Protein AF-A0A8J2NEB8-F1 (afdb_monomer_lite)

Structure (mmCIF, N/CA/C/O backbone):
data_AF-A0A8J2NEB8-F1
#
_entry.id   AF-A0A8J2NEB8-F1
#
loop_
_atom_site.group_PDB
_atom_site.id
_atom_site.type_symbol
_atom_site.label_atom_id
_atom_site.label_alt_id
_atom_site.label_comp_id
_atom_site.label_asym_id
_atom_site.label_entity_id
_atom_site.label_seq_id
_atom_site.pdbx_PDB_ins_code
_atom_site.Cartn_x
_atom_site.Cartn_y
_atom_site.Cartn_z
_atom_site.occupancy
_atom_site.B_iso_or_equiv
_atom_site.auth_seq_id
_atom_site.auth_comp_id
_atom_site.auth_asym_id
_atom_site.auth_atom_id
_atom_site.pdbx_PDB_model_num
ATOM 1 N N . MET A 1 1 ? -31.854 -6.938 43.866 1.00 49.50 1 MET A N 1
ATOM 2 C CA . MET A 1 1 ? -31.768 -7.995 42.841 1.00 49.50 1 MET A CA 1
ATOM 3 C C . MET A 1 1 ? -30.933 -7.401 41.733 1.00 49.50 1 MET A C 1
ATOM 5 O O . MET A 1 1 ? -31.441 -6.526 41.045 1.00 49.50 1 MET A O 1
ATOM 9 N N . ASP A 1 2 ? -29.656 -7.766 41.655 1.00 62.03 2 ASP A N 1
ATOM 10 C CA . ASP A 1 2 ? -28.779 -7.264 40.597 1.00 62.03 2 ASP A CA 1
ATOM 11 C C . ASP A 1 2 ? -29.226 -7.890 39.278 1.00 62.03 2 ASP A C 1
ATOM 13 O O . ASP A 1 2 ? -29.187 -9.108 39.100 1.00 62.03 2 ASP A O 1
ATOM 17 N N . SER A 1 3 ? -29.759 -7.057 38.389 1.00 80.25 3 SER A N 1
ATOM 18 C CA . SER A 1 3 ? -30.122 -7.458 37.037 1.00 80.25 3 SER A CA 1
ATOM 19 C C . SER A 1 3 ? -28.847 -7.794 36.272 1.00 80.25 3 SER A C 1
ATOM 21 O O . SER A 1 3 ? -27.967 -6.946 36.144 1.00 80.25 3 SER A O 1
ATOM 23 N N . THR A 1 4 ? -28.750 -9.015 35.750 1.00 87.69 4 THR A N 1
ATOM 24 C CA . THR A 1 4 ? -27.671 -9.412 34.839 1.00 87.69 4 THR A CA 1
ATOM 25 C C . THR A 1 4 ? -27.634 -8.472 33.624 1.00 87.69 4 THR A C 1
ATOM 27 O O . THR A 1 4 ? -28.690 -8.273 33.015 1.00 87.69 4 THR A O 1
ATOM 30 N N . PRO A 1 5 ? -26.466 -7.912 33.256 1.00 89.25 5 PRO A N 1
ATOM 31 C CA . PRO A 1 5 ? -26.354 -6.936 32.172 1.00 89.25 5 PRO A CA 1
ATOM 32 C C . PRO A 1 5 ? -26.702 -7.547 30.807 1.00 89.25 5 PRO A C 1
ATOM 34 O O . PRO A 1 5 ? -26.356 -8.697 30.522 1.00 89.25 5 PRO A O 1
ATOM 37 N N . ASN A 1 6 ? -27.366 -6.784 29.933 1.00 90.50 6 ASN A N 1
ATOM 38 C CA . ASN A 1 6 ? -27.730 -7.234 28.589 1.00 90.50 6 ASN A CA 1
ATOM 39 C C . ASN A 1 6 ? -26.645 -6.865 27.561 1.00 90.50 6 ASN A C 1
ATOM 41 O O . ASN A 1 6 ? -26.688 -5.818 26.909 1.00 90.50 6 ASN A O 1
ATOM 45 N N . CYS A 1 7 ? -25.678 -7.766 27.375 1.00 89.75 7 CYS A N 1
ATOM 46 C CA . CYS A 1 7 ? -24.515 -7.526 26.517 1.00 89.75 7 CYS A CA 1
ATOM 47 C C . CYS A 1 7 ? -24.797 -7.642 25.002 1.00 89.75 7 CYS A C 1
ATOM 49 O O . CYS A 1 7 ? -23.998 -7.168 24.194 1.00 89.75 7 CYS A O 1
ATOM 51 N N . THR A 1 8 ? -25.914 -8.251 24.579 1.00 84.12 8 THR A N 1
ATOM 52 C CA . THR A 1 8 ? -26.154 -8.652 23.173 1.00 84.12 8 THR A CA 1
ATOM 53 C C . THR A 1 8 ? -26.203 -7.467 22.209 1.00 84.12 8 THR A C 1
ATOM 55 O O . THR A 1 8 ? -25.850 -7.574 21.039 1.00 84.12 8 THR A O 1
ATOM 58 N N . ASN A 1 9 ? -26.618 -6.307 22.711 1.00 82.31 9 ASN A N 1
ATOM 59 C CA . ASN A 1 9 ? -26.797 -5.105 21.907 1.00 82.31 9 ASN A CA 1
ATOM 60 C C . ASN A 1 9 ? -25.552 -4.206 21.832 1.00 82.31 9 ASN A C 1
ATOM 62 O O . ASN A 1 9 ? -25.615 -3.160 21.188 1.00 82.31 9 ASN A O 1
ATOM 66 N N . LEU A 1 10 ? -24.455 -4.552 22.514 1.00 83.75 10 LEU A N 1
ATOM 67 C CA . LEU A 1 10 ? -23.227 -3.747 22.486 1.00 83.75 10 LEU A CA 1
ATOM 68 C C . LEU A 1 10 ? -22.480 -3.884 21.147 1.00 83.75 10 LEU A C 1
ATOM 70 O O . LEU A 1 10 ? -21.747 -2.984 20.761 1.00 83.75 10 LEU A O 1
ATOM 74 N N . LEU A 1 11 ? -22.726 -4.955 20.387 1.00 75.62 11 LEU A N 1
ATOM 75 C CA . LEU A 1 11 ? -22.058 -5.204 19.105 1.00 75.62 11 LEU A CA 1
ATOM 76 C C . LEU A 1 11 ? -22.602 -4.367 17.931 1.00 75.62 11 LEU A C 1
ATOM 78 O O . LEU A 1 11 ? -21.898 -4.194 16.939 1.00 75.62 11 LEU A O 1
ATOM 82 N N . THR A 1 12 ? -23.833 -3.850 18.007 1.00 74.00 12 THR A N 1
ATOM 83 C CA . THR A 1 12 ? -24.603 -3.398 16.826 1.00 74.00 12 THR A CA 1
ATOM 84 C C . THR A 1 12 ? -24.938 -1.902 16.785 1.00 74.00 12 THR A C 1
ATOM 86 O O . THR A 1 12 ? -25.801 -1.488 16.009 1.00 74.00 12 THR A O 1
ATOM 89 N N . MET A 1 13 ? -24.305 -1.055 17.600 1.00 68.88 13 MET A N 1
ATOM 90 C CA . MET A 1 13 ? -24.651 0.373 17.635 1.00 68.88 13 MET A CA 1
ATOM 91 C C . MET A 1 13 ? -23.940 1.191 16.549 1.00 68.88 13 MET A C 1
ATOM 93 O O . MET A 1 13 ? -22.756 1.057 16.329 1.00 68.88 13 MET A O 1
ATOM 97 N N . GLY A 1 14 ? -24.638 2.087 15.852 1.00 68.69 14 GLY A N 1
ATOM 98 C CA . GLY A 1 14 ? -23.978 2.963 14.870 1.00 68.69 14 GLY A CA 1
ATOM 99 C C . GLY A 1 14 ? -23.103 4.043 15.514 1.00 68.69 14 GLY A C 1
ATOM 100 O O . GLY A 1 14 ? -22.018 4.330 15.037 1.00 68.69 14 GLY A O 1
ATOM 101 N N . ASP A 1 15 ? -23.567 4.612 16.628 1.00 79.56 15 ASP A N 1
ATOM 102 C CA . ASP A 1 15 ? -23.093 5.889 17.170 1.00 79.56 15 ASP A CA 1
ATOM 103 C C . ASP A 1 15 ? -22.285 5.712 18.466 1.00 79.56 15 ASP A C 1
ATOM 105 O O . ASP A 1 15 ? -22.723 5.013 19.384 1.00 79.56 15 ASP A O 1
ATOM 109 N N . PHE A 1 16 ? -21.128 6.380 18.557 1.00 77.81 16 PHE A N 1
ATOM 110 C CA . PHE A 1 16 ? -20.209 6.263 19.697 1.00 77.81 16 PHE A CA 1
ATOM 111 C C . PHE A 1 16 ? -20.817 6.754 21.014 1.00 77.81 16 PHE A C 1
ATOM 113 O O . PHE A 1 16 ? -20.659 6.107 22.047 1.00 77.81 16 PHE A O 1
ATOM 120 N N . ASN A 1 17 ? -21.539 7.875 20.993 1.00 81.50 17 ASN A N 1
ATOM 121 C CA . ASN A 1 17 ? -22.149 8.425 22.200 1.00 81.50 17 ASN A CA 1
ATOM 122 C C . ASN A 1 17 ? -23.254 7.490 22.700 1.00 81.50 17 ASN A C 1
ATOM 124 O O . ASN A 1 17 ? -23.284 7.151 23.880 1.00 81.50 17 ASN A O 1
ATOM 128 N N . LYS A 1 18 ? -24.094 6.982 21.789 1.00 86.00 18 LYS A N 1
ATOM 129 C CA . LYS A 1 18 ? -25.124 5.986 22.130 1.00 86.00 18 LYS A CA 1
ATOM 130 C C . LYS A 1 18 ? -24.517 4.686 22.651 1.00 86.00 18 LYS A C 1
ATOM 132 O O . LYS A 1 18 ? -25.069 4.092 23.577 1.00 86.00 18 LYS A O 1
ATOM 137 N N . TYR A 1 19 ? -23.397 4.254 22.070 1.00 86.94 19 TYR A N 1
ATOM 138 C CA . TYR A 1 19 ? -22.660 3.080 22.528 1.00 86.94 19 TYR A CA 1
ATOM 139 C C . TYR A 1 19 ? -22.170 3.261 23.967 1.00 86.94 19 TYR A C 1
ATOM 141 O O . TYR A 1 19 ? -22.424 2.399 24.806 1.00 86.94 19 TYR A O 1
ATOM 149 N N . ILE A 1 20 ? -21.544 4.397 24.282 1.00 88.12 20 ILE A N 1
ATOM 150 C CA . ILE A 1 20 ? -21.081 4.687 25.642 1.00 88.12 20 ILE A CA 1
ATOM 151 C C . ILE A 1 20 ? -22.238 4.833 26.628 1.00 88.12 20 ILE A C 1
ATOM 153 O O . ILE A 1 20 ? -22.155 4.291 27.727 1.00 88.12 20 ILE A O 1
ATOM 157 N N . ASP A 1 21 ? -23.314 5.528 26.262 1.00 90.19 21 ASP A N 1
ATOM 158 C CA . ASP A 1 21 ? -24.476 5.681 27.141 1.00 90.19 21 ASP A CA 1
ATOM 159 C C . ASP A 1 21 ? -25.086 4.321 27.482 1.00 90.19 21 ASP A C 1
ATOM 161 O O . ASP A 1 21 ? -25.426 4.060 28.637 1.00 90.19 21 ASP A O 1
ATOM 165 N N . LYS A 1 22 ? -25.156 3.414 26.502 1.00 91.25 22 LYS A N 1
ATOM 166 C CA . LYS A 1 22 ? -25.601 2.043 26.739 1.00 91.25 22 LYS A CA 1
ATOM 167 C C . LYS A 1 22 ? -24.609 1.239 27.567 1.00 91.25 22 LYS A C 1
ATOM 169 O O . LYS A 1 22 ? -25.026 0.529 28.475 1.00 91.25 22 LYS A O 1
ATOM 174 N N . LEU A 1 23 ? -23.313 1.361 27.293 1.00 92.31 23 LEU A N 1
ATOM 175 C CA . LEU A 1 23 ? -22.275 0.716 28.091 1.00 92.31 23 LEU A CA 1
ATOM 176 C C . LEU A 1 23 ? -22.371 1.155 29.558 1.00 92.31 23 LEU A C 1
ATOM 178 O O . LEU A 1 23 ? -22.316 0.314 30.455 1.00 92.31 23 LEU A O 1
ATOM 182 N N . ARG A 1 24 ? -22.590 2.452 29.802 1.00 93.44 24 ARG A N 1
ATOM 183 C CA . ARG A 1 24 ? -22.807 3.019 31.135 1.00 93.44 24 ARG A CA 1
ATOM 184 C C . ARG A 1 24 ? -24.091 2.488 31.767 1.00 93.44 24 ARG A C 1
ATOM 186 O O . ARG A 1 24 ? -24.054 2.094 32.925 1.00 93.44 24 ARG A O 1
ATOM 193 N N . LEU A 1 25 ? -25.195 2.450 31.019 1.00 93.62 25 LEU A N 1
ATOM 194 C CA . LEU A 1 25 ? -26.486 1.947 31.495 1.00 93.62 25 LEU A CA 1
ATOM 195 C C . LEU A 1 25 ? -26.409 0.476 31.932 1.00 93.62 25 LEU A C 1
ATOM 197 O O . LEU A 1 25 ? -26.921 0.128 32.988 1.00 93.62 25 LEU A O 1
ATOM 201 N N . GLU A 1 26 ? -25.776 -0.372 31.122 1.00 93.44 26 GLU A N 1
ATOM 202 C CA . GLU A 1 26 ? -25.742 -1.821 31.347 1.00 93.44 26 GLU A CA 1
ATOM 203 C C . GLU A 1 26 ? -24.681 -2.222 32.377 1.00 93.44 26 GLU A C 1
ATOM 205 O O . GLU A 1 26 ? -24.898 -3.134 33.167 1.00 93.44 26 GLU A O 1
ATOM 210 N N . THR A 1 27 ? -23.519 -1.559 32.384 1.00 94.19 27 THR A N 1
ATOM 211 C CA . THR A 1 27 ? -22.376 -2.005 33.200 1.00 94.19 27 THR A CA 1
ATOM 212 C C . THR A 1 27 ? -22.062 -1.103 34.381 1.00 94.19 27 THR A C 1
ATOM 214 O O . THR A 1 27 ? -21.377 -1.542 35.303 1.00 94.19 27 THR A O 1
ATOM 217 N N . ASN A 1 28 ? -22.517 0.154 34.358 1.00 93.50 28 ASN A N 1
ATOM 218 C CA . ASN A 1 28 ? -22.098 1.213 35.280 1.00 93.50 28 ASN A CA 1
ATOM 219 C C . ASN A 1 28 ? -20.562 1.369 35.391 1.00 93.50 28 ASN A C 1
ATOM 221 O O . ASN A 1 28 ? -20.053 1.848 36.402 1.00 93.50 28 ASN A O 1
ATOM 225 N N . PHE A 1 29 ? -19.808 0.909 34.378 1.00 93.62 29 PHE A N 1
ATOM 226 C CA . PHE A 1 29 ? -18.344 0.776 34.417 1.00 93.62 29 PHE A CA 1
ATOM 227 C C . PHE A 1 29 ? -17.813 0.022 35.656 1.00 93.62 29 PHE A C 1
ATOM 229 O O . PHE A 1 29 ? -16.694 0.275 36.125 1.00 93.62 29 PHE A O 1
ATOM 236 N N . ASP A 1 30 ? -18.616 -0.905 36.186 1.00 94.56 30 ASP A N 1
ATOM 237 C CA . ASP A 1 30 ? -18.215 -1.834 37.236 1.00 94.56 30 ASP A CA 1
ATOM 238 C C . ASP A 1 30 ? -17.383 -2.983 36.652 1.00 94.56 30 ASP A C 1
ATOM 240 O O . ASP A 1 30 ? -17.703 -3.531 35.595 1.00 94.56 30 ASP A O 1
ATOM 244 N N . GLY A 1 31 ? -16.311 -3.373 37.345 1.00 93.94 31 GLY A N 1
ATOM 245 C CA . GLY A 1 31 ? -15.374 -4.385 36.854 1.00 93.94 31 GLY A CA 1
ATOM 246 C C . GLY A 1 31 ? -16.013 -5.757 36.614 1.00 93.94 31 GLY A C 1
ATOM 247 O O . GLY A 1 31 ? -15.648 -6.434 35.650 1.00 93.94 31 GLY A O 1
ATOM 248 N N . ASN A 1 32 ? -16.991 -6.157 37.433 1.00 94.81 32 ASN A N 1
ATOM 249 C CA . ASN A 1 32 ? -17.660 -7.449 37.284 1.00 94.81 32 ASN A CA 1
ATOM 250 C C . ASN A 1 32 ? -18.610 -7.428 36.081 1.00 94.81 32 ASN A C 1
ATOM 252 O O . ASN A 1 32 ? -18.566 -8.333 35.248 1.00 94.81 32 ASN A O 1
ATOM 256 N N . ASN A 1 33 ? -19.399 -6.361 35.932 1.00 95.38 33 ASN A N 1
ATOM 257 C CA . ASN A 1 33 ? -20.316 -6.212 34.798 1.00 95.38 33 ASN A CA 1
ATOM 258 C C . ASN A 1 33 ? -19.577 -6.042 33.463 1.00 95.38 33 ASN A C 1
ATOM 260 O O . ASN A 1 33 ? -19.982 -6.619 32.454 1.00 95.38 33 ASN A O 1
ATOM 264 N N . LEU A 1 34 ? -18.463 -5.301 33.451 1.00 95.38 34 LEU A N 1
ATOM 265 C CA . LEU A 1 34 ? -17.589 -5.198 32.280 1.00 95.38 34 LEU A CA 1
ATOM 266 C C . LEU A 1 34 ? -17.010 -6.565 31.895 1.00 95.38 34 LEU A C 1
ATOM 268 O O . LEU A 1 34 ? -16.943 -6.882 30.712 1.00 95.38 34 LEU A O 1
ATOM 272 N N . THR A 1 35 ? -16.633 -7.388 32.879 1.00 94.88 35 THR A N 1
ATOM 273 C CA . THR A 1 35 ? -16.129 -8.748 32.632 1.00 94.88 35 THR A CA 1
ATOM 274 C C . THR A 1 35 ? -17.219 -9.655 32.051 1.00 94.88 35 THR A C 1
ATOM 276 O O . THR A 1 35 ? -16.936 -10.426 31.139 1.00 94.88 35 THR A O 1
ATOM 279 N N . LEU A 1 36 ? -18.473 -9.527 32.504 1.00 94.56 36 LEU A N 1
ATOM 280 C CA . LEU A 1 36 ? -19.609 -10.263 31.928 1.00 94.56 36 LEU A CA 1
ATOM 281 C C . LEU A 1 36 ? -19.858 -9.895 30.458 1.00 94.56 36 LEU A C 1
ATOM 283 O O . LEU A 1 36 ? -20.160 -10.768 29.650 1.00 94.56 36 LEU A O 1
ATOM 287 N N . CYS A 1 37 ? -19.684 -8.623 30.093 1.00 94.44 37 CYS A N 1
ATOM 288 C CA . CYS A 1 37 ? -19.835 -8.146 28.717 1.00 94.44 37 CYS A CA 1
ATOM 289 C C . CYS A 1 37 ? -18.515 -8.064 27.929 1.00 94.44 37 CYS A C 1
ATOM 291 O O . CYS A 1 37 ? -18.489 -7.437 26.865 1.00 94.44 37 CYS A O 1
ATOM 293 N N . ARG A 1 38 ? -17.432 -8.695 28.413 1.00 93.81 38 ARG A N 1
ATOM 294 C CA . ARG A 1 38 ? -16.066 -8.549 27.877 1.00 93.81 38 ARG A CA 1
ATOM 295 C C . ARG A 1 38 ? -16.025 -8.748 26.361 1.00 93.81 38 ARG A C 1
ATOM 297 O O . ARG A 1 38 ? -15.587 -7.855 25.650 1.00 93.81 38 ARG A O 1
ATOM 304 N N . GLN A 1 39 ? -16.559 -9.859 25.852 1.00 92.00 39 GLN A N 1
ATOM 305 C CA . GLN A 1 39 ? -16.521 -10.185 24.421 1.00 92.00 39 GLN A CA 1
ATOM 306 C C . GLN A 1 39 ? -17.164 -9.102 23.540 1.00 92.00 39 GLN A C 1
ATOM 308 O O . GLN A 1 39 ? -16.554 -8.647 22.576 1.00 92.00 39 GLN A O 1
ATOM 313 N N . GLY A 1 40 ? -18.372 -8.647 23.888 1.00 89.44 40 GLY A N 1
ATOM 314 C CA . GLY A 1 40 ? -19.085 -7.625 23.117 1.00 89.44 40 GLY A CA 1
ATOM 315 C C . GLY A 1 40 ? -18.381 -6.268 23.135 1.00 89.44 40 GLY A C 1
ATOM 316 O O . GLY A 1 40 ? -18.297 -5.605 22.105 1.00 89.44 40 GLY A O 1
ATOM 317 N N . ILE A 1 41 ? -17.837 -5.882 24.293 1.00 91.44 41 ILE A N 1
ATOM 318 C CA . ILE A 1 41 ? -17.126 -4.611 24.473 1.00 91.44 41 ILE A CA 1
ATOM 319 C C . ILE A 1 41 ? -15.807 -4.619 23.704 1.00 91.44 41 ILE A C 1
ATOM 321 O O . ILE A 1 41 ? -15.509 -3.674 22.972 1.00 91.44 41 ILE A O 1
ATOM 325 N N . CYS A 1 42 ? -15.018 -5.682 23.868 1.00 91.38 42 CYS A N 1
ATOM 326 C CA . CYS A 1 42 ? -13.685 -5.739 23.296 1.00 91.38 42 CYS A CA 1
ATOM 327 C C . CYS A 1 42 ? -13.738 -5.864 21.765 1.00 91.38 42 CYS A C 1
ATOM 329 O O . CYS A 1 42 ? -13.051 -5.123 21.065 1.00 91.38 42 CYS A O 1
ATOM 331 N N . ASN A 1 43 ? -14.631 -6.708 21.237 1.00 88.06 43 ASN A N 1
ATOM 332 C CA . ASN A 1 43 ? -14.807 -6.861 19.792 1.00 88.06 43 ASN A CA 1
ATOM 333 C C . ASN A 1 43 ? -15.311 -5.575 19.128 1.00 88.06 43 ASN A C 1
ATOM 335 O O . ASN A 1 43 ? -14.890 -5.264 18.018 1.00 88.06 43 ASN A O 1
ATOM 339 N N . ALA A 1 44 ? -16.180 -4.810 19.799 1.00 86.38 44 ALA A N 1
ATOM 340 C CA . ALA A 1 44 ? -16.629 -3.522 19.281 1.00 86.38 44 ALA A CA 1
ATOM 341 C C . ALA A 1 44 ? -15.477 -2.505 19.245 1.00 86.38 44 ALA A C 1
ATOM 343 O O . ALA A 1 44 ? -15.217 -1.918 18.204 1.00 86.38 44 ALA A O 1
ATOM 344 N N . ILE A 1 45 ? -14.758 -2.308 20.356 1.00 86.31 45 ILE A N 1
ATOM 345 C CA . ILE A 1 45 ? -13.767 -1.223 20.480 1.00 86.31 45 ILE A CA 1
ATOM 346 C C . ILE A 1 45 ? -12.460 -1.523 19.727 1.00 86.31 45 ILE A C 1
ATOM 348 O O . ILE A 1 45 ? -11.889 -0.619 19.121 1.00 86.31 45 ILE A O 1
ATOM 352 N N . TRP A 1 46 ? -11.966 -2.764 19.748 1.00 87.25 46 TRP A N 1
ATOM 353 C CA . TRP A 1 46 ? -10.666 -3.125 19.155 1.00 87.25 46 TRP A CA 1
ATOM 354 C C . TRP A 1 46 ? -10.772 -3.918 17.848 1.00 87.25 46 TRP A C 1
ATOM 356 O O . TRP A 1 46 ? -9.788 -4.011 17.112 1.00 87.25 46 TRP A O 1
ATOM 366 N N . GLY A 1 47 ? -11.976 -4.374 17.493 1.00 86.94 47 GLY A N 1
ATOM 367 C CA . GLY A 1 47 ? -12.248 -5.105 16.259 1.00 86.94 47 GLY A CA 1
ATOM 368 C C . GLY A 1 47 ? -11.873 -6.586 16.345 1.00 86.94 47 GLY A C 1
ATOM 369 O O . GLY A 1 47 ? -11.082 -7.002 17.185 1.00 86.94 47 GLY A O 1
ATOM 370 N N . THR A 1 48 ? -12.428 -7.384 15.435 1.00 87.19 48 THR A N 1
ATOM 371 C CA . THR A 1 48 ? -12.236 -8.849 15.359 1.00 87.19 48 THR A CA 1
ATOM 372 C C . THR A 1 48 ? -11.232 -9.283 14.283 1.00 87.19 48 THR A C 1
ATOM 374 O O . THR A 1 48 ? -11.120 -10.469 13.971 1.00 87.19 48 THR A O 1
ATOM 377 N N . GLY A 1 49 ? -10.523 -8.322 13.688 1.00 85.56 49 GLY A N 1
ATOM 378 C CA . GLY A 1 49 ? -9.722 -8.494 12.477 1.00 85.56 49 GLY A CA 1
ATOM 379 C C . GLY A 1 49 ? -10.536 -8.271 11.203 1.00 85.56 49 GLY A C 1
ATOM 380 O O . GLY A 1 49 ? -11.744 -8.520 11.169 1.00 85.56 49 GLY A O 1
ATOM 381 N N . ASN A 1 50 ? -9.857 -7.827 10.149 1.00 87.56 50 ASN A N 1
ATOM 382 C CA . ASN A 1 50 ? -10.386 -7.754 8.794 1.00 87.56 50 ASN A CA 1
ATOM 383 C C . ASN A 1 50 ? -9.467 -8.561 7.862 1.00 87.56 50 ASN A C 1
ATOM 385 O O . ASN A 1 50 ? -8.326 -8.156 7.640 1.00 87.56 50 ASN A O 1
ATOM 389 N N . PRO A 1 51 ? -9.929 -9.680 7.279 1.00 86.62 51 PRO A N 1
ATOM 390 C CA . PRO A 1 51 ? -9.089 -10.500 6.411 1.00 86.62 51 PRO A CA 1
ATOM 391 C C . PRO A 1 51 ? -8.569 -9.749 5.175 1.00 86.62 51 PRO A C 1
ATOM 393 O O . PRO A 1 51 ? -7.543 -10.149 4.628 1.00 86.62 51 PRO A O 1
ATOM 396 N N . ASP A 1 52 ? -9.220 -8.670 4.741 1.00 86.06 52 ASP A N 1
ATOM 397 C CA . ASP A 1 52 ? -8.795 -7.899 3.569 1.00 86.06 52 ASP A CA 1
ATOM 398 C C . ASP A 1 52 ? -7.731 -6.833 3.892 1.00 86.06 52 ASP A C 1
ATOM 400 O O . ASP A 1 52 ? -7.097 -6.321 2.973 1.00 86.06 52 ASP A O 1
ATOM 404 N N . ILE A 1 53 ? -7.508 -6.513 5.175 1.00 89.19 53 ILE A N 1
ATOM 405 C CA . ILE A 1 53 ? -6.516 -5.516 5.624 1.00 89.19 53 ILE A CA 1
ATOM 406 C C . ILE A 1 53 ? -5.482 -6.167 6.546 1.00 89.19 53 ILE A C 1
ATOM 408 O O . ILE A 1 53 ? -4.304 -6.206 6.228 1.00 89.19 53 ILE A O 1
ATOM 412 N N . SER A 1 54 ? -5.905 -6.756 7.662 1.00 90.88 54 SER A N 1
ATOM 413 C CA . SER A 1 54 ? -5.032 -7.409 8.650 1.00 90.88 54 SER A CA 1
ATOM 414 C C . SER A 1 54 ? -4.858 -8.922 8.429 1.00 90.88 54 SER A C 1
ATOM 416 O O . SER A 1 54 ? -4.254 -9.628 9.245 1.00 90.88 54 SER A O 1
ATOM 418 N N . GLY A 1 55 ? -5.366 -9.445 7.313 1.00 91.81 55 GLY A N 1
ATOM 419 C CA . GLY A 1 55 ? -5.314 -10.861 6.962 1.00 91.81 55 GLY A CA 1
ATOM 420 C C . GLY A 1 55 ? -3.913 -11.431 6.712 1.00 91.81 55 GLY A C 1
ATOM 421 O O . GLY A 1 55 ? -2.979 -10.719 6.347 1.00 91.81 55 GLY A O 1
ATOM 422 N N . ILE A 1 56 ? -3.754 -12.752 6.847 1.00 92.19 56 ILE A N 1
ATOM 423 C CA . ILE A 1 56 ? -2.451 -13.400 6.624 1.00 92.19 56 ILE A CA 1
ATOM 424 C C . ILE A 1 56 ? -1.965 -13.272 5.175 1.00 92.19 56 ILE A C 1
ATOM 426 O O . ILE A 1 56 ? -0.812 -12.909 4.956 1.00 92.19 56 ILE A O 1
ATOM 430 N N . GLY A 1 57 ? -2.809 -13.535 4.172 1.00 90.81 57 GLY A N 1
ATOM 431 C CA . GLY A 1 57 ? -2.345 -13.485 2.783 1.00 90.81 57 GLY A CA 1
ATOM 432 C C . GLY A 1 57 ? -2.158 -12.058 2.257 1.00 90.81 57 GLY A C 1
ATOM 433 O O . GLY A 1 57 ? -1.282 -11.825 1.425 1.00 90.81 57 GLY A O 1
ATOM 434 N N . ILE A 1 58 ? -2.877 -11.072 2.808 1.00 93.88 58 ILE A N 1
ATOM 435 C CA . ILE A 1 58 ? -2.596 -9.665 2.501 1.00 93.88 58 ILE A CA 1
ATOM 436 C C . ILE A 1 58 ? -1.287 -9.209 3.163 1.00 93.88 58 ILE A C 1
ATOM 438 O O . ILE A 1 58 ? -0.487 -8.540 2.514 1.00 93.88 58 ILE A O 1
ATOM 442 N N . ALA A 1 59 ? -0.978 -9.709 4.370 1.00 94.75 59 ALA A N 1
ATOM 443 C CA . ALA A 1 59 ? 0.321 -9.510 5.010 1.00 94.75 59 ALA A CA 1
ATOM 444 C C . ALA A 1 59 ? 1.494 -10.081 4.197 1.00 94.75 59 ALA A C 1
ATOM 446 O O . ALA A 1 59 ? 2.547 -9.451 4.100 1.00 94.75 59 ALA A O 1
ATOM 447 N N . VAL A 1 60 ? 1.304 -11.242 3.558 1.00 95.62 60 VAL A N 1
ATOM 448 C CA . VAL A 1 60 ? 2.270 -11.773 2.581 1.00 95.62 60 VAL A CA 1
ATOM 449 C C . VAL A 1 60 ? 2.413 -10.824 1.389 1.00 95.62 60 VAL A C 1
ATOM 451 O O . VAL A 1 60 ? 3.535 -10.590 0.948 1.00 95.62 60 VAL A O 1
ATOM 454 N N . GLY A 1 61 ? 1.313 -10.232 0.915 1.00 96.06 61 GLY A N 1
ATOM 455 C CA . GLY A 1 61 ? 1.321 -9.187 -0.114 1.00 96.06 61 GLY A CA 1
ATOM 456 C C . GLY A 1 61 ? 2.216 -7.997 0.248 1.00 96.06 61 GLY A C 1
ATOM 457 O O . GLY A 1 61 ? 3.079 -7.642 -0.549 1.00 96.06 61 GLY A O 1
ATOM 458 N N . TYR A 1 62 ? 2.099 -7.452 1.466 1.00 96.38 62 TYR A N 1
ATOM 459 C CA . TYR A 1 62 ? 2.963 -6.352 1.934 1.00 96.38 62 TYR A CA 1
ATOM 460 C C . TYR A 1 62 ? 4.439 -6.749 1.971 1.00 96.38 62 TYR A C 1
ATOM 462 O O . TYR A 1 62 ? 5.304 -6.008 1.506 1.00 96.38 62 TYR A O 1
ATOM 470 N N . ILE A 1 63 ? 4.743 -7.950 2.479 1.00 97.56 63 ILE A N 1
ATOM 471 C CA . ILE A 1 63 ? 6.117 -8.466 2.483 1.00 97.56 63 ILE A CA 1
ATOM 472 C C . ILE A 1 63 ? 6.639 -8.583 1.047 1.00 97.56 63 ILE A C 1
ATOM 474 O O . ILE A 1 63 ? 7.772 -8.186 0.779 1.00 97.56 63 ILE A O 1
ATOM 478 N N . MET A 1 64 ? 5.842 -9.118 0.119 1.00 97.19 64 MET A N 1
ATOM 479 C CA . MET A 1 64 ? 6.232 -9.247 -1.286 1.00 97.19 64 MET A CA 1
ATOM 480 C C . MET A 1 64 ? 6.476 -7.885 -1.932 1.00 97.19 64 MET A C 1
ATOM 482 O O . MET A 1 64 ? 7.504 -7.719 -2.579 1.00 97.19 64 MET A O 1
ATOM 486 N N . GLU A 1 65 ? 5.597 -6.908 -1.720 1.00 97.44 65 GLU A N 1
ATOM 487 C CA . GLU A 1 65 ? 5.753 -5.554 -2.255 1.00 97.44 65 GLU A CA 1
ATOM 488 C C . GLU A 1 65 ? 7.060 -4.904 -1.783 1.00 97.44 65 GLU A C 1
ATOM 490 O O . GLU A 1 65 ? 7.873 -4.470 -2.603 1.00 97.44 65 GLU A O 1
ATOM 495 N N . ILE A 1 66 ? 7.303 -4.913 -0.469 1.00 97.25 66 ILE A N 1
ATOM 496 C CA . ILE A 1 66 ? 8.485 -4.299 0.145 1.00 97.25 66 ILE A CA 1
ATOM 497 C C . ILE A 1 66 ? 9.758 -5.025 -0.299 1.00 97.25 66 ILE A C 1
ATOM 499 O O . ILE A 1 66 ? 10.727 -4.393 -0.725 1.00 97.25 66 ILE A O 1
ATOM 503 N N . THR A 1 67 ? 9.772 -6.361 -0.246 1.00 97.25 67 THR A N 1
ATOM 504 C CA . THR A 1 67 ? 10.966 -7.150 -0.595 1.00 97.25 67 THR A CA 1
ATOM 505 C C . THR A 1 67 ? 11.291 -7.103 -2.085 1.00 97.25 67 THR A C 1
ATOM 507 O O . THR A 1 67 ? 12.468 -6.984 -2.434 1.00 97.25 67 THR A O 1
ATOM 510 N N . LEU A 1 68 ? 10.288 -7.151 -2.970 1.00 97.38 68 LEU A N 1
ATOM 511 C CA . LEU A 1 68 ? 10.490 -7.020 -4.415 1.00 97.38 68 LEU A CA 1
ATOM 512 C C . LEU A 1 68 ? 10.917 -5.599 -4.781 1.00 97.38 68 LEU A C 1
ATOM 514 O O . LEU A 1 68 ? 11.909 -5.441 -5.493 1.00 97.38 68 LEU A O 1
ATOM 518 N N . GLY A 1 69 ? 10.233 -4.576 -4.260 1.00 97.00 69 GLY A N 1
ATOM 519 C CA . GLY A 1 69 ? 10.570 -3.174 -4.499 1.00 97.00 69 GLY A CA 1
ATOM 520 C C . GLY A 1 69 ? 12.003 -2.853 -4.075 1.00 97.00 69 GLY A C 1
ATOM 521 O O . GLY A 1 69 ? 12.811 -2.405 -4.894 1.00 97.00 69 GLY A O 1
ATOM 522 N N . PHE A 1 70 ? 12.359 -3.178 -2.828 1.00 97.38 70 PHE A N 1
ATOM 523 C CA . PHE A 1 70 ? 13.715 -2.995 -2.308 1.00 97.38 70 PHE A CA 1
ATOM 524 C C . PHE A 1 70 ? 14.745 -3.841 -3.065 1.00 97.38 70 PHE A C 1
ATOM 526 O O . PHE A 1 70 ? 15.801 -3.334 -3.439 1.00 97.38 70 PHE A O 1
ATOM 533 N N . GLY A 1 71 ? 14.458 -5.121 -3.323 1.00 97.25 71 GLY A N 1
ATOM 534 C CA . GLY A 1 71 ? 15.381 -6.036 -3.994 1.00 97.25 71 GLY A CA 1
ATOM 535 C C . GLY A 1 71 ? 15.726 -5.597 -5.419 1.00 97.25 71 GLY A C 1
ATOM 536 O O . GLY A 1 71 ? 16.900 -5.604 -5.807 1.00 97.25 71 GLY A O 1
ATOM 537 N N . LEU A 1 72 ? 14.726 -5.156 -6.187 1.00 96.81 72 LEU A N 1
ATOM 538 C CA . LEU A 1 72 ? 14.912 -4.614 -7.535 1.00 96.81 72 LEU A CA 1
ATOM 539 C C . LEU A 1 72 ? 15.671 -3.284 -7.497 1.00 96.81 72 LEU A C 1
ATOM 541 O O . LEU A 1 72 ? 16.640 -3.111 -8.237 1.00 96.81 72 LEU A O 1
ATOM 545 N N . ALA A 1 73 ? 15.300 -2.377 -6.593 1.00 95.25 73 ALA A N 1
ATOM 546 C CA . ALA A 1 73 ? 15.980 -1.097 -6.410 1.00 95.25 73 ALA A CA 1
ATOM 547 C C . ALA A 1 73 ? 17.460 -1.272 -6.028 1.00 95.25 73 ALA A C 1
ATOM 549 O O . ALA A 1 73 ? 18.347 -0.672 -6.642 1.00 95.25 73 ALA A O 1
ATOM 550 N N . ALA A 1 74 ? 17.741 -2.147 -5.061 1.00 95.31 74 ALA A N 1
ATOM 551 C CA . ALA A 1 74 ? 19.086 -2.463 -4.597 1.00 95.31 74 ALA A CA 1
ATOM 552 C C . ALA A 1 74 ? 19.924 -3.097 -5.709 1.00 95.31 74 ALA A C 1
ATOM 554 O O . ALA A 1 74 ? 21.076 -2.712 -5.912 1.00 95.31 74 ALA A O 1
ATOM 555 N N . THR A 1 75 ? 19.341 -4.026 -6.472 1.00 94.94 75 THR A N 1
ATOM 556 C CA . THR A 1 75 ? 20.018 -4.663 -7.608 1.00 94.94 75 THR A CA 1
ATOM 557 C C . THR A 1 75 ? 20.333 -3.640 -8.698 1.00 94.94 75 THR A C 1
ATOM 559 O O . THR A 1 75 ? 21.463 -3.590 -9.185 1.00 94.94 75 THR A O 1
ATOM 562 N N . LEU A 1 76 ? 19.391 -2.763 -9.054 1.00 92.69 76 LEU A N 1
ATOM 563 C CA . LEU A 1 76 ? 19.618 -1.722 -10.058 1.00 92.69 76 LEU A CA 1
ATOM 564 C C . LEU A 1 76 ? 20.743 -0.769 -9.624 1.00 92.69 76 LEU A C 1
ATOM 566 O O . LEU A 1 76 ? 21.650 -0.474 -10.398 1.00 92.69 76 LEU A O 1
ATOM 570 N N . MET A 1 77 ? 20.742 -0.357 -8.357 1.00 90.12 77 MET A N 1
ATOM 571 C CA . MET A 1 77 ? 21.770 0.513 -7.778 1.00 90.12 77 MET A CA 1
ATOM 572 C C . MET A 1 77 ? 23.148 -0.160 -7.731 1.00 90.12 77 MET A C 1
ATOM 574 O O . MET A 1 77 ? 24.131 0.408 -8.206 1.00 90.12 77 MET A O 1
ATOM 578 N N . ALA A 1 78 ? 23.229 -1.397 -7.230 1.00 91.88 78 ALA A N 1
ATOM 579 C CA . ALA A 1 78 ? 24.481 -2.147 -7.102 1.00 91.88 78 ALA A CA 1
ATOM 580 C C . ALA A 1 78 ? 25.109 -2.518 -8.454 1.00 91.88 78 ALA A C 1
ATOM 582 O O . ALA A 1 78 ? 26.311 -2.792 -8.540 1.00 91.88 78 ALA A O 1
ATOM 583 N N . THR A 1 79 ? 24.296 -2.570 -9.508 1.00 91.88 79 THR A N 1
ATOM 584 C CA . THR A 1 79 ? 24.760 -2.866 -10.862 1.00 91.88 79 THR A CA 1
ATOM 585 C C . THR A 1 79 ? 25.130 -1.612 -11.637 1.00 91.88 79 THR A C 1
ATOM 587 O O . THR A 1 79 ? 25.941 -1.718 -12.551 1.00 91.88 79 THR A O 1
ATOM 590 N N . ARG A 1 80 ? 24.617 -0.431 -11.269 1.00 87.06 80 ARG A N 1
ATOM 591 C CA . ARG A 1 80 ? 24.809 0.834 -11.997 1.00 87.06 80 ARG A CA 1
ATOM 592 C C . ARG A 1 80 ? 26.271 1.252 -12.168 1.00 87.06 80 ARG A C 1
ATOM 594 O O . ARG A 1 80 ? 26.617 1.806 -13.203 1.00 87.06 80 ARG A O 1
ATOM 601 N N . SER A 1 81 ? 27.122 0.984 -11.179 1.00 86.12 81 SER A N 1
ATOM 602 C CA . SER A 1 81 ? 28.553 1.326 -11.220 1.00 86.12 81 SER A CA 1
ATOM 603 C C . SER A 1 81 ? 29.422 0.279 -11.918 1.00 86.12 81 SER A C 1
ATOM 605 O O . SER A 1 81 ? 30.627 0.475 -12.058 1.00 86.12 81 SER A O 1
ATOM 607 N N . LYS A 1 82 ? 28.844 -0.857 -12.323 1.00 90.88 82 LYS A N 1
ATOM 608 C CA . LYS A 1 82 ? 29.603 -1.990 -12.847 1.00 90.88 82 LYS A CA 1
ATOM 609 C C . LYS A 1 82 ? 29.511 -2.050 -14.362 1.00 90.88 82 LYS A C 1
ATOM 611 O O . LYS A 1 82 ? 28.428 -2.154 -14.933 1.00 90.88 82 LYS A O 1
ATOM 616 N N . GLU A 1 83 ? 30.670 -2.076 -15.005 1.00 91.31 83 GLU A N 1
ATOM 617 C CA . GLU A 1 83 ? 30.783 -2.225 -16.452 1.00 91.31 83 GLU A CA 1
ATOM 618 C C . GLU A 1 83 ? 30.880 -3.700 -16.864 1.00 91.31 83 GLU A C 1
ATOM 620 O O . GLU A 1 83 ? 31.473 -4.535 -16.177 1.00 91.31 83 GLU A O 1
ATOM 625 N N . GLY A 1 84 ? 30.302 -4.035 -18.019 1.00 92.06 84 GLY A N 1
ATOM 626 C CA . GLY A 1 84 ? 30.448 -5.344 -18.656 1.00 92.06 84 GLY A CA 1
ATOM 627 C C . GLY A 1 84 ? 29.126 -6.009 -19.037 1.00 92.06 84 GLY A C 1
ATOM 628 O O . GLY A 1 84 ? 28.062 -5.727 -18.492 1.00 92.06 84 GLY A O 1
ATOM 629 N N . ARG A 1 85 ? 29.197 -6.965 -19.974 1.00 90.69 85 ARG A N 1
ATOM 630 C CA . ARG A 1 85 ? 28.018 -7.604 -20.595 1.00 90.69 85 ARG A CA 1
ATOM 631 C C . ARG A 1 85 ? 27.052 -8.249 -19.593 1.00 90.69 85 ARG A C 1
ATOM 633 O O . ARG A 1 85 ? 25.844 -8.212 -19.809 1.00 90.69 85 ARG A O 1
ATOM 640 N N . LYS A 1 86 ? 27.574 -8.864 -18.523 1.00 93.81 86 LYS A N 1
ATOM 641 C CA . LYS A 1 86 ? 26.757 -9.501 -17.471 1.00 93.81 86 LYS A CA 1
ATOM 642 C C . LYS A 1 86 ? 25.980 -8.469 -16.650 1.00 93.81 86 LYS A C 1
ATOM 644 O O . LYS A 1 86 ? 24.824 -8.710 -16.323 1.00 93.81 86 LYS A O 1
ATOM 649 N N . TRP A 1 87 ? 26.604 -7.334 -16.344 1.00 93.06 87 TRP A N 1
ATOM 650 C CA . TRP A 1 87 ? 25.978 -6.256 -15.581 1.00 93.06 87 TRP A CA 1
ATOM 651 C C . TRP A 1 87 ? 24.968 -5.492 -16.428 1.00 93.06 87 TRP A C 1
ATOM 653 O O . TRP A 1 87 ? 23.874 -5.247 -15.945 1.00 93.06 87 TRP A O 1
ATOM 663 N N . ALA A 1 88 ? 25.263 -5.258 -17.710 1.00 90.25 88 ALA A N 1
ATOM 664 C CA . ALA A 1 88 ? 24.302 -4.700 -18.662 1.00 90.25 88 ALA A CA 1
ATOM 665 C C . ALA A 1 88 ? 23.039 -5.573 -18.797 1.00 90.25 88 ALA A C 1
ATOM 667 O O . ALA A 1 88 ? 21.926 -5.056 -18.786 1.00 90.25 88 ALA A O 1
ATOM 668 N N . PHE A 1 89 ? 23.195 -6.903 -18.849 1.00 93.12 89 PHE A N 1
ATOM 669 C CA . PHE A 1 89 ? 22.059 -7.832 -18.810 1.00 93.12 89 PHE A CA 1
ATOM 670 C C . PHE A 1 89 ? 21.230 -7.662 -17.535 1.00 93.12 89 PHE A C 1
ATOM 672 O O . PHE A 1 89 ? 20.011 -7.547 -17.603 1.00 93.12 89 PHE A O 1
ATOM 679 N N . LEU A 1 90 ? 21.889 -7.650 -16.374 1.00 94.50 90 LEU A N 1
ATOM 680 C CA . LEU A 1 90 ? 21.198 -7.562 -15.093 1.00 94.50 90 LEU A CA 1
ATOM 681 C C . LEU A 1 90 ? 20.504 -6.206 -14.912 1.00 94.50 90 LEU A C 1
ATOM 683 O O . LEU A 1 90 ? 19.365 -6.185 -14.466 1.00 94.50 90 LEU A O 1
ATOM 687 N N . GLN A 1 91 ? 21.142 -5.103 -15.308 1.00 91.62 91 GLN A N 1
ATOM 688 C CA . GLN A 1 91 ? 20.537 -3.769 -15.338 1.00 91.62 91 GLN A CA 1
ATOM 689 C C . GLN A 1 91 ? 19.288 -3.750 -16.221 1.00 91.62 91 GLN A C 1
ATOM 691 O O . GLN A 1 91 ? 18.241 -3.283 -15.785 1.00 91.62 91 GLN A O 1
ATOM 696 N N . PHE A 1 92 ? 19.372 -4.319 -17.428 1.00 91.50 92 PHE A N 1
ATOM 697 C CA . PHE A 1 92 ? 18.250 -4.378 -18.363 1.00 91.50 92 PHE A CA 1
ATOM 698 C C . PHE A 1 92 ? 17.064 -5.168 -17.790 1.00 91.50 92 PHE A C 1
ATOM 700 O O . PHE A 1 92 ? 15.944 -4.665 -17.757 1.00 91.50 92 PHE A O 1
ATOM 707 N N . VAL A 1 93 ? 17.321 -6.368 -17.259 1.00 94.81 93 VAL A N 1
ATOM 708 C CA . VAL A 1 93 ? 16.291 -7.216 -16.634 1.00 94.81 93 VAL A CA 1
ATOM 709 C C . VAL A 1 93 ? 15.699 -6.566 -15.389 1.00 94.81 93 VAL A C 1
ATOM 711 O O . VAL A 1 93 ? 14.486 -6.577 -15.209 1.00 94.81 93 VAL A O 1
ATOM 714 N N . THR A 1 94 ? 16.539 -5.983 -14.534 1.00 95.19 94 THR A N 1
ATOM 715 C CA . THR A 1 94 ? 16.088 -5.347 -13.289 1.00 95.19 94 THR A CA 1
ATOM 716 C C . THR A 1 94 ? 15.291 -4.080 -13.575 1.00 95.19 94 THR A C 1
ATOM 718 O O . THR A 1 94 ? 14.298 -3.836 -12.904 1.00 95.19 94 THR A O 1
ATOM 721 N N . SER A 1 95 ? 15.674 -3.297 -14.588 1.00 93.44 95 SER A N 1
ATOM 722 C CA . SER A 1 95 ? 14.905 -2.131 -15.027 1.00 93.44 95 SER A CA 1
ATOM 723 C C . SER A 1 95 ? 13.526 -2.544 -15.537 1.00 93.44 95 SER A C 1
ATOM 725 O O . SER A 1 95 ? 12.542 -1.958 -15.105 1.00 93.44 95 SER A O 1
ATOM 727 N N . GLY A 1 96 ? 13.439 -3.575 -16.389 1.00 92.94 96 GLY A N 1
ATOM 728 C CA . GLY A 1 96 ? 12.149 -4.108 -16.846 1.00 92.94 96 GLY A CA 1
ATOM 729 C C . GLY A 1 96 ? 11.300 -4.659 -15.695 1.00 92.94 96 GLY A C 1
ATOM 730 O O . GLY A 1 96 ? 10.105 -4.394 -15.619 1.00 92.94 96 GLY A O 1
ATOM 731 N N . GLY A 1 97 ? 11.930 -5.344 -14.735 1.00 96.19 97 GLY A N 1
ATOM 732 C CA . GLY A 1 97 ? 11.265 -5.805 -13.515 1.00 96.19 97 GLY A CA 1
ATOM 733 C C . GLY A 1 97 ? 10.751 -4.669 -12.636 1.00 96.19 97 GLY A C 1
ATOM 734 O O . GLY A 1 97 ? 9.647 -4.758 -12.118 1.00 96.19 97 GLY A O 1
ATOM 735 N N . LEU A 1 98 ? 11.515 -3.586 -12.483 1.00 95.88 98 LEU A N 1
ATOM 736 C CA . LEU A 1 98 ? 11.117 -2.423 -11.688 1.00 95.88 98 LEU A CA 1
ATOM 737 C C . LEU A 1 98 ? 9.980 -1.630 -12.359 1.00 95.88 98 LEU A C 1
ATOM 739 O O . LEU A 1 98 ? 9.133 -1.073 -11.664 1.00 95.88 98 LEU A O 1
ATOM 743 N N . GLU A 1 99 ? 9.932 -1.613 -13.695 1.00 94.31 99 GLU A N 1
ATOM 744 C CA . GLU A 1 99 ? 8.799 -1.081 -14.464 1.00 94.31 99 GLU A CA 1
ATOM 745 C C . GLU A 1 99 ? 7.531 -1.903 -14.246 1.00 94.31 99 GLU A C 1
ATOM 747 O O . GLU A 1 99 ? 6.511 -1.345 -13.851 1.00 94.31 99 GLU A O 1
ATOM 752 N N . ALA A 1 100 ? 7.620 -3.225 -14.409 1.00 95.75 100 ALA A N 1
ATOM 753 C CA . ALA A 1 100 ? 6.507 -4.125 -14.134 1.00 95.75 100 ALA A CA 1
ATOM 754 C C . ALA A 1 100 ? 6.041 -4.011 -12.674 1.00 95.75 100 ALA A C 1
ATOM 756 O O . ALA A 1 100 ? 4.850 -3.879 -12.408 1.00 95.75 100 ALA A O 1
ATOM 757 N N . PHE A 1 101 ? 6.980 -4.003 -11.722 1.00 97.81 101 PHE A N 1
ATOM 758 C CA . PHE A 1 101 ? 6.693 -3.831 -10.299 1.00 97.81 101 PHE A CA 1
ATOM 759 C C . PHE A 1 101 ? 5.857 -2.582 -10.039 1.00 97.81 101 PHE A C 1
ATOM 761 O O . PHE A 1 101 ? 4.861 -2.679 -9.334 1.00 97.81 101 PHE A O 1
ATOM 768 N N . PHE A 1 102 ? 6.218 -1.439 -10.628 1.00 97.00 102 PHE A N 1
ATOM 769 C CA . PHE A 1 102 ? 5.455 -0.206 -10.456 1.00 97.00 102 PHE A CA 1
ATOM 770 C C . PHE A 1 102 ? 4.004 -0.352 -10.915 1.00 97.00 102 PHE A C 1
ATOM 772 O O . PHE A 1 102 ? 3.096 0.029 -10.179 1.00 97.00 102 PHE A O 1
ATOM 779 N N . ASP A 1 103 ? 3.787 -0.925 -12.101 1.00 94.62 103 ASP A N 1
ATOM 780 C CA . ASP A 1 103 ? 2.446 -1.085 -12.660 1.00 94.62 103 ASP A CA 1
ATOM 781 C C . ASP A 1 103 ? 1.556 -1.913 -11.720 1.00 94.62 103 ASP A C 1
ATOM 783 O O . ASP A 1 103 ? 0.437 -1.505 -11.416 1.00 94.62 103 ASP A O 1
ATOM 787 N N . PHE A 1 104 ? 2.064 -3.034 -11.197 1.00 96.88 104 PHE A N 1
ATOM 788 C CA . PHE A 1 104 ? 1.305 -3.912 -10.298 1.00 96.88 104 PHE A CA 1
ATOM 789 C C . PHE A 1 104 ? 1.185 -3.368 -8.868 1.00 96.88 104 PHE A C 1
ATOM 791 O O . PHE A 1 104 ? 0.101 -3.430 -8.285 1.00 96.88 104 PHE A O 1
ATOM 798 N N . ALA A 1 105 ? 2.249 -2.775 -8.322 1.00 97.38 105 ALA A N 1
ATOM 799 C CA . ALA A 1 105 ? 2.244 -2.169 -6.993 1.00 97.38 105 ALA A CA 1
ATOM 800 C C . ALA A 1 105 ? 1.258 -0.992 -6.910 1.00 97.38 105 ALA A C 1
ATOM 802 O O . ALA A 1 105 ? 0.589 -0.820 -5.898 1.00 97.38 105 ALA A O 1
ATOM 803 N N . ILE A 1 106 ? 1.058 -0.230 -7.992 1.00 97.38 106 ILE A N 1
ATOM 804 C CA . ILE A 1 106 ? 0.027 0.816 -8.023 1.00 97.38 106 ILE A CA 1
ATOM 805 C C . ILE A 1 106 ? -1.385 0.252 -7.862 1.00 97.38 106 ILE A C 1
ATOM 807 O O . ILE A 1 106 ? -2.179 0.826 -7.117 1.00 97.38 106 ILE A O 1
ATOM 811 N N . TYR A 1 107 ? -1.722 -0.853 -8.533 1.00 96.19 107 TYR A N 1
ATOM 812 C CA . TYR A 1 107 ? -3.040 -1.478 -8.368 1.00 96.19 107 TYR A CA 1
ATOM 813 C C . TYR A 1 107 ? -3.228 -2.031 -6.957 1.00 96.19 107 TYR A C 1
ATOM 815 O O . TYR A 1 107 ? -4.317 -1.910 -6.384 1.00 96.19 107 TYR A O 1
ATOM 823 N N . PHE A 1 108 ? -2.163 -2.601 -6.394 1.00 96.75 108 PHE A N 1
ATOM 824 C CA . PHE A 1 108 ? -2.148 -3.090 -5.026 1.00 96.75 108 PHE A CA 1
ATOM 825 C C . PHE A 1 108 ? -2.384 -1.946 -4.029 1.00 96.75 108 PHE A C 1
ATOM 827 O O . PHE A 1 108 ? -3.385 -1.953 -3.309 1.00 96.75 108 PHE A O 1
ATOM 834 N N . ALA A 1 109 ? -1.551 -0.905 -4.080 1.00 97.44 109 ALA A N 1
ATOM 835 C CA . ALA A 1 109 ? -1.651 0.275 -3.232 1.00 97.44 109 ALA A CA 1
ATOM 836 C C . ALA A 1 109 ? -3.000 0.989 -3.384 1.00 97.44 109 ALA A C 1
ATOM 838 O O . ALA A 1 109 ? -3.607 1.364 -2.385 1.00 97.44 109 ALA A O 1
ATOM 839 N N . LEU A 1 110 ? -3.528 1.134 -4.607 1.00 97.00 110 LEU A N 1
ATOM 840 C CA . LEU A 1 110 ? -4.846 1.735 -4.838 1.00 97.00 110 LEU A CA 1
ATOM 841 C C . LEU A 1 110 ? -5.955 0.972 -4.105 1.00 97.00 110 LEU A C 1
ATOM 843 O O . LEU A 1 110 ? -6.824 1.582 -3.483 1.00 97.00 110 LEU A O 1
ATOM 847 N N . SER A 1 111 ? -5.921 -0.359 -4.182 1.00 95.56 111 SER A N 1
ATOM 848 C CA . SER A 1 111 ? -6.923 -1.224 -3.555 1.00 95.56 111 SER A CA 1
ATOM 849 C C . SER A 1 111 ? -6.875 -1.105 -2.032 1.00 95.56 111 SER A C 1
ATOM 851 O O . SER A 1 111 ? -7.916 -0.923 -1.397 1.00 95.56 111 SER A O 1
ATOM 853 N N . ILE A 1 112 ? -5.667 -1.121 -1.459 1.00 95.38 112 ILE A N 1
ATOM 854 C CA . ILE A 1 112 ? -5.453 -0.941 -0.020 1.00 95.38 112 ILE A CA 1
ATOM 855 C C . ILE A 1 112 ? -5.869 0.455 0.432 1.00 95.38 112 ILE A C 1
ATOM 857 O O . ILE A 1 112 ? -6.588 0.576 1.415 1.00 95.38 112 ILE A O 1
ATOM 861 N N . LEU A 1 113 ? -5.507 1.511 -0.301 1.00 96.56 113 LEU A N 1
ATOM 862 C CA . LEU A 1 113 ? -5.896 2.879 0.044 1.00 96.56 113 LEU A CA 1
ATOM 863 C C . LEU A 1 113 ? -7.413 3.047 0.078 1.00 96.56 113 LEU A C 1
ATOM 865 O O . LEU A 1 113 ? -7.931 3.653 1.011 1.00 96.56 113 LEU A O 1
ATOM 869 N N . ILE A 1 114 ? -8.141 2.492 -0.895 1.00 95.25 114 ILE A N 1
ATOM 870 C CA . ILE A 1 114 ? -9.608 2.540 -0.895 1.00 95.25 114 ILE A CA 1
ATOM 871 C C . ILE A 1 114 ? -10.169 1.788 0.320 1.00 95.25 114 ILE A C 1
ATOM 873 O O . ILE A 1 114 ? -11.041 2.321 1.008 1.00 95.25 114 ILE A O 1
ATOM 877 N N . ALA A 1 115 ? -9.663 0.587 0.614 1.00 92.94 115 ALA A N 1
ATOM 878 C CA . ALA A 1 115 ? -10.090 -0.191 1.777 1.00 92.94 115 ALA A CA 1
ATOM 879 C C . ALA A 1 115 ? -9.810 0.551 3.097 1.00 92.94 115 ALA A C 1
ATOM 881 O O . ALA A 1 115 ? -10.706 0.681 3.935 1.00 92.94 115 ALA A O 1
ATOM 882 N N . THR A 1 116 ? -8.612 1.122 3.245 1.00 93.81 116 THR A N 1
ATOM 883 C CA . THR A 1 116 ? -8.225 1.949 4.391 1.00 93.81 116 THR A CA 1
ATOM 884 C C . THR A 1 116 ? -9.130 3.168 4.522 1.00 93.81 116 THR A C 1
ATOM 886 O O . THR A 1 116 ? -9.629 3.425 5.612 1.00 93.81 116 THR A O 1
ATOM 889 N N . ILE A 1 117 ? -9.408 3.901 3.437 1.00 93.88 117 ILE A N 1
ATOM 890 C CA . ILE A 1 117 ? -10.314 5.059 3.469 1.00 93.88 117 ILE A CA 1
ATOM 891 C C . ILE A 1 117 ? -11.699 4.642 3.962 1.00 93.88 117 ILE A C 1
ATOM 893 O O . ILE A 1 117 ? -12.273 5.340 4.789 1.00 93.88 117 ILE A O 1
ATOM 897 N N . VAL A 1 118 ? -12.234 3.507 3.503 1.00 90.69 118 VAL A N 1
ATOM 898 C CA . VAL A 1 118 ? -13.542 3.011 3.959 1.00 90.69 118 VAL A CA 1
ATOM 899 C C . VAL A 1 118 ? -13.520 2.675 5.453 1.00 90.69 118 VAL A C 1
ATOM 901 O O . VAL A 1 118 ? -14.433 3.072 6.178 1.00 90.69 118 VAL A O 1
ATOM 904 N N . VAL A 1 119 ? -12.484 1.984 5.935 1.00 88.12 119 VAL A N 1
ATOM 905 C CA . VAL A 1 119 ? -12.348 1.641 7.361 1.00 88.12 119 VAL A CA 1
ATOM 906 C C . VAL A 1 119 ? -12.208 2.890 8.225 1.00 88.12 119 VAL A C 1
ATOM 908 O O . VAL A 1 119 ? -12.928 3.040 9.214 1.00 88.12 119 VAL A O 1
ATOM 911 N N . LEU A 1 120 ? -11.346 3.819 7.824 1.00 88.50 120 LEU A N 1
ATOM 912 C CA . LEU A 1 120 ? -11.125 5.064 8.545 1.00 88.50 120 LEU A CA 1
ATOM 913 C C . LEU A 1 120 ? -12.345 5.980 8.492 1.00 88.50 120 LEU A C 1
ATOM 915 O O . LEU A 1 120 ? -12.718 6.525 9.518 1.00 88.50 120 LEU A O 1
ATOM 919 N N . ALA A 1 121 ? -13.043 6.088 7.362 1.00 87.00 121 ALA A N 1
ATOM 920 C CA . ALA A 1 121 ? -14.286 6.852 7.280 1.00 87.00 121 ALA A CA 1
ATOM 921 C C . ALA A 1 121 ? -15.372 6.267 8.195 1.00 87.00 121 ALA A C 1
ATOM 923 O O . ALA A 1 121 ? -16.058 7.010 8.898 1.00 87.00 121 ALA A O 1
ATOM 924 N N . ASN A 1 122 ? -15.507 4.939 8.248 1.00 82.12 122 ASN A N 1
ATOM 925 C CA . ASN A 1 122 ? -16.451 4.294 9.161 1.00 82.12 122 ASN A CA 1
ATOM 926 C C . ASN A 1 122 ? -16.135 4.602 10.631 1.00 82.12 122 ASN A C 1
ATOM 928 O O . ASN A 1 122 ? -17.068 4.827 11.409 1.00 82.12 122 ASN A O 1
ATOM 932 N N . LYS A 1 123 ? -14.845 4.650 10.989 1.00 80.94 123 LYS A N 1
ATOM 933 C CA . LYS A 1 123 ? -14.360 5.037 12.320 1.00 80.94 123 LYS A CA 1
ATOM 934 C C . LYS A 1 123 ? -14.588 6.524 12.606 1.00 80.94 123 LYS A C 1
ATOM 936 O O . LYS A 1 123 ? -15.202 6.866 13.615 1.00 80.94 123 LYS A O 1
ATOM 941 N N . ASP A 1 124 ? -14.117 7.398 11.723 1.00 77.75 124 ASP A N 1
ATOM 942 C CA . ASP A 1 124 ? -14.070 8.852 11.910 1.00 77.75 124 ASP A CA 1
ATOM 943 C C . ASP A 1 124 ? -15.475 9.463 11.969 1.00 77.75 124 ASP A C 1
ATOM 945 O O . ASP A 1 124 ? -15.742 10.346 12.790 1.00 77.75 124 ASP A O 1
ATOM 949 N N . PHE A 1 125 ? -16.398 8.952 11.148 1.00 76.94 125 PHE A N 1
ATOM 950 C CA . PHE A 1 125 ? -17.789 9.406 11.114 1.00 76.94 125 PHE A CA 1
ATOM 951 C C . PHE A 1 125 ? -18.727 8.598 12.018 1.00 76.94 125 PHE A C 1
ATOM 953 O O . PHE A 1 125 ? -19.900 8.953 12.121 1.00 76.94 125 PHE A O 1
ATOM 960 N N . GLY A 1 126 ? -18.237 7.546 12.688 1.00 65.06 126 GLY A N 1
ATOM 961 C CA . GLY A 1 126 ? -19.042 6.721 13.591 1.00 65.06 126 GLY A CA 1
ATOM 962 C C . GLY A 1 126 ? -20.275 6.153 12.892 1.00 65.06 126 GLY A C 1
ATOM 963 O O . GLY A 1 126 ? -21.397 6.362 13.342 1.00 65.06 126 GLY A O 1
ATOM 964 N N . VAL A 1 127 ? -20.075 5.510 11.738 1.00 59.41 127 VAL A N 1
ATOM 965 C CA . VAL A 1 127 ? -21.182 4.934 10.957 1.00 59.41 127 VAL A CA 1
ATOM 966 C C . VAL A 1 127 ? -21.612 3.585 11.551 1.00 59.41 127 VAL A C 1
ATOM 968 O O . VAL A 1 127 ? -22.795 3.246 11.516 1.00 59.41 127 VAL A O 1
ATOM 971 N N . THR A 1 128 ? -20.669 2.814 12.117 1.00 56.78 128 THR A N 1
ATOM 972 C CA . THR A 1 128 ? -20.916 1.485 12.714 1.00 56.78 128 THR A CA 1
ATOM 973 C C . THR A 1 128 ? -19.983 1.189 13.900 1.00 56.78 128 THR A C 1
ATOM 975 O O . THR A 1 128 ? -18.800 1.521 13.842 1.00 56.78 128 THR A O 1
ATOM 978 N N . THR A 1 129 ? -20.462 0.485 14.938 1.00 49.69 129 THR A N 1
ATOM 979 C CA . THR A 1 129 ? -19.632 -0.041 16.047 1.00 49.69 129 THR A CA 1
ATOM 980 C C . THR A 1 129 ? -18.622 -1.068 15.577 1.00 49.69 129 THR A C 1
ATOM 982 O O . THR A 1 129 ? -17.538 -1.143 16.140 1.00 49.69 129 THR A O 1
ATOM 985 N N . SER A 1 130 ? -18.946 -1.835 14.531 1.00 49.16 130 SER A N 1
ATOM 986 C CA . SER A 1 130 ? -18.007 -2.754 13.876 1.00 49.16 130 SER A CA 1
ATOM 987 C C . SER A 1 130 ? -16.786 -2.039 13.281 1.00 49.16 130 SER A C 1
ATOM 989 O O . SER A 1 130 ? -15.814 -2.698 12.933 1.00 49.16 130 SER A O 1
ATOM 991 N N . GLY A 1 131 ? -16.828 -0.705 13.168 1.00 48.56 131 GLY A N 1
ATOM 992 C CA . GLY A 1 131 ? -15.735 0.145 12.706 1.00 48.56 131 GLY A CA 1
ATOM 993 C C . GLY A 1 131 ? -14.974 0.883 13.811 1.00 48.56 131 GLY A C 1
ATOM 994 O O . GLY A 1 131 ? -14.055 1.627 13.481 1.00 48.56 131 GLY A O 1
ATOM 995 N N . PHE A 1 132 ? -15.296 0.709 15.104 1.00 58.25 132 PHE A N 1
ATOM 996 C CA . PHE A 1 132 ? -14.498 1.345 16.168 1.00 58.25 132 PHE A CA 1
ATOM 997 C C . PHE A 1 132 ? -13.094 0.759 16.298 1.00 58.25 132 PHE A C 1
ATOM 999 O O . PHE A 1 132 ? -12.246 1.438 16.876 1.00 58.25 132 PHE A O 1
ATOM 1006 N N . GLY A 1 133 ? -12.861 -0.432 15.728 1.00 70.75 133 GLY A N 1
ATOM 1007 C CA . GLY A 1 133 ? -11.642 -1.231 15.817 1.00 70.75 133 GLY A CA 1
ATOM 1008 C C . GLY A 1 133 ? -10.360 -0.412 15.833 1.00 70.75 133 GLY A C 1
ATOM 1009 O O . GLY A 1 133 ? -9.781 -0.125 14.788 1.00 70.75 133 GLY A O 1
ATOM 1010 N N . ALA A 1 134 ? -9.916 -0.041 17.035 1.00 82.25 134 ALA A N 1
ATOM 1011 C CA . ALA A 1 134 ? -8.789 0.861 17.217 1.00 82.25 134 ALA A CA 1
ATOM 1012 C C . ALA A 1 134 ? -7.517 0.263 16.608 1.00 82.25 134 ALA A C 1
ATOM 1014 O O . ALA A 1 134 ? -6.869 0.926 15.802 1.00 82.25 134 ALA A O 1
ATOM 1015 N N . CYS A 1 135 ? -7.256 -1.017 16.895 1.00 87.25 135 CYS A N 1
ATOM 1016 C CA . CYS A 1 135 ? -6.150 -1.764 16.304 1.00 87.25 135 CYS A CA 1
ATOM 1017 C C . CYS A 1 135 ? -6.305 -1.906 14.787 1.00 87.25 135 CYS A C 1
ATOM 1019 O O . CYS A 1 135 ? -5.336 -1.724 14.067 1.00 87.25 135 CYS A O 1
ATOM 1021 N N . GLU A 1 136 ? -7.512 -2.185 14.288 1.00 89.06 136 GLU A N 1
ATOM 1022 C CA . GLU A 1 136 ? -7.751 -2.321 12.845 1.00 89.06 136 GLU A CA 1
ATOM 1023 C C . GLU A 1 136 ? -7.482 -1.010 12.094 1.00 89.06 136 GLU A C 1
ATOM 1025 O O . GLU A 1 136 ? -6.878 -1.010 11.028 1.00 89.06 136 GLU A O 1
ATOM 1030 N N . ALA A 1 137 ? -7.883 0.123 12.667 1.00 89.88 137 ALA A N 1
ATOM 1031 C CA . ALA A 1 137 ? -7.617 1.434 12.095 1.00 89.88 137 ALA A CA 1
ATOM 1032 C C . ALA A 1 137 ? -6.130 1.811 12.152 1.00 89.88 137 ALA A C 1
ATOM 1034 O O . ALA A 1 137 ? -5.626 2.379 11.189 1.00 89.88 137 ALA A O 1
ATOM 1035 N N . GLU A 1 138 ? -5.427 1.488 13.243 1.00 92.44 138 GLU A N 1
ATOM 1036 C CA . GLU A 1 138 ? -3.968 1.657 13.330 1.00 92.44 138 GLU A CA 1
ATOM 1037 C C . GLU A 1 138 ? -3.248 0.793 12.287 1.00 92.44 138 GLU A C 1
ATOM 1039 O O . GLU A 1 138 ? -2.370 1.277 11.580 1.00 92.44 138 GLU A O 1
ATOM 1044 N N . ILE A 1 139 ? -3.679 -0.460 12.110 1.00 94.44 139 ILE A N 1
ATOM 1045 C CA . ILE A 1 139 ? -3.160 -1.339 11.060 1.00 94.44 139 ILE A CA 1
ATOM 1046 C C . ILE A 1 139 ? -3.425 -0.736 9.670 1.00 94.44 139 ILE A C 1
ATOM 1048 O O . ILE A 1 139 ? -2.510 -0.658 8.851 1.00 94.44 139 ILE A O 1
ATOM 1052 N N . ALA A 1 140 ? -4.649 -0.276 9.404 1.00 94.69 140 ALA A N 1
ATOM 1053 C CA . ALA A 1 140 ? -5.028 0.296 8.115 1.00 94.69 140 ALA A CA 1
ATOM 1054 C C . ALA A 1 140 ? -4.226 1.568 7.777 1.00 94.69 140 ALA A C 1
ATOM 1056 O O . ALA A 1 140 ? -3.861 1.772 6.614 1.00 94.69 140 ALA A O 1
ATOM 1057 N N . LEU A 1 141 ? -3.929 2.403 8.781 1.00 95.06 141 LEU A N 1
ATOM 1058 C CA . LEU A 1 141 ? -3.053 3.571 8.655 1.00 95.06 141 LEU A CA 1
ATOM 1059 C C . LEU A 1 141 ? -1.623 3.152 8.308 1.00 95.06 141 LEU A C 1
ATOM 1061 O O . LEU A 1 141 ? -1.115 3.563 7.262 1.00 95.06 141 LEU A O 1
ATOM 1065 N N . ALA A 1 142 ? -1.019 2.271 9.104 1.00 96.44 142 ALA A N 1
ATOM 1066 C CA . ALA A 1 142 ? 0.340 1.786 8.881 1.00 96.44 142 ALA A CA 1
ATOM 1067 C C . ALA A 1 142 ? 0.504 1.150 7.491 1.00 96.44 142 ALA A C 1
ATOM 1069 O O . ALA A 1 142 ? 1.473 1.416 6.780 1.00 96.44 142 ALA A O 1
ATOM 1070 N N . MET A 1 143 ? -0.479 0.355 7.061 1.00 95.25 143 MET A N 1
ATOM 1071 C CA . MET A 1 143 ? -0.472 -0.302 5.752 1.00 95.25 143 MET A CA 1
ATOM 1072 C C . MET A 1 143 ? -0.642 0.675 4.592 1.00 95.25 143 MET A C 1
ATOM 1074 O O . MET A 1 143 ? -0.017 0.487 3.551 1.00 95.25 143 MET A O 1
ATOM 1078 N N . SER A 1 144 ? -1.434 1.740 4.757 1.00 96.75 144 SER A N 1
ATOM 1079 C CA . SER A 1 144 ? -1.560 2.767 3.715 1.00 96.75 144 SER A CA 1
ATOM 1080 C C . SER A 1 144 ? -0.227 3.449 3.409 1.00 96.75 144 SER A C 1
ATOM 1082 O O . SER A 1 144 ? 0.062 3.738 2.250 1.00 96.75 144 SER A O 1
ATOM 1084 N N . VAL A 1 145 ? 0.611 3.635 4.432 1.00 97.31 145 VAL A N 1
ATOM 1085 C CA . VAL A 1 145 ? 1.978 4.139 4.284 1.00 97.31 145 VAL A CA 1
ATOM 1086 C C . VAL A 1 145 ? 2.866 3.077 3.632 1.00 97.31 145 VAL A C 1
ATOM 1088 O O . VAL A 1 145 ? 3.513 3.367 2.626 1.00 97.31 145 VAL A O 1
ATOM 1091 N N . ALA A 1 146 ? 2.850 1.850 4.162 1.00 96.88 146 ALA A N 1
ATOM 1092 C CA . ALA A 1 146 ? 3.706 0.749 3.715 1.00 96.88 146 ALA A CA 1
ATOM 1093 C C . ALA A 1 146 ? 3.465 0.318 2.254 1.00 96.88 146 ALA A C 1
ATOM 1095 O O . ALA A 1 146 ? 4.367 -0.225 1.630 1.00 96.88 146 ALA A O 1
ATOM 1096 N N . CYS A 1 147 ? 2.279 0.575 1.687 1.00 97.19 147 CYS A N 1
ATOM 1097 C CA . CYS A 1 147 ? 2.002 0.301 0.268 1.00 97.19 147 CYS A CA 1
ATOM 1098 C C . CYS A 1 147 ? 2.432 1.449 -0.661 1.00 97.19 147 CYS A C 1
ATOM 1100 O O . CYS A 1 147 ? 2.754 1.243 -1.827 1.00 97.19 147 CYS A O 1
ATOM 1102 N N . VAL A 1 148 ? 2.419 2.698 -0.184 1.00 98.06 148 VAL A N 1
ATOM 1103 C CA . VAL A 1 148 ? 2.803 3.854 -1.015 1.00 98.06 148 VAL A CA 1
ATOM 1104 C C . VAL A 1 148 ? 4.317 4.063 -1.001 1.00 98.06 148 VAL A C 1
ATOM 1106 O O . VAL A 1 148 ? 4.889 4.507 -1.999 1.00 98.06 148 VAL A O 1
ATOM 1109 N N . LEU A 1 149 ? 4.983 3.729 0.105 1.00 97.38 149 LEU A N 1
ATOM 1110 C CA . LEU A 1 149 ? 6.407 3.983 0.294 1.00 97.38 149 LEU A CA 1
ATOM 1111 C C . LEU A 1 149 ? 7.311 3.240 -0.722 1.00 97.38 149 LEU A C 1
ATOM 1113 O O . LEU A 1 149 ? 8.175 3.899 -1.313 1.00 97.38 149 LEU A O 1
ATOM 1117 N N . PRO A 1 150 ? 7.086 1.951 -1.058 1.00 97.31 150 PRO A N 1
ATOM 1118 C CA . PRO A 1 150 ? 7.867 1.238 -2.076 1.00 97.31 150 PRO A CA 1
ATOM 1119 C C . PRO A 1 150 ? 7.764 1.830 -3.490 1.00 97.31 150 PRO A C 1
ATOM 1121 O O . PRO A 1 150 ? 8.668 1.642 -4.307 1.00 97.31 150 PRO A O 1
ATOM 1124 N N . LEU A 1 151 ? 6.705 2.591 -3.800 1.00 97.12 151 LEU A N 1
ATOM 1125 C CA . LEU A 1 151 ? 6.540 3.246 -5.105 1.00 97.12 151 LEU A CA 1
ATOM 1126 C C . LEU A 1 151 ? 7.547 4.385 -5.336 1.00 97.12 151 LEU A C 1
ATOM 1128 O O . LEU A 1 151 ? 7.758 4.795 -6.481 1.00 97.12 151 LEU A O 1
ATOM 1132 N N . ILE A 1 152 ? 8.227 4.861 -4.285 1.00 95.75 152 ILE A N 1
ATOM 1133 C CA . ILE A 1 152 ? 9.326 5.827 -4.408 1.00 95.75 152 ILE A CA 1
ATOM 1134 C C . ILE A 1 152 ? 10.471 5.245 -5.250 1.00 95.75 152 ILE A C 1
ATOM 1136 O O . ILE A 1 152 ? 11.067 5.968 -6.053 1.00 95.75 152 ILE A O 1
ATOM 1140 N N . TYR A 1 153 ? 10.762 3.942 -5.133 1.00 95.06 153 TYR A N 1
ATOM 1141 C CA . TYR A 1 153 ? 11.874 3.311 -5.849 1.00 95.06 153 TYR A CA 1
ATOM 1142 C C . TYR A 1 153 ? 11.758 3.422 -7.380 1.00 95.06 153 TYR A C 1
ATOM 1144 O O . TYR A 1 153 ? 12.664 3.991 -7.999 1.00 95.06 153 TYR A O 1
ATOM 1152 N N . PRO A 1 154 ? 10.688 2.926 -8.035 1.00 94.25 154 PRO A N 1
ATOM 1153 C CA . PRO A 1 154 ? 10.543 3.042 -9.483 1.00 94.25 154 PRO A CA 1
ATOM 1154 C C . PRO A 1 154 ? 10.458 4.498 -9.959 1.00 94.25 154 PRO A C 1
ATOM 1156 O O . PRO A 1 154 ? 11.080 4.837 -10.966 1.00 94.25 154 PRO A O 1
ATOM 1159 N N . VAL A 1 155 ? 9.763 5.387 -9.238 1.00 93.19 155 VAL A N 1
ATOM 1160 C CA . VAL A 1 155 ? 9.651 6.805 -9.635 1.00 93.19 155 VAL A CA 1
ATOM 1161 C C . VAL A 1 155 ? 11.004 7.520 -9.548 1.00 93.19 155 VAL A C 1
ATOM 1163 O O . VAL A 1 155 ? 11.325 8.328 -10.420 1.00 93.19 155 VAL A O 1
ATOM 1166 N N . GLY A 1 156 ? 11.814 7.208 -8.533 1.00 90.25 156 GLY A N 1
ATOM 1167 C CA . GLY A 1 156 ? 13.112 7.840 -8.301 1.00 90.25 156 GLY A CA 1
ATOM 1168 C C . GLY A 1 156 ? 14.248 7.267 -9.154 1.00 90.25 156 GLY A C 1
ATOM 1169 O O . GLY A 1 156 ? 15.106 8.018 -9.621 1.00 90.25 156 GLY A O 1
ATOM 1170 N N . LEU A 1 157 ? 14.268 5.950 -9.391 1.00 89.25 157 LEU A N 1
ATOM 1171 C CA . LEU A 1 157 ? 15.412 5.264 -10.010 1.00 89.25 157 LEU A CA 1
ATOM 1172 C C . LEU A 1 157 ? 15.300 5.093 -11.533 1.00 89.25 157 LEU A C 1
ATOM 1174 O O . LEU A 1 157 ? 16.314 5.195 -12.228 1.00 89.25 157 LEU A O 1
ATOM 1178 N N . LEU A 1 158 ? 14.097 4.884 -12.078 1.00 84.94 158 LEU A N 1
ATOM 1179 C CA . LEU A 1 158 ? 13.891 4.677 -13.522 1.00 84.94 158 LEU A CA 1
ATOM 1180 C C . LEU A 1 158 ? 14.224 5.894 -14.414 1.00 84.94 158 LEU A C 1
ATOM 1182 O O . LEU A 1 158 ? 14.730 5.687 -15.521 1.00 84.94 158 LEU A O 1
ATOM 1186 N N . PRO A 1 159 ? 14.039 7.162 -13.986 1.00 71.56 159 PRO A N 1
ATOM 1187 C CA . PRO A 1 159 ? 14.395 8.325 -14.808 1.00 71.56 159 PRO A CA 1
ATOM 1188 C C . PRO A 1 159 ? 15.899 8.454 -15.072 1.00 71.56 159 PRO A C 1
ATOM 1190 O O . PRO A 1 159 ? 16.312 9.167 -15.984 1.00 71.56 159 PRO A O 1
ATOM 1193 N N . ALA A 1 160 ? 16.738 7.804 -14.263 1.00 57.84 160 ALA A N 1
ATOM 1194 C CA . ALA A 1 160 ? 18.170 8.065 -14.221 1.00 57.84 160 ALA A CA 1
ATOM 1195 C C . ALA A 1 160 ? 18.990 7.267 -15.257 1.00 57.84 160 ALA A C 1
ATOM 1197 O O . ALA A 1 160 ? 20.210 7.433 -15.315 1.00 57.84 160 ALA A O 1
ATOM 1198 N N . HIS A 1 161 ? 18.355 6.400 -16.058 1.00 52.12 161 HIS A N 1
ATOM 1199 C CA . HIS A 1 161 ? 19.059 5.370 -16.834 1.00 52.12 161 HIS A CA 1
ATOM 1200 C C . HIS A 1 161 ? 19.254 5.664 -18.337 1.00 52.12 161 HIS A C 1
ATOM 1202 O O . HIS A 1 161 ? 19.712 4.794 -19.073 1.00 52.12 161 HIS A O 1
ATOM 1208 N N . SER A 1 162 ? 18.937 6.862 -18.842 1.00 48.12 162 SER A N 1
ATOM 1209 C CA . SER A 1 162 ? 18.897 7.101 -20.300 1.00 48.12 162 SER A CA 1
ATOM 1210 C C . SER A 1 162 ? 20.140 7.732 -20.940 1.00 48.12 162 SER A C 1
ATOM 1212 O O . SER A 1 162 ? 20.100 8.038 -22.129 1.00 48.12 162 SER A O 1
ATOM 1214 N N . SER A 1 163 ? 21.242 7.924 -20.221 1.00 45.69 163 SER A N 1
ATOM 1215 C CA . SER A 1 163 ? 22.465 8.526 -20.772 1.00 45.69 163 SER A CA 1
ATOM 1216 C C . SER A 1 163 ? 23.555 7.480 -21.015 1.00 45.69 163 SER A C 1
ATOM 1218 O O . SER A 1 163 ? 24.605 7.517 -20.382 1.00 45.69 163 SER A O 1
ATOM 1220 N N . HIS A 1 164 ? 23.321 6.551 -21.948 1.00 48.84 164 HIS A N 1
ATOM 1221 C CA . HIS A 1 164 ? 24.435 5.850 -22.591 1.00 48.84 164 HIS A CA 1
ATOM 1222 C C . HIS A 1 164 ? 24.868 6.669 -23.822 1.00 48.84 164 HIS A C 1
ATOM 1224 O O . HIS A 1 164 ? 24.046 6.882 -24.719 1.00 48.84 164 HIS A O 1
ATOM 1230 N N . PRO A 1 165 ? 26.108 7.184 -23.858 1.00 46.91 165 PRO A N 1
ATOM 1231 C CA . PRO A 1 165 ? 26.584 8.072 -24.911 1.00 46.91 165 PRO A CA 1
ATOM 1232 C C . PRO A 1 165 ? 27.103 7.263 -26.107 1.00 46.91 165 PRO A C 1
ATOM 1234 O O . PRO A 1 165 ? 28.301 7.239 -26.352 1.00 46.91 165 PRO A O 1
ATOM 1237 N N . ASP A 1 166 ? 26.223 6.598 -26.858 1.00 49.72 166 ASP A N 1
ATOM 1238 C CA . ASP A 1 166 ? 26.585 6.104 -28.195 1.00 49.72 166 ASP A CA 1
ATOM 1239 C C . ASP A 1 166 ? 26.002 7.049 -29.252 1.00 49.72 166 ASP A C 1
ATOM 1241 O O . ASP A 1 166 ? 24.800 7.115 -29.503 1.00 49.72 166 ASP A O 1
ATOM 1245 N N . GLN A 1 167 ? 26.902 7.859 -29.807 1.00 48.75 167 GLN A N 1
ATOM 1246 C CA . GLN A 1 167 ? 26.653 9.175 -30.399 1.00 48.75 167 GLN A CA 1
ATOM 1247 C C . GLN A 1 167 ? 26.433 9.172 -31.924 1.00 48.75 167 GLN A C 1
ATOM 1249 O O . GLN A 1 167 ? 26.659 10.187 -32.568 1.00 48.75 167 GLN A O 1
ATOM 1254 N N . THR A 1 168 ? 26.031 8.061 -32.549 1.00 55.62 168 THR A N 1
ATOM 1255 C CA . THR A 1 168 ? 26.067 7.957 -34.030 1.00 55.62 168 THR A CA 1
ATOM 1256 C C . THR A 1 168 ? 24.732 7.671 -34.723 1.00 55.62 168 THR A C 1
ATOM 1258 O O . THR A 1 168 ? 24.716 7.394 -35.920 1.00 55.62 168 THR A O 1
ATOM 1261 N N . GLN A 1 169 ? 23.589 7.798 -34.036 1.00 59.09 169 GLN A N 1
ATOM 1262 C CA . GLN A 1 169 ? 22.277 7.591 -34.668 1.00 59.09 169 GLN A CA 1
ATOM 1263 C C . GLN A 1 169 ? 21.194 8.552 -34.133 1.00 59.09 169 GLN A C 1
ATOM 1265 O O . GLN A 1 169 ? 20.277 8.153 -33.417 1.00 59.09 169 GLN A O 1
ATOM 1270 N N . GLU A 1 170 ? 21.313 9.837 -34.485 1.00 68.94 170 GLU A N 1
ATOM 1271 C CA . GLU A 1 170 ? 20.480 10.945 -33.975 1.00 68.94 170 GLU A CA 1
ATOM 1272 C C . GLU A 1 170 ? 18.966 10.749 -34.182 1.00 68.94 170 GLU A C 1
ATOM 1274 O O . GLU A 1 170 ? 18.188 10.930 -33.250 1.00 68.94 170 GLU A O 1
ATOM 1279 N N . SER A 1 171 ? 18.516 10.276 -35.346 1.00 68.62 171 SER A N 1
ATOM 1280 C CA . SER A 1 171 ? 17.078 10.267 -35.670 1.00 68.62 171 SER A CA 1
ATOM 1281 C C . SER A 1 171 ? 16.256 9.156 -34.996 1.00 68.62 171 SER A C 1
ATOM 1283 O O . SER A 1 171 ? 15.058 9.323 -34.763 1.00 68.62 171 SER A O 1
ATOM 1285 N N . ALA A 1 172 ? 16.870 8.017 -34.658 1.00 67.88 172 ALA A N 1
ATOM 1286 C CA . ALA A 1 172 ? 16.203 6.946 -33.905 1.00 67.88 172 ALA A CA 1
ATOM 1287 C C . ALA A 1 172 ? 16.239 7.196 -32.385 1.00 67.88 172 ALA A C 1
ATOM 1289 O O . ALA A 1 172 ? 15.364 6.727 -31.653 1.00 67.88 172 ALA A O 1
ATOM 1290 N N . SER A 1 173 ? 17.234 7.960 -31.925 1.00 70.44 173 SER A N 1
ATOM 1291 C CA . SER A 1 173 ? 17.409 8.369 -30.530 1.00 70.44 173 SER A CA 1
ATOM 1292 C C . SER A 1 173 ? 16.242 9.229 -30.037 1.00 70.44 173 SER A C 1
ATOM 1294 O O . SER A 1 173 ? 15.724 8.991 -28.942 1.00 70.44 173 SER A O 1
ATOM 1296 N N . ASP A 1 174 ? 15.781 10.179 -30.851 1.00 76.25 174 ASP A N 1
ATOM 1297 C CA . ASP A 1 174 ? 14.814 11.182 -30.395 1.00 76.25 174 ASP A CA 1
ATOM 1298 C C . ASP A 1 174 ? 13.439 10.587 -30.077 1.00 76.25 174 ASP A C 1
ATOM 1300 O O . ASP A 1 174 ? 12.898 10.834 -28.998 1.00 76.25 174 ASP A O 1
ATOM 1304 N N . ARG A 1 175 ? 12.923 9.682 -30.923 1.00 75.75 175 ARG A N 1
ATOM 1305 C CA . ARG A 1 175 ? 11.643 8.996 -30.650 1.00 75.75 175 ARG A CA 1
ATOM 1306 C C . ARG A 1 175 ? 11.695 8.142 -29.380 1.00 75.75 175 ARG A C 1
ATOM 1308 O O . ARG A 1 175 ? 10.721 8.066 -28.635 1.00 75.75 175 ARG A O 1
ATOM 1315 N N . SER A 1 176 ? 12.831 7.490 -29.114 1.00 77.25 176 SER A N 1
ATOM 1316 C CA . SER A 1 176 ? 12.991 6.687 -27.895 1.00 77.25 176 SER A CA 1
ATOM 1317 C C . SER A 1 176 ? 13.041 7.559 -26.638 1.00 77.25 176 SER A C 1
ATOM 1319 O O . SER A 1 176 ? 12.539 7.142 -25.591 1.00 77.25 176 SER A O 1
ATOM 1321 N N . ARG A 1 177 ? 13.624 8.761 -26.726 1.00 77.56 177 ARG A N 1
ATOM 1322 C CA . ARG A 1 177 ? 13.658 9.722 -25.615 1.00 77.56 177 ARG A CA 1
ATOM 1323 C C . ARG A 1 177 ? 12.268 10.253 -25.282 1.00 77.56 177 ARG A C 1
ATOM 1325 O O . ARG A 1 177 ? 11.936 10.331 -24.101 1.00 77.56 177 ARG A O 1
ATOM 1332 N N . GLU A 1 178 ? 11.466 10.565 -26.294 1.00 82.88 178 GLU A N 1
ATOM 1333 C CA . GLU A 1 178 ? 10.093 11.050 -26.121 1.00 82.88 178 GLU A CA 1
ATOM 1334 C C . GLU A 1 178 ? 9.208 10.001 -25.430 1.00 82.88 178 GLU A C 1
ATOM 1336 O O . GLU A 1 178 ? 8.651 10.268 -24.369 1.00 82.88 178 GLU A O 1
ATOM 1341 N N . SER A 1 179 ? 9.214 8.754 -25.913 1.00 82.69 179 SER A N 1
ATOM 1342 C CA . SER A 1 179 ? 8.450 7.661 -25.289 1.00 82.69 179 SER A CA 1
ATOM 1343 C C . SER A 1 179 ? 8.834 7.409 -23.819 1.00 82.69 179 SER A C 1
ATOM 1345 O O . SER A 1 179 ? 7.966 7.199 -22.968 1.00 82.69 179 SER A O 1
ATOM 1347 N N . LYS A 1 180 ? 10.130 7.483 -23.476 1.00 83.19 180 LYS A N 1
ATOM 1348 C CA . LYS A 1 180 ? 10.593 7.348 -22.081 1.00 83.19 180 LYS A CA 1
ATOM 1349 C C . LYS A 1 180 ? 10.147 8.514 -21.201 1.00 83.19 180 LYS A C 1
ATOM 1351 O O . LYS A 1 180 ? 9.829 8.308 -20.027 1.00 83.19 180 LYS A O 1
ATOM 1356 N N . ARG A 1 181 ? 10.134 9.730 -21.752 1.00 85.19 181 ARG A N 1
ATOM 1357 C CA . ARG A 1 181 ? 9.644 10.929 -21.065 1.00 85.19 181 ARG A CA 1
ATOM 1358 C C . ARG A 1 181 ? 8.153 10.795 -20.756 1.00 85.19 181 ARG A C 1
ATOM 1360 O O . ARG A 1 181 ? 7.759 11.043 -19.617 1.00 85.19 181 ARG A O 1
ATOM 1367 N N . ASP A 1 182 ? 7.361 10.327 -21.715 1.00 87.25 182 ASP A N 1
ATOM 1368 C CA . ASP A 1 182 ? 5.924 10.105 -21.534 1.00 87.25 182 ASP A CA 1
ATOM 1369 C C . ASP A 1 182 ? 5.642 9.044 -20.471 1.00 87.25 182 ASP A C 1
ATOM 1371 O O . ASP A 1 182 ? 4.842 9.275 -19.564 1.00 87.25 182 ASP A O 1
ATOM 1375 N N . SER A 1 183 ? 6.367 7.920 -20.510 1.00 87.62 183 SER A N 1
ATOM 1376 C CA . SER A 1 183 ? 6.277 6.878 -19.480 1.00 87.62 183 SER A CA 1
ATOM 1377 C C . SER A 1 183 ? 6.597 7.431 -18.086 1.00 87.62 183 SER A C 1
ATOM 1379 O O . SER A 1 183 ? 5.849 7.204 -17.137 1.00 87.62 183 SER A O 1
ATOM 1381 N N . TYR A 1 184 ? 7.661 8.228 -17.939 1.00 90.00 184 TYR A N 1
ATOM 1382 C CA . TYR A 1 184 ? 7.969 8.880 -16.663 1.00 90.00 184 TYR A CA 1
ATOM 1383 C C . TYR A 1 184 ? 6.843 9.803 -16.178 1.00 90.00 184 TYR A C 1
ATOM 1385 O O . TYR A 1 184 ? 6.450 9.715 -15.015 1.00 90.00 184 TYR A O 1
ATOM 1393 N N . HIS A 1 185 ? 6.310 10.666 -17.044 1.00 90.69 185 HIS A N 1
ATOM 1394 C CA . HIS A 1 185 ? 5.219 11.566 -16.669 1.00 90.69 185 HIS A CA 1
ATOM 1395 C C . HIS A 1 185 ? 3.949 10.811 -16.289 1.00 90.69 185 HIS A C 1
ATOM 1397 O O . HIS A 1 185 ? 3.277 11.206 -15.339 1.00 90.69 185 HIS A O 1
ATOM 1403 N N . PHE A 1 186 ? 3.647 9.717 -16.985 1.00 91.69 186 PHE A N 1
ATOM 1404 C CA . PHE A 1 186 ? 2.528 8.847 -16.654 1.00 91.69 186 PHE A CA 1
ATOM 1405 C C . PHE A 1 186 ? 2.700 8.202 -15.273 1.00 91.69 186 PHE A C 1
ATOM 1407 O O . PHE A 1 186 ? 1.794 8.279 -14.445 1.00 91.69 186 PHE A O 1
ATOM 1414 N N . ARG A 1 187 ? 3.885 7.657 -14.969 1.00 94.19 187 ARG A N 1
ATOM 1415 C CA . ARG A 1 187 ? 4.191 7.105 -13.638 1.00 94.19 187 ARG A CA 1
ATOM 1416 C C . ARG A 1 187 ? 4.079 8.165 -12.544 1.00 94.19 187 ARG A C 1
ATOM 1418 O O . ARG A 1 187 ? 3.426 7.939 -11.530 1.00 94.19 187 ARG A O 1
ATOM 1425 N N . LEU A 1 188 ? 4.650 9.348 -12.769 1.00 94.56 188 LEU A N 1
ATOM 1426 C CA . LEU A 1 188 ? 4.542 10.460 -11.826 1.00 94.56 188 LEU A CA 1
ATOM 1427 C C . LEU A 1 188 ? 3.082 10.888 -11.617 1.00 94.56 188 LEU A C 1
ATOM 1429 O O . LEU A 1 188 ? 2.697 11.174 -10.488 1.00 94.56 188 LEU A O 1
ATOM 1433 N N . LEU A 1 189 ? 2.259 10.897 -12.670 1.00 95.62 189 LEU A N 1
ATOM 1434 C CA . LEU A 1 189 ? 0.828 11.196 -12.580 1.00 95.62 189 LEU A CA 1
ATOM 1435 C C . LEU A 1 189 ? 0.083 10.163 -11.723 1.00 95.62 189 LEU A C 1
ATOM 1437 O O . LEU A 1 189 ? -0.681 10.552 -10.842 1.00 95.62 189 LEU A O 1
ATOM 1441 N N . LEU A 1 190 ? 0.315 8.866 -11.945 1.00 96.25 190 LEU A N 1
ATOM 1442 C CA . LEU A 1 190 ? -0.322 7.807 -11.158 1.00 96.25 190 LEU A CA 1
ATOM 1443 C C . LEU A 1 190 ? 0.129 7.836 -9.691 1.00 96.25 190 LEU A C 1
ATOM 1445 O O . LEU A 1 190 ? -0.704 7.746 -8.791 1.00 96.25 190 LEU A O 1
ATOM 1449 N N . PHE A 1 191 ? 1.423 8.045 -9.440 1.00 97.38 191 PHE A N 1
ATOM 1450 C CA . PHE A 1 191 ? 1.946 8.240 -8.088 1.00 97.38 191 PHE A CA 1
ATOM 1451 C C . PHE A 1 191 ? 1.347 9.487 -7.415 1.00 97.38 191 PHE A C 1
ATOM 1453 O O . PHE A 1 191 ? 0.974 9.442 -6.242 1.00 97.38 191 PHE A O 1
ATOM 1460 N N . SER A 1 192 ? 1.167 10.583 -8.164 1.00 97.56 192 SER A N 1
ATOM 1461 C CA . SER A 1 192 ? 0.486 11.788 -7.667 1.00 97.56 192 SER A CA 1
ATOM 1462 C C . SER A 1 192 ? -0.959 11.488 -7.274 1.00 97.56 192 SER A C 1
ATOM 1464 O O . SER A 1 192 ? -1.402 11.904 -6.208 1.00 97.56 192 SER A O 1
ATOM 1466 N N . LEU A 1 193 ? -1.691 10.739 -8.107 1.00 97.06 193 LEU A N 1
ATOM 1467 C CA . LEU A 1 193 ? -3.073 10.347 -7.832 1.00 97.06 193 LEU A CA 1
ATOM 1468 C C . LEU A 1 193 ? -3.173 9.493 -6.560 1.00 97.06 193 LEU A C 1
ATOM 1470 O O . LEU A 1 193 ? -4.028 9.758 -5.717 1.00 97.06 193 LEU A O 1
ATOM 1474 N N . LEU A 1 194 ? -2.283 8.510 -6.396 1.00 97.56 194 LEU A N 1
ATOM 1475 C CA . LEU A 1 194 ? -2.216 7.701 -5.177 1.00 97.56 194 LEU A CA 1
ATOM 1476 C C . LEU A 1 194 ? -1.892 8.547 -3.950 1.00 97.56 194 LEU A C 1
ATOM 1478 O O . LEU A 1 194 ? -2.541 8.393 -2.922 1.00 97.56 194 LEU A O 1
ATOM 1482 N N . THR A 1 195 ? -0.951 9.483 -4.065 1.00 97.38 195 THR A N 1
ATOM 1483 C CA . THR A 1 195 ? -0.600 10.387 -2.961 1.00 97.38 195 THR A CA 1
ATOM 1484 C C . THR A 1 195 ? -1.777 11.291 -2.576 1.00 97.38 195 THR A C 1
ATOM 1486 O O . THR A 1 195 ? -2.000 11.547 -1.397 1.00 97.38 195 THR A O 1
ATOM 1489 N N . VAL A 1 196 ? -2.584 11.734 -3.549 1.00 97.06 196 VAL A N 1
ATOM 1490 C CA . VAL A 1 196 ? -3.826 12.481 -3.280 1.00 97.06 196 VAL A CA 1
ATOM 1491 C C . VAL A 1 196 ? -4.848 11.616 -2.539 1.00 97.06 196 VAL A C 1
ATOM 1493 O O . VAL A 1 196 ? -5.484 12.102 -1.610 1.00 97.06 196 VAL A O 1
ATOM 1496 N N . LEU A 1 197 ? -5.004 10.339 -2.898 1.00 96.62 197 LEU A N 1
ATOM 1497 C CA . LEU A 1 197 ? -5.879 9.417 -2.159 1.00 96.62 197 LEU A CA 1
ATOM 1498 C C . LEU A 1 197 ? -5.353 9.146 -0.742 1.00 96.62 197 LEU A C 1
ATOM 1500 O O . LEU A 1 197 ? -6.120 9.150 0.219 1.00 96.62 197 LEU A O 1
ATOM 1504 N N . PHE A 1 198 ? -4.037 8.992 -0.608 1.00 97.62 198 PHE A N 1
ATOM 1505 C CA . PHE A 1 198 ? -3.331 8.834 0.661 1.00 97.62 198 PHE A CA 1
ATOM 1506 C C . PHE A 1 198 ? -3.461 10.054 1.595 1.00 97.62 198 PHE A C 1
ATOM 1508 O O . PHE A 1 198 ? -3.283 9.930 2.808 1.00 97.62 198 PHE A O 1
ATOM 1515 N N . PHE A 1 199 ? -3.873 11.216 1.079 1.00 96.81 199 PHE A N 1
ATOM 1516 C CA . PHE A 1 199 ? -4.160 12.392 1.899 1.00 96.81 199 PHE A CA 1
ATOM 1517 C C . PHE A 1 199 ? -5.211 12.135 2.979 1.00 96.81 199 PHE A C 1
ATOM 1519 O O . PHE A 1 199 ? -5.056 12.630 4.093 1.00 96.81 199 PHE A O 1
ATOM 1526 N N . TYR A 1 200 ? -6.244 11.333 2.701 1.00 95.69 200 TYR A N 1
ATOM 1527 C CA . TYR A 1 200 ? -7.255 11.028 3.713 1.00 95.69 200 TYR A CA 1
ATOM 1528 C C . TYR A 1 200 ? -6.681 10.211 4.890 1.00 95.69 200 TYR A C 1
ATOM 1530 O O . TYR A 1 200 ? -6.787 10.694 6.021 1.00 95.69 200 TYR A O 1
ATOM 1538 N N . PRO A 1 201 ? -6.022 9.048 4.676 1.00 95.56 201 PRO A N 1
ATOM 1539 C CA . PRO A 1 201 ? -5.310 8.340 5.741 1.00 95.56 201 PRO A CA 1
ATOM 1540 C C . PRO A 1 201 ? -4.334 9.236 6.506 1.00 95.56 201 PRO A C 1
ATOM 1542 O O . PRO A 1 201 ? -4.377 9.261 7.729 1.00 95.56 201 PRO A O 1
ATOM 1545 N N . PHE A 1 202 ? -3.533 10.047 5.810 1.00 95.31 202 PHE A N 1
ATOM 1546 C CA . PHE A 1 202 ? -2.581 10.967 6.439 1.00 95.31 202 PHE A CA 1
ATOM 1547 C C . PHE A 1 202 ? -3.249 12.002 7.363 1.00 95.31 202 PHE A C 1
ATOM 1549 O O . PHE A 1 202 ? -2.782 12.253 8.478 1.00 95.31 202 PHE A O 1
ATOM 1556 N N . VAL A 1 203 ? -4.357 12.610 6.927 1.00 93.06 203 VAL A N 1
ATOM 1557 C CA . VAL A 1 203 ? -5.115 13.563 7.752 1.00 93.06 203 VAL A CA 1
ATOM 1558 C C . VAL A 1 203 ? -5.758 12.854 8.942 1.00 93.06 203 VAL A C 1
ATOM 1560 O O . VAL A 1 203 ? -5.654 13.356 10.060 1.00 93.06 203 VAL A O 1
ATOM 1563 N N . SER A 1 204 ? -6.369 11.684 8.730 1.00 89.75 204 SER A N 1
ATOM 1564 C CA . SER A 1 204 ? -6.946 10.866 9.808 1.00 89.75 204 SER A CA 1
ATOM 1565 C C . SER A 1 204 ? -5.877 10.498 10.847 1.00 89.75 204 SER A C 1
ATOM 1567 O O . SER A 1 204 ? -6.079 10.687 12.047 1.00 89.75 204 SER A O 1
ATOM 1569 N N . GLN A 1 205 ? -4.678 10.122 10.395 1.00 89.62 205 GLN A N 1
ATOM 1570 C CA . GLN A 1 205 ? -3.519 9.856 11.243 1.00 89.62 205 GLN A CA 1
ATOM 1571 C C . GLN A 1 205 ? -3.074 11.088 12.040 1.00 89.62 205 GLN A C 1
ATOM 1573 O O . GLN A 1 205 ? -2.805 11.007 13.236 1.00 89.62 205 GLN A O 1
ATOM 1578 N N . SER A 1 206 ? -3.004 12.248 11.384 1.00 88.75 206 SER A N 1
ATOM 1579 C CA . SER A 1 206 ? -2.601 13.506 12.018 1.00 88.75 206 SER A CA 1
ATOM 1580 C C . SER A 1 206 ? -3.593 13.929 13.093 1.00 88.75 206 SER A C 1
ATOM 1582 O O . SER A 1 206 ? -3.194 14.337 14.182 1.00 88.75 206 SER A O 1
ATOM 1584 N N . ILE A 1 207 ? -4.889 13.766 12.821 1.00 84.62 207 ILE A N 1
ATOM 1585 C CA . ILE A 1 207 ? -5.942 13.963 13.815 1.00 84.62 207 ILE A CA 1
ATOM 1586 C C . ILE A 1 207 ? -5.764 12.955 14.952 1.00 84.62 207 ILE A C 1
ATOM 1588 O O . ILE A 1 207 ? -5.819 13.344 16.108 1.00 84.62 207 ILE A O 1
ATOM 1592 N N . HIS A 1 208 ? -5.492 11.685 14.668 1.00 79.31 208 HIS A N 1
ATOM 1593 C CA . HIS A 1 208 ? -5.329 10.681 15.715 1.00 79.31 208 HIS A CA 1
ATOM 1594 C C . HIS A 1 208 ? -4.127 10.957 16.635 1.00 79.31 208 HIS A C 1
ATOM 1596 O O . HIS A 1 208 ? -4.257 10.877 17.855 1.00 79.31 208 HIS A O 1
ATOM 1602 N N . ASN A 1 209 ? -2.986 11.336 16.058 1.00 81.06 209 ASN A N 1
ATOM 1603 C CA . ASN A 1 209 ? -1.738 11.558 16.786 1.00 81.06 209 ASN A CA 1
ATOM 1604 C C . ASN A 1 209 ? -1.705 12.896 17.537 1.00 81.06 209 ASN A C 1
ATOM 1606 O O . ASN A 1 209 ? -1.043 12.997 18.571 1.00 81.06 209 ASN A O 1
ATOM 1610 N N . TRP A 1 210 ? -2.360 13.938 17.013 1.00 77.00 210 TRP A N 1
ATOM 1611 C CA . TRP A 1 210 ? -2.257 15.301 17.554 1.00 77.00 210 TRP A CA 1
ATOM 1612 C C . TRP A 1 210 ? -3.546 15.840 18.168 1.00 77.00 210 TRP A C 1
ATOM 1614 O O . TRP A 1 210 ? -3.483 16.815 18.921 1.00 77.00 210 TRP A O 1
ATOM 1624 N N . ALA A 1 211 ? -4.712 15.254 17.884 1.00 66.69 211 ALA A N 1
ATOM 1625 C CA . ALA A 1 211 ? -5.923 15.652 18.589 1.00 66.69 211 ALA A CA 1
ATOM 1626 C C . ALA A 1 211 ? -5.800 15.252 20.068 1.00 66.69 211 ALA A C 1
ATOM 1628 O O . ALA A 1 211 ? -5.249 14.191 20.376 1.00 66.69 211 ALA A O 1
ATOM 1629 N N . PRO A 1 212 ? -6.307 16.077 21.005 1.00 53.41 212 PRO A N 1
ATOM 1630 C CA . PRO A 1 212 ? -6.316 15.727 22.418 1.00 53.41 212 PRO A CA 1
ATOM 1631 C C . PRO A 1 212 ? -6.970 14.351 22.597 1.00 53.41 212 PRO A C 1
ATOM 1633 O O . PRO A 1 212 ? -8.128 14.133 22.244 1.00 53.41 212 PRO A O 1
ATOM 1636 N N . SER A 1 213 ? -6.175 13.412 23.103 1.00 50.56 213 SER A N 1
ATOM 1637 C CA . SER A 1 213 ? -6.352 11.956 23.052 1.00 50.56 213 SER A CA 1
ATOM 1638 C C . SER A 1 213 ? -7.479 11.395 23.924 1.00 50.56 213 SER A C 1
ATOM 1640 O O . SER A 1 213 ? -7.439 10.241 24.351 1.00 50.56 213 SER A O 1
ATOM 1642 N N . ARG A 1 214 ? -8.510 12.178 24.230 1.00 54.69 214 ARG A N 1
ATOM 1643 C CA . ARG A 1 214 ? -9.560 11.755 25.152 1.00 54.69 214 ARG A CA 1
ATOM 1644 C C . ARG A 1 214 ? -10.804 11.415 24.364 1.00 54.69 214 ARG A C 1
ATOM 1646 O O . ARG A 1 214 ? -11.573 12.282 23.958 1.00 54.69 214 ARG A O 1
ATOM 1653 N N . ILE A 1 215 ? -10.979 10.121 24.127 1.00 56.81 215 ILE A N 1
ATOM 1654 C CA . ILE A 1 215 ? -12.183 9.552 23.530 1.00 56.81 215 ILE A CA 1
ATOM 1655 C C . ILE A 1 215 ? -13.422 10.171 24.208 1.00 56.81 215 ILE A C 1
ATOM 1657 O O . ILE A 1 215 ? -13.680 9.955 25.389 1.00 56.81 215 ILE A O 1
ATOM 1661 N N . GLY A 1 216 ? -14.178 10.975 23.457 1.00 57.38 216 GLY A N 1
ATOM 1662 C CA . GLY A 1 216 ? -15.402 11.619 23.937 1.00 57.38 216 GLY A CA 1
ATOM 1663 C C . GLY A 1 216 ? -15.229 12.924 24.731 1.00 57.38 216 GLY A C 1
ATOM 1664 O O . GLY A 1 216 ? -16.228 13.452 25.213 1.00 57.38 216 GLY A O 1
ATOM 1665 N N . GLU A 1 217 ? -14.029 13.490 24.874 1.00 64.12 217 GLU A N 1
ATOM 1666 C CA . GLU A 1 217 ? -13.855 14.823 25.475 1.00 64.12 217 GLU A CA 1
ATOM 1667 C C . GLU A 1 217 ? -14.492 15.906 24.596 1.00 64.12 217 GLU A C 1
ATOM 1669 O O . GLU A 1 217 ? -14.333 15.917 23.377 1.00 64.12 217 GLU A O 1
ATOM 1674 N N . GLY A 1 218 ? -15.302 16.779 25.200 1.00 61.34 218 GLY A N 1
ATOM 1675 C CA . GLY A 1 218 ? -16.008 17.842 24.478 1.00 61.34 218 GLY A CA 1
ATOM 1676 C C . GLY A 1 218 ? -17.169 17.390 23.580 1.00 61.34 218 GLY A C 1
ATOM 1677 O O . GLY A 1 218 ? -17.904 18.245 23.091 1.00 61.34 218 GLY A O 1
ATOM 1678 N N . LYS A 1 219 ? -17.372 16.080 23.366 1.00 66.00 219 LYS A N 1
ATOM 1679 C CA . LYS A 1 219 ? -18.414 15.551 22.461 1.00 66.00 219 LYS A CA 1
ATOM 1680 C C . LYS A 1 219 ? -19.796 15.395 23.106 1.00 66.00 219 LYS A C 1
ATOM 1682 O O . LYS A 1 219 ? -20.769 15.158 22.392 1.00 66.00 219 LYS A O 1
ATOM 1687 N N . GLY A 1 220 ? -19.903 15.522 24.427 1.00 66.25 220 GLY A N 1
ATOM 1688 C CA . GLY A 1 220 ? -21.176 15.448 25.141 1.00 66.25 220 GLY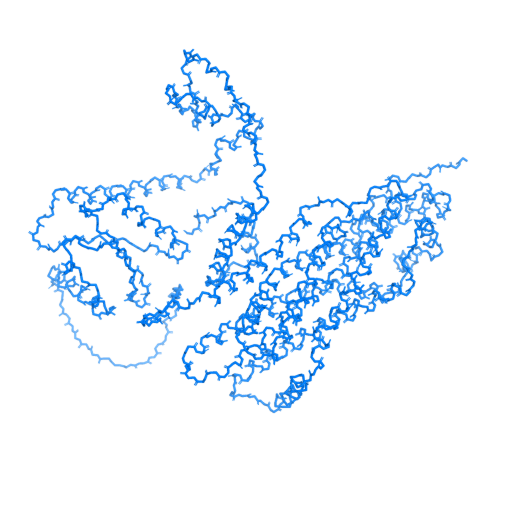 A CA 1
ATOM 1689 C C . GLY A 1 220 ? -21.987 16.750 25.064 1.00 66.25 220 GLY A C 1
ATOM 1690 O O . GLY A 1 220 ? -21.437 17.813 24.757 1.00 66.25 220 GLY A O 1
ATOM 1691 N N . PRO A 1 221 ? -23.292 16.712 25.396 1.00 70.62 221 PRO A N 1
ATOM 1692 C CA . PRO A 1 221 ? -24.130 17.907 25.463 1.00 70.62 221 PRO A CA 1
ATOM 1693 C C . PRO A 1 221 ? -23.501 18.978 26.368 1.00 70.62 221 PRO A C 1
ATOM 1695 O O . PRO A 1 221 ? -23.246 18.737 27.551 1.00 70.62 221 PRO A O 1
ATOM 1698 N N . GLY A 1 222 ? -23.231 20.159 25.805 1.00 78.94 222 GLY A N 1
ATOM 1699 C CA . GLY A 1 222 ? -22.585 21.265 26.520 1.00 78.94 222 GLY A CA 1
ATOM 1700 C C . GLY A 1 222 ? -21.067 21.126 26.699 1.00 78.94 222 GLY A C 1
ATOM 1701 O O . GLY A 1 222 ? -20.528 21.696 27.642 1.00 78.94 222 GLY A O 1
ATOM 1702 N N . GLY A 1 223 ? -20.379 20.357 25.846 1.00 75.25 223 GLY A N 1
ATOM 1703 C CA . GLY A 1 223 ? -18.918 20.211 25.892 1.00 75.25 223 GLY A CA 1
ATOM 1704 C C . GLY A 1 223 ? -18.419 19.284 27.003 1.00 75.25 223 GLY A C 1
ATOM 1705 O O . GLY A 1 223 ? -17.235 19.289 27.332 1.00 75.25 223 GLY A O 1
ATOM 1706 N N . LYS A 1 224 ? -19.309 18.491 27.608 1.00 77.88 224 LYS A N 1
ATOM 1707 C CA . LYS A 1 224 ? -18.933 17.527 28.647 1.00 77.88 224 LYS A CA 1
ATOM 1708 C C . LYS A 1 224 ? -18.206 16.328 28.046 1.00 77.88 224 LYS A C 1
ATOM 1710 O O . LYS A 1 224 ? -18.520 15.878 26.945 1.00 77.88 224 LYS A O 1
ATOM 1715 N N . THR A 1 225 ? -17.264 15.788 28.805 1.00 77.75 225 THR A N 1
ATOM 1716 C CA . THR A 1 225 ? -16.564 14.549 28.471 1.00 77.75 225 THR A CA 1
ATOM 1717 C C . THR A 1 225 ? -17.512 13.357 28.595 1.00 77.75 225 THR A C 1
ATOM 1719 O O . THR A 1 225 ? -18.108 13.150 29.651 1.00 77.75 225 THR A O 1
ATOM 1722 N N . VAL A 1 226 ? -17.667 12.589 27.513 1.00 80.00 226 VAL A N 1
ATOM 1723 C CA . VAL A 1 226 ? -18.591 11.443 27.440 1.00 80.00 226 VAL A CA 1
ATOM 1724 C C . VAL A 1 226 ? -18.055 10.240 28.229 1.00 80.00 226 VAL A C 1
ATOM 1726 O O . VAL A 1 226 ? -18.838 9.576 28.908 1.00 80.00 226 VAL A O 1
ATOM 1729 N N . VAL A 1 227 ? -16.736 10.001 28.204 1.00 82.94 227 VAL A N 1
ATOM 1730 C CA . VAL A 1 227 ? -16.036 8.942 28.960 1.00 82.94 227 VAL A CA 1
ATOM 1731 C C . VAL A 1 227 ? -14.828 9.532 29.682 1.00 82.94 227 VAL A C 1
ATOM 1733 O O . VAL A 1 227 ? -13.951 10.127 29.059 1.00 82.94 227 VAL A O 1
ATOM 1736 N N . THR A 1 228 ? -14.762 9.366 30.998 1.00 85.56 228 THR A N 1
ATOM 1737 C CA . THR A 1 228 ? -13.594 9.756 31.796 1.00 85.56 228 THR A CA 1
ATOM 1738 C C . THR A 1 228 ? -12.409 8.818 31.545 1.00 85.56 228 THR A C 1
ATOM 1740 O O . THR A 1 228 ? -12.576 7.651 31.192 1.00 85.56 228 THR A O 1
ATOM 1743 N N . ASN A 1 229 ? -11.184 9.305 31.767 1.00 83.31 229 ASN A N 1
ATOM 1744 C CA . ASN A 1 229 ? -9.980 8.487 31.581 1.00 83.31 229 ASN A CA 1
ATOM 1745 C C . ASN A 1 229 ? -9.985 7.239 32.485 1.00 83.31 229 ASN A C 1
ATOM 1747 O O . ASN A 1 229 ? -9.584 6.159 32.066 1.00 83.31 229 ASN A O 1
ATOM 1751 N N . GLU A 1 230 ? -10.504 7.367 33.707 1.00 88.38 230 GLU A N 1
ATOM 1752 C CA . GLU A 1 230 ? -10.632 6.250 34.648 1.00 88.38 230 GLU A CA 1
ATOM 1753 C C . GLU A 1 230 ? -11.635 5.191 34.167 1.00 88.38 230 GLU A C 1
ATOM 1755 O O . GLU A 1 230 ? -11.341 3.997 34.242 1.00 88.38 230 GLU A O 1
ATOM 1760 N N . GLU A 1 231 ? -12.800 5.602 33.645 1.00 90.50 231 GLU A N 1
ATOM 1761 C CA . GLU A 1 231 ? -13.776 4.681 33.041 1.00 90.50 231 GLU A CA 1
ATOM 1762 C C . GLU A 1 231 ? -13.142 3.923 31.864 1.00 90.50 231 GLU A C 1
ATOM 1764 O O . GLU A 1 231 ? -13.240 2.696 31.794 1.00 90.50 231 GLU A O 1
ATOM 1769 N N . PHE A 1 232 ? -12.431 4.624 30.974 1.00 87.38 232 PHE A N 1
ATOM 1770 C CA . PHE A 1 232 ? -11.798 3.996 29.814 1.00 87.38 232 PHE A CA 1
ATOM 1771 C C . PHE A 1 232 ? -10.656 3.045 30.200 1.00 87.38 232 PHE A C 1
ATOM 1773 O O . PHE A 1 232 ? -10.556 1.950 29.647 1.00 87.38 232 PHE A O 1
ATOM 1780 N N . GLN A 1 233 ? -9.844 3.397 31.201 1.00 88.50 233 GLN A N 1
ATOM 1781 C CA . GLN A 1 233 ? -8.798 2.516 31.730 1.00 88.50 233 GLN A CA 1
ATOM 1782 C C . GLN A 1 233 ? -9.364 1.219 32.320 1.00 88.50 233 GLN A C 1
ATOM 1784 O O . GLN A 1 233 ? -8.739 0.165 32.193 1.00 88.50 233 GLN A O 1
ATOM 1789 N N . ARG A 1 234 ? -10.556 1.251 32.933 1.00 93.62 234 ARG A N 1
ATOM 1790 C CA . ARG A 1 234 ? -11.232 0.025 33.394 1.00 93.62 234 ARG A CA 1
ATOM 1791 C C . ARG A 1 234 ? -11.635 -0.863 32.222 1.00 93.62 234 ARG A C 1
ATOM 1793 O O . ARG A 1 234 ? -11.417 -2.070 32.286 1.00 93.62 234 ARG A O 1
ATOM 1800 N N . VAL A 1 235 ? -12.165 -0.272 31.150 1.00 91.94 235 VAL A N 1
ATOM 1801 C CA . VAL A 1 235 ? -12.525 -0.999 29.922 1.00 91.94 235 VAL A CA 1
ATOM 1802 C C . VAL A 1 235 ? -11.280 -1.617 29.272 1.00 91.94 235 VAL A C 1
ATOM 1804 O O . VAL A 1 235 ? -11.275 -2.812 28.982 1.00 91.94 235 VAL A O 1
ATOM 1807 N N . GLN A 1 236 ? -10.187 -0.855 29.149 1.00 90.62 236 GLN A N 1
ATOM 1808 C CA . GLN A 1 236 ? -8.888 -1.362 28.689 1.00 90.62 236 GLN A CA 1
ATOM 1809 C C . GLN A 1 236 ? -8.386 -2.525 29.550 1.00 90.62 236 GLN A C 1
ATOM 1811 O O . GLN A 1 236 ? -8.034 -3.574 29.018 1.00 90.62 236 GLN A O 1
ATOM 1816 N N . LYS A 1 237 ? -8.392 -2.379 30.879 1.00 93.50 237 LYS A N 1
ATOM 1817 C CA . LYS A 1 237 ? -7.918 -3.417 31.804 1.00 93.50 237 LYS A CA 1
ATOM 1818 C C . LYS A 1 237 ? -8.709 -4.721 31.682 1.00 93.50 237 LYS A C 1
ATOM 1820 O O . LYS A 1 237 ? -8.137 -5.793 31.845 1.00 93.50 237 LYS A O 1
ATOM 1825 N N . VAL A 1 238 ? -10.011 -4.639 31.407 1.00 94.44 238 VAL A N 1
ATOM 1826 C CA . VAL A 1 238 ? -10.864 -5.816 31.195 1.00 94.44 238 VAL A CA 1
ATOM 1827 C C . VAL A 1 238 ? -10.543 -6.497 29.864 1.00 94.44 238 VAL A C 1
ATOM 1829 O O . VAL A 1 238 ? -10.447 -7.722 29.817 1.00 94.44 238 VAL A O 1
ATOM 1832 N N . CYS A 1 239 ? -10.312 -5.734 28.795 1.00 92.31 239 CYS A N 1
ATOM 1833 C CA . CYS A 1 239 ? -9.999 -6.311 27.489 1.00 92.31 239 CYS A CA 1
ATOM 1834 C C . CYS A 1 239 ? -8.582 -6.887 27.406 1.00 92.31 239 CYS A C 1
ATOM 1836 O O . CYS A 1 239 ? -8.412 -8.009 26.930 1.00 92.31 239 CYS A O 1
ATOM 1838 N N . PHE A 1 240 ? -7.596 -6.197 27.979 1.00 92.38 240 PHE A N 1
ATOM 1839 C CA . PHE A 1 240 ? -6.179 -6.574 27.960 1.00 92.38 240 PHE A CA 1
ATOM 1840 C C . PHE A 1 240 ? -5.705 -7.320 29.212 1.00 92.38 240 PHE A C 1
ATOM 1842 O O . PHE A 1 240 ? -4.511 -7.363 29.484 1.00 92.38 240 PHE A O 1
ATOM 1849 N N . LYS A 1 241 ? -6.614 -7.916 29.997 1.00 90.81 241 LYS A N 1
ATOM 1850 C CA . LYS A 1 241 ? -6.255 -8.620 31.242 1.00 90.81 241 LYS A CA 1
ATOM 1851 C C . LYS A 1 241 ? -5.142 -9.664 31.046 1.00 90.81 241 LYS A C 1
ATOM 1853 O O . LYS A 1 241 ? -4.303 -9.822 31.927 1.00 90.81 241 LYS A O 1
ATOM 1858 N N . ASP A 1 242 ? -5.147 -10.322 29.890 1.00 90.31 242 ASP A N 1
ATOM 1859 C CA . ASP A 1 242 ? -4.275 -11.453 29.553 1.00 90.31 242 ASP A CA 1
ATOM 1860 C C . ASP A 1 242 ? -3.446 -11.186 28.280 1.00 90.31 242 ASP A C 1
ATOM 1862 O O . ASP A 1 242 ? -2.876 -12.106 27.701 1.00 90.31 242 ASP A O 1
ATOM 1866 N N . VAL A 1 243 ? -3.416 -9.933 27.810 1.00 91.75 243 VAL A N 1
ATOM 1867 C CA . VAL A 1 243 ? -2.800 -9.550 26.534 1.00 91.75 243 VAL A CA 1
ATOM 1868 C C . VAL A 1 243 ? -1.859 -8.381 26.769 1.00 91.75 243 VAL A C 1
ATOM 1870 O O . VAL A 1 243 ? -2.266 -7.325 27.254 1.00 91.75 243 VAL A O 1
ATOM 1873 N N . GLU A 1 244 ? -0.596 -8.553 26.396 1.00 90.38 244 GLU A N 1
ATOM 1874 C CA . GLU A 1 244 ? 0.375 -7.466 26.429 1.00 90.38 244 GLU A CA 1
ATOM 1875 C C . GLU A 1 244 ? 0.054 -6.464 25.319 1.00 90.38 244 GLU A C 1
ATOM 1877 O O . GLU A 1 244 ? 0.269 -6.738 24.138 1.00 90.38 244 GLU A O 1
ATOM 1882 N N . TYR A 1 245 ? -0.469 -5.299 25.700 1.00 86.12 245 TYR A N 1
ATOM 1883 C CA . TYR A 1 245 ? -0.664 -4.194 24.765 1.00 86.12 245 TYR A CA 1
ATOM 1884 C C . TYR A 1 245 ? 0.678 -3.671 24.227 1.00 86.12 245 TYR A C 1
ATOM 1886 O O . TYR A 1 245 ? 1.740 -3.980 24.776 1.00 86.12 245 TYR A O 1
ATOM 1894 N N . LEU A 1 246 ? 0.629 -2.849 23.171 1.00 88.12 246 LEU A N 1
ATOM 1895 C CA . LEU A 1 246 ? 1.810 -2.144 22.675 1.00 88.12 246 LEU A CA 1
ATOM 1896 C C . LEU A 1 246 ? 2.484 -1.400 23.826 1.00 88.12 246 LEU A C 1
ATOM 1898 O O . LEU A 1 246 ? 1.845 -0.635 24.559 1.00 88.12 246 LEU A O 1
ATOM 1902 N N . ALA A 1 247 ? 3.792 -1.599 23.965 1.00 92.69 247 ALA A N 1
ATOM 1903 C CA . ALA A 1 247 ? 4.559 -0.796 24.894 1.00 92.69 247 ALA A CA 1
ATOM 1904 C C . ALA A 1 247 ? 4.506 0.675 24.455 1.00 92.69 247 ALA A C 1
ATOM 1906 O O . ALA A 1 247 ? 4.401 0.991 23.269 1.00 92.69 247 ALA A O 1
ATOM 1907 N N . PHE A 1 248 ? 4.629 1.597 25.412 1.00 90.06 248 PHE A N 1
ATOM 1908 C CA . PHE A 1 248 ? 4.605 3.035 25.123 1.00 90.06 248 PHE A CA 1
ATOM 1909 C C . PHE A 1 248 ? 5.594 3.427 24.010 1.00 90.06 248 PHE A C 1
ATOM 1911 O O . PHE A 1 248 ? 5.263 4.222 23.134 1.00 90.06 248 PHE A O 1
ATOM 1918 N N . TRP A 1 249 ? 6.787 2.824 24.008 1.00 93.12 249 TRP A N 1
ATOM 1919 C CA . TRP A 1 249 ? 7.797 3.074 22.983 1.00 93.12 249 TRP A CA 1
ATOM 1920 C C . TRP A 1 249 ? 7.419 2.498 21.611 1.00 93.12 249 TRP A C 1
ATOM 1922 O O . TRP A 1 249 ? 7.764 3.114 20.612 1.00 93.12 249 TRP A O 1
ATOM 1932 N N . GLU A 1 250 ? 6.693 1.375 21.539 1.00 94.00 250 GLU A N 1
ATOM 1933 C CA . GLU A 1 250 ? 6.232 0.796 20.267 1.00 94.00 250 GLU A CA 1
ATOM 1934 C C . GLU A 1 250 ? 5.158 1.678 19.626 1.00 94.00 250 GLU A C 1
ATOM 1936 O O . GLU A 1 250 ? 5.201 1.928 18.426 1.00 94.00 250 GLU A O 1
ATOM 1941 N N . SER A 1 251 ? 4.234 2.208 20.4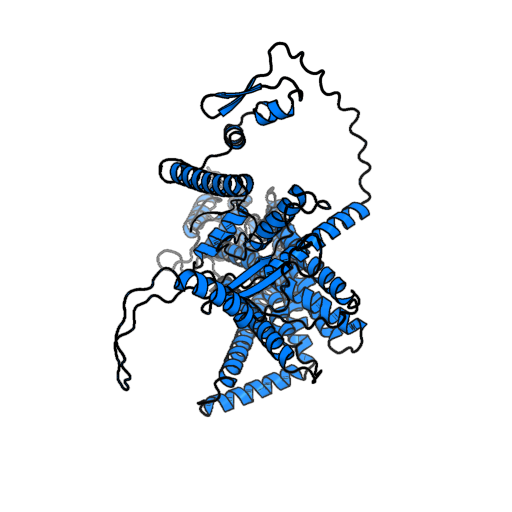35 1.00 90.81 251 SER A N 1
ATOM 1942 C CA . SER A 1 251 ? 3.218 3.161 19.973 1.00 90.81 251 SER A CA 1
ATOM 1943 C C . SER A 1 251 ? 3.849 4.466 19.471 1.00 90.81 251 SER A C 1
ATOM 1945 O O . SER A 1 251 ? 3.499 4.948 18.395 1.00 90.81 251 SER A O 1
ATOM 1947 N N . GLN A 1 252 ? 4.833 5.009 20.199 1.00 92.81 252 GLN A N 1
ATOM 1948 C CA . GLN A 1 252 ? 5.587 6.183 19.746 1.00 92.81 252 GLN A CA 1
ATOM 1949 C C . GLN A 1 252 ? 6.388 5.889 18.474 1.00 92.81 252 GLN A C 1
ATOM 1951 O O . GLN A 1 252 ? 6.414 6.712 17.561 1.00 92.81 252 GLN A O 1
ATOM 1956 N N . LEU A 1 253 ? 7.015 4.713 18.392 1.00 95.06 253 LEU A N 1
ATOM 1957 C CA . LEU A 1 253 ? 7.768 4.291 17.216 1.00 95.06 253 LEU A CA 1
ATOM 1958 C C . LEU A 1 253 ? 6.862 4.198 15.988 1.00 95.06 253 LEU A C 1
ATOM 1960 O O . LEU A 1 253 ? 7.239 4.718 14.940 1.00 95.06 253 LEU A O 1
ATOM 1964 N N . LEU A 1 254 ? 5.672 3.606 16.121 1.00 94.62 254 LEU A N 1
ATOM 1965 C CA . LEU A 1 254 ? 4.686 3.531 15.045 1.00 94.62 254 LEU A CA 1
ATOM 1966 C C . LEU A 1 254 ? 4.296 4.935 14.565 1.00 94.62 254 LEU A C 1
ATOM 1968 O O . LEU A 1 254 ? 4.507 5.258 13.398 1.00 94.62 254 LEU A O 1
ATOM 1972 N N . ALA A 1 255 ? 3.844 5.801 15.476 1.00 93.44 255 ALA A N 1
ATOM 1973 C CA . ALA A 1 255 ? 3.395 7.151 15.135 1.00 93.44 255 ALA A CA 1
ATOM 1974 C C . ALA A 1 255 ? 4.497 7.995 14.464 1.00 93.44 255 ALA A C 1
ATOM 1976 O O . ALA A 1 255 ? 4.257 8.656 13.451 1.00 93.44 255 ALA A O 1
ATOM 1977 N N . VAL A 1 256 ? 5.726 7.957 14.995 1.00 95.56 256 VAL A N 1
ATOM 1978 C CA . VAL A 1 256 ? 6.877 8.679 14.425 1.00 95.56 256 VAL A CA 1
ATOM 1979 C C . VAL A 1 256 ? 7.249 8.124 13.051 1.00 95.56 256 VAL A C 1
ATOM 1981 O O . VAL A 1 256 ? 7.521 8.902 12.134 1.00 95.56 256 VAL A O 1
ATOM 1984 N N . THR A 1 257 ? 7.255 6.800 12.889 1.00 96.75 257 THR A N 1
ATOM 1985 C CA . THR A 1 257 ? 7.616 6.141 11.625 1.00 96.75 257 THR A CA 1
ATOM 1986 C C . THR A 1 257 ? 6.599 6.454 10.537 1.00 96.75 257 THR A C 1
ATOM 1988 O O . THR A 1 257 ? 6.985 6.869 9.445 1.00 96.75 257 THR A O 1
ATOM 1991 N N . GLU A 1 258 ? 5.306 6.333 10.828 1.00 95.62 258 GLU A N 1
ATOM 1992 C CA . GLU A 1 258 ? 4.240 6.665 9.883 1.00 95.62 258 GLU A CA 1
ATOM 1993 C C . GLU A 1 258 ? 4.281 8.150 9.476 1.00 95.62 258 GLU A C 1
ATOM 1995 O O . GLU A 1 258 ? 4.199 8.468 8.290 1.00 95.62 258 GLU A O 1
ATOM 2000 N N . MET A 1 259 ? 4.468 9.070 10.434 1.00 95.44 259 MET A N 1
ATOM 2001 C CA . MET A 1 259 ? 4.574 10.510 10.151 1.00 95.44 259 MET A CA 1
ATOM 2002 C C . MET A 1 259 ? 5.801 10.844 9.300 1.00 95.44 259 MET A C 1
ATOM 2004 O O . MET A 1 259 ? 5.711 11.608 8.338 1.00 95.44 259 MET A O 1
ATOM 2008 N N . THR A 1 260 ? 6.949 10.247 9.628 1.00 95.81 260 THR A N 1
ATOM 2009 C CA . THR A 1 260 ? 8.201 10.450 8.888 1.00 95.81 260 THR A CA 1
ATOM 2010 C C . THR A 1 260 ? 8.084 9.915 7.462 1.00 95.81 260 THR A C 1
ATOM 2012 O O . THR A 1 260 ? 8.484 10.591 6.516 1.00 95.81 260 THR A O 1
ATOM 2015 N N . SER A 1 261 ? 7.489 8.734 7.292 1.00 96.94 261 SER A N 1
ATOM 2016 C CA . SER A 1 261 ? 7.265 8.111 5.983 1.00 96.94 261 SER A CA 1
ATOM 2017 C C . SER A 1 261 ? 6.275 8.911 5.138 1.00 96.94 261 SER A C 1
ATOM 2019 O O . SER A 1 261 ? 6.536 9.174 3.967 1.00 96.94 261 SER A O 1
ATOM 2021 N N . SER A 1 262 ? 5.179 9.379 5.740 1.00 96.81 262 SER A N 1
ATOM 2022 C CA . SER A 1 262 ? 4.197 10.238 5.071 1.00 96.81 262 SER A CA 1
ATOM 2023 C C . SER A 1 262 ? 4.836 11.536 4.584 1.00 96.81 262 SER A C 1
ATOM 2025 O O . SER A 1 262 ? 4.677 11.917 3.424 1.00 96.81 262 SER A O 1
ATOM 2027 N N . LEU A 1 263 ? 5.614 12.198 5.446 1.00 95.75 263 LEU A N 1
ATOM 2028 C CA . LEU A 1 263 ? 6.346 13.407 5.082 1.00 95.75 263 LEU A CA 1
ATOM 2029 C C . LEU A 1 263 ? 7.337 13.135 3.943 1.00 95.75 263 LEU A C 1
ATOM 2031 O O . LEU A 1 263 ? 7.413 13.928 3.007 1.00 95.75 263 LEU A O 1
ATOM 2035 N N . LEU A 1 264 ? 8.055 12.009 3.990 1.00 95.38 264 LEU A N 1
ATOM 2036 C CA . LEU A 1 264 ? 8.970 11.596 2.928 1.00 95.38 264 LEU A CA 1
ATOM 2037 C C . LEU A 1 264 ? 8.240 11.423 1.587 1.00 95.38 264 LEU A C 1
ATOM 2039 O O . LEU A 1 264 ? 8.719 11.944 0.582 1.00 95.38 264 LEU A O 1
ATOM 2043 N N . ILE A 1 265 ? 7.072 10.769 1.570 1.00 96.44 265 ILE A N 1
ATOM 2044 C CA . ILE A 1 265 ? 6.235 10.598 0.370 1.00 96.44 265 ILE A CA 1
ATOM 2045 C C . ILE A 1 265 ? 5.843 11.963 -0.223 1.00 96.44 265 ILE A C 1
ATOM 2047 O O . ILE A 1 265 ? 6.040 12.191 -1.420 1.00 96.44 265 ILE A O 1
ATOM 2051 N N . TYR A 1 266 ? 5.351 12.902 0.594 1.00 97.00 266 TYR A N 1
ATOM 2052 C CA . TYR A 1 266 ? 4.960 14.236 0.113 1.00 97.00 266 TYR A CA 1
ATOM 2053 C C . TYR A 1 266 ? 6.145 15.072 -0.369 1.00 97.00 266 TYR A C 1
ATOM 2055 O O . TYR A 1 266 ? 6.045 15.724 -1.410 1.00 97.00 266 TYR A O 1
ATOM 2063 N N . LEU A 1 267 ? 7.266 15.061 0.358 1.00 94.19 267 LEU A N 1
ATOM 2064 C CA . LEU A 1 267 ? 8.475 15.780 -0.045 1.00 94.19 267 LEU A CA 1
ATOM 2065 C C . LEU A 1 267 ? 9.037 15.216 -1.352 1.00 94.19 267 LEU A C 1
ATOM 2067 O O . LEU A 1 267 ? 9.426 15.984 -2.231 1.00 94.19 267 LEU A O 1
ATOM 2071 N N . PHE A 1 268 ? 9.025 13.891 -1.506 1.00 93.94 268 PHE A N 1
ATOM 2072 C CA . PHE A 1 268 ? 9.429 13.217 -2.733 1.00 93.94 268 PHE A CA 1
ATOM 2073 C C . PHE A 1 268 ? 8.517 13.585 -3.912 1.00 93.94 268 PHE A C 1
ATOM 2075 O O . PHE A 1 268 ? 9.014 13.961 -4.977 1.00 93.94 268 PHE A O 1
ATOM 2082 N N . LEU A 1 269 ? 7.193 13.563 -3.726 1.00 95.44 269 LEU A N 1
ATOM 2083 C CA . LEU A 1 269 ? 6.250 13.997 -4.758 1.00 95.44 269 LEU A CA 1
ATOM 2084 C C . LEU A 1 269 ? 6.483 15.462 -5.150 1.00 95.44 269 LEU A C 1
ATOM 2086 O O . LEU A 1 269 ? 6.607 15.771 -6.336 1.00 95.44 269 LEU A O 1
ATOM 2090 N N . LEU A 1 270 ? 6.559 16.360 -4.165 1.00 94.44 270 LEU A N 1
ATOM 2091 C CA . LEU A 1 270 ? 6.759 17.791 -4.389 1.00 94.44 270 LEU A CA 1
ATOM 2092 C C . LEU A 1 270 ? 8.054 18.049 -5.162 1.00 94.44 270 LEU A C 1
ATOM 2094 O O . LEU A 1 270 ? 8.050 18.808 -6.131 1.00 94.44 270 LEU A O 1
ATOM 2098 N N . TRP A 1 271 ? 9.138 17.375 -4.775 1.00 91.31 271 TRP A N 1
ATOM 2099 C CA . TRP A 1 271 ? 10.414 17.423 -5.479 1.00 91.31 271 TRP A CA 1
ATOM 2100 C C . TRP A 1 271 ? 10.255 17.046 -6.958 1.00 91.31 271 TRP A C 1
ATOM 2102 O O . TRP A 1 271 ? 10.598 17.840 -7.835 1.00 91.31 271 TRP A O 1
ATOM 2112 N N . HIS A 1 272 ? 9.658 15.887 -7.254 1.00 90.69 272 HIS A N 1
ATOM 2113 C CA . HIS A 1 272 ? 9.485 15.421 -8.632 1.00 90.69 272 HIS A CA 1
ATOM 2114 C C . HIS A 1 272 ? 8.540 16.302 -9.462 1.00 90.69 272 HIS A C 1
ATOM 2116 O O . HIS A 1 272 ? 8.783 16.483 -10.660 1.00 90.69 272 HIS A O 1
ATOM 2122 N N . LEU A 1 273 ? 7.499 16.881 -8.854 1.00 92.69 273 LEU A N 1
ATOM 2123 C CA . LEU A 1 273 ? 6.609 17.837 -9.517 1.00 92.69 273 LEU A CA 1
ATOM 2124 C C . LEU A 1 273 ? 7.334 19.143 -9.859 1.00 92.69 273 LEU A C 1
ATOM 2126 O O . LEU A 1 273 ? 7.208 19.619 -10.987 1.00 92.69 273 LEU A O 1
ATOM 2130 N N . ILE A 1 274 ? 8.138 19.686 -8.937 1.00 89.38 274 ILE A N 1
ATOM 2131 C CA . ILE A 1 274 ? 8.959 20.879 -9.187 1.00 89.38 274 ILE A CA 1
ATOM 2132 C C . ILE A 1 274 ? 9.961 20.597 -10.311 1.00 89.38 274 ILE A C 1
ATOM 2134 O O . ILE A 1 274 ? 10.038 21.371 -11.263 1.00 89.38 274 ILE A O 1
ATOM 2138 N N . THR A 1 275 ? 10.678 19.468 -10.266 1.00 85.69 275 THR A N 1
ATOM 2139 C CA . THR A 1 275 ? 11.622 19.087 -11.330 1.00 85.69 275 THR A CA 1
ATOM 2140 C C . THR A 1 275 ? 10.923 18.919 -12.680 1.00 85.69 275 THR A C 1
ATOM 2142 O O . THR A 1 275 ? 11.438 19.371 -13.702 1.00 85.69 275 THR A O 1
ATOM 2145 N N . ALA A 1 276 ? 9.748 18.285 -12.714 1.00 87.62 276 ALA A N 1
ATOM 2146 C CA . ALA A 1 276 ? 8.982 18.118 -13.945 1.00 87.62 276 ALA A CA 1
ATOM 2147 C C . ALA A 1 276 ? 8.488 19.461 -14.504 1.00 87.62 276 ALA A C 1
ATOM 2149 O O . ALA A 1 276 ? 8.522 19.659 -15.716 1.00 87.62 276 ALA A O 1
ATOM 2150 N N . HIS A 1 277 ? 8.057 20.381 -13.638 1.00 87.94 277 HIS A N 1
ATOM 2151 C CA . HIS A 1 277 ? 7.605 21.711 -14.036 1.00 87.94 277 HIS A CA 1
ATOM 2152 C C . HIS A 1 277 ? 8.753 22.565 -14.582 1.00 87.94 277 HIS A C 1
ATOM 2154 O O . HIS A 1 277 ? 8.635 23.132 -15.663 1.00 87.94 277 HIS A O 1
ATOM 2160 N N . VAL A 1 278 ? 9.894 22.581 -13.892 1.00 84.19 278 VAL A N 1
ATOM 2161 C CA . VAL A 1 278 ? 11.090 23.332 -14.302 1.00 84.19 278 VAL A CA 1
ATOM 2162 C C . VAL A 1 278 ? 11.604 22.856 -15.661 1.00 84.19 278 VAL A C 1
ATOM 2164 O O . VAL A 1 278 ? 11.889 23.678 -16.524 1.00 84.19 278 VAL A O 1
ATOM 2167 N N . ARG A 1 279 ? 11.623 21.538 -15.904 1.00 83.31 279 ARG A N 1
ATOM 2168 C CA . ARG A 1 279 ? 11.992 20.975 -17.216 1.00 83.31 279 ARG A CA 1
ATOM 2169 C C . ARG A 1 279 ? 11.012 21.321 -18.335 1.00 83.31 279 ARG A C 1
ATOM 2171 O O . ARG A 1 279 ? 11.411 21.330 -19.491 1.00 83.31 279 ARG A O 1
ATOM 2178 N N . ARG A 1 280 ? 9.731 21.545 -18.020 1.00 85.50 280 ARG A N 1
ATOM 2179 C CA . ARG A 1 280 ? 8.765 22.039 -19.014 1.00 85.50 280 ARG A CA 1
ATOM 2180 C C . ARG A 1 280 ? 9.049 23.496 -19.354 1.00 85.50 280 ARG A C 1
ATOM 2182 O O . ARG A 1 280 ? 9.086 23.820 -20.527 1.00 85.50 280 ARG A O 1
ATOM 2189 N N . MET A 1 281 ? 9.325 24.327 -18.348 1.00 81.44 281 MET A N 1
ATOM 2190 C CA . MET A 1 281 ? 9.665 25.735 -18.563 1.00 81.44 281 MET A CA 1
ATOM 2191 C C . MET A 1 281 ? 10.939 25.912 -19.399 1.00 81.44 281 MET A C 1
ATOM 2193 O O . MET A 1 281 ? 10.980 26.787 -20.247 1.00 81.44 281 MET A O 1
ATOM 2197 N N . GLU A 1 282 ? 11.954 25.066 -19.211 1.00 81.25 282 GLU A N 1
ATOM 2198 C CA . GLU A 1 282 ? 13.191 25.107 -20.010 1.00 81.25 282 GLU A CA 1
ATOM 2199 C C . GLU A 1 282 ? 12.949 24.897 -21.519 1.00 81.25 282 GLU A C 1
ATOM 2201 O O . GLU A 1 282 ? 13.729 25.374 -22.333 1.00 81.25 282 GLU A O 1
ATOM 2206 N N . LEU A 1 283 ? 11.863 24.219 -21.908 1.00 79.06 283 LEU A N 1
ATOM 2207 C CA . LEU A 1 283 ? 11.517 24.002 -23.319 1.00 79.06 283 LEU A CA 1
ATOM 2208 C C . LEU A 1 283 ? 10.766 25.186 -23.951 1.00 79.06 283 LEU A C 1
ATOM 2210 O O . LEU A 1 283 ? 10.768 25.304 -25.173 1.00 79.06 283 LEU A O 1
ATOM 2214 N N . ASP A 1 284 ? 10.162 26.059 -23.143 1.00 80.50 284 ASP A N 1
ATOM 2215 C CA . ASP A 1 284 ? 9.352 27.203 -23.588 1.00 80.50 284 ASP A CA 1
ATOM 2216 C C . ASP A 1 284 ? 10.181 28.513 -23.604 1.00 80.50 284 ASP A C 1
ATOM 2218 O O . ASP A 1 284 ? 9.679 29.581 -23.261 1.00 80.50 284 ASP A O 1
ATOM 2222 N N . GLU A 1 285 ? 11.467 28.422 -23.969 1.00 67.69 285 GLU A N 1
ATOM 2223 C CA . GLU A 1 285 ? 12.588 29.366 -23.743 1.00 67.69 285 GLU A CA 1
ATOM 2224 C C . GLU A 1 285 ? 12.435 30.825 -24.259 1.00 67.69 285 GLU A C 1
ATOM 2226 O O . GLU A 1 285 ? 13.396 31.589 -24.225 1.00 67.69 285 GLU A O 1
ATOM 2231 N N . GLU A 1 286 ? 11.258 31.274 -24.701 1.00 71.06 286 GLU A N 1
ATOM 2232 C CA . GLU A 1 286 ? 11.094 32.614 -25.285 1.00 71.06 286 GLU A CA 1
ATOM 2233 C C . GLU A 1 286 ? 10.819 33.756 -24.290 1.00 71.06 286 GLU A C 1
ATOM 2235 O O . GLU A 1 286 ? 11.044 34.903 -24.667 1.00 71.06 286 GLU A O 1
ATOM 2240 N N . ASP A 1 287 ? 10.390 33.525 -23.037 1.00 61.78 287 ASP A N 1
ATOM 2241 C CA . ASP A 1 287 ? 9.953 34.673 -22.205 1.00 61.78 287 ASP A CA 1
ATOM 2242 C C . ASP A 1 287 ? 10.090 34.520 -20.679 1.00 61.78 287 ASP A C 1
ATOM 2244 O O . ASP A 1 287 ? 9.215 34.907 -19.895 1.00 61.78 287 ASP A O 1
ATOM 2248 N N . ILE A 1 288 ? 11.188 33.926 -20.203 1.00 62.19 288 ILE A N 1
ATOM 2249 C CA . ILE A 1 288 ? 11.305 33.613 -18.774 1.00 62.19 288 ILE A CA 1
ATOM 2250 C C . ILE A 1 288 ? 12.148 34.646 -18.008 1.00 62.19 288 ILE A C 1
ATOM 2252 O O . ILE A 1 288 ? 13.376 34.634 -18.003 1.00 62.19 288 ILE A O 1
ATOM 2256 N N . SER A 1 289 ? 11.428 35.527 -17.304 1.00 69.00 289 SER A N 1
ATOM 2257 C CA . SER A 1 289 ? 11.925 36.536 -16.353 1.00 69.00 289 SER A CA 1
ATOM 2258 C C . SER A 1 289 ? 12.910 36.000 -15.290 1.00 69.00 289 SER A C 1
ATOM 2260 O O . SER A 1 289 ? 12.849 34.846 -14.872 1.00 69.00 289 SER A O 1
ATOM 2262 N N . GLY A 1 290 ? 13.782 36.875 -14.769 1.00 71.38 290 GLY A N 1
ATOM 2263 C CA . GLY A 1 290 ? 14.913 36.528 -13.887 1.00 71.38 290 GLY A CA 1
ATOM 2264 C C . GLY A 1 290 ? 14.612 35.785 -12.570 1.00 71.38 290 GLY A C 1
ATOM 2265 O O . GLY A 1 290 ? 15.551 35.322 -11.924 1.00 71.38 290 GLY A O 1
ATOM 2266 N N . PHE A 1 291 ? 13.346 35.614 -12.166 1.00 72.19 291 PHE A N 1
ATOM 2267 C CA . PHE A 1 291 ? 12.980 34.821 -10.982 1.00 72.19 291 PHE A CA 1
ATOM 2268 C C . PHE A 1 291 ? 13.258 33.317 -11.167 1.00 72.19 291 PHE A C 1
ATOM 2270 O O . PHE A 1 291 ? 13.720 32.645 -10.244 1.00 72.19 291 PHE A O 1
ATOM 2277 N N . THR A 1 292 ? 13.044 32.779 -12.368 1.00 71.62 292 THR A N 1
ATOM 2278 C CA . THR A 1 292 ? 13.260 31.349 -12.658 1.00 71.62 292 THR A CA 1
ATOM 2279 C C . THR A 1 292 ? 14.736 30.982 -12.740 1.00 71.62 292 THR A C 1
ATOM 2281 O O . THR A 1 292 ? 15.103 29.886 -12.330 1.00 71.62 292 THR A O 1
ATOM 2284 N N . SER A 1 293 ? 15.593 31.908 -13.184 1.00 77.00 293 SER A N 1
ATOM 2285 C CA . SER A 1 293 ? 17.047 31.719 -13.251 1.00 77.00 293 SER A CA 1
ATOM 2286 C C . SER A 1 293 ? 17.640 31.443 -11.862 1.00 77.00 293 SER A C 1
ATOM 2288 O O . SER A 1 293 ? 18.453 30.532 -11.692 1.00 77.00 293 SER A O 1
ATOM 2290 N N . GLY A 1 294 ? 17.157 32.151 -10.832 1.00 82.38 294 GLY A N 1
ATOM 2291 C CA . GLY A 1 294 ? 17.541 31.898 -9.441 1.00 82.38 294 GLY A CA 1
ATOM 2292 C C . GLY A 1 294 ? 17.089 30.524 -8.934 1.00 82.38 294 GLY A C 1
ATOM 2293 O O . GLY A 1 294 ? 17.882 29.798 -8.331 1.00 82.38 294 GLY A O 1
ATOM 2294 N N . LEU A 1 295 ? 15.841 30.134 -9.217 1.00 79.94 295 LEU A N 1
ATOM 2295 C CA . LEU A 1 295 ? 15.300 28.828 -8.824 1.00 79.94 295 LEU A CA 1
ATOM 2296 C C . LEU A 1 295 ? 16.036 27.670 -9.523 1.00 79.94 295 LEU A C 1
ATOM 2298 O O . LEU A 1 295 ? 16.392 26.692 -8.869 1.00 79.94 295 LEU A O 1
ATOM 2302 N N . LEU A 1 296 ? 16.312 27.797 -10.823 1.00 79.06 296 LEU A N 1
ATOM 2303 C CA . LEU A 1 296 ? 17.074 26.829 -11.618 1.00 79.06 296 LEU A CA 1
ATOM 2304 C C . LEU A 1 296 ? 18.494 26.643 -11.083 1.00 79.06 296 LEU A C 1
ATOM 2306 O O . LEU A 1 296 ? 18.958 25.511 -10.979 1.00 79.06 296 LEU A O 1
ATOM 2310 N N . LEU A 1 297 ? 19.171 27.722 -10.677 1.00 82.38 297 LEU A N 1
ATOM 2311 C CA . LEU A 1 297 ? 20.495 27.629 -10.056 1.00 82.38 297 LEU A CA 1
ATOM 2312 C C . LEU A 1 297 ? 20.458 26.879 -8.719 1.00 82.38 297 LEU A C 1
ATOM 2314 O O . LEU A 1 297 ? 21.355 26.080 -8.438 1.00 82.38 297 LEU A O 1
ATOM 2318 N N . ILE A 1 298 ? 19.428 27.109 -7.898 1.00 82.81 298 ILE A N 1
ATOM 2319 C CA . ILE A 1 298 ? 19.250 26.396 -6.626 1.00 82.81 298 ILE A CA 1
ATOM 2320 C C . ILE A 1 298 ? 18.952 24.917 -6.889 1.00 82.81 298 ILE A C 1
ATOM 2322 O O . ILE A 1 298 ? 19.621 24.054 -6.324 1.00 82.81 298 ILE A O 1
ATOM 2326 N N . LEU A 1 299 ? 18.008 24.611 -7.781 1.00 80.38 299 LEU A N 1
ATOM 2327 C CA . LEU A 1 299 ? 17.644 23.237 -8.128 1.00 80.38 299 LEU A CA 1
ATOM 2328 C C . LEU A 1 299 ? 18.794 22.487 -8.792 1.00 80.38 299 LEU A C 1
ATOM 2330 O O . LEU A 1 299 ? 19.035 21.344 -8.431 1.00 80.38 299 LEU A O 1
ATOM 2334 N N . GLY A 1 300 ? 19.551 23.128 -9.681 1.00 80.25 300 GLY A N 1
ATOM 2335 C CA . GLY A 1 300 ? 20.734 22.544 -10.308 1.00 80.25 300 GLY A CA 1
ATOM 2336 C C . GLY A 1 300 ? 21.849 22.252 -9.302 1.00 80.25 300 GLY A C 1
ATOM 2337 O O . GLY A 1 300 ? 22.520 21.226 -9.411 1.00 80.25 300 GLY A O 1
ATOM 2338 N N . ARG A 1 301 ? 22.021 23.096 -8.271 1.00 81.75 301 ARG A N 1
ATOM 2339 C CA . ARG A 1 301 ? 22.928 22.806 -7.145 1.00 81.75 301 ARG A CA 1
ATOM 2340 C C . ARG A 1 301 ? 22.432 21.647 -6.288 1.00 81.75 301 ARG A C 1
ATOM 2342 O O . ARG A 1 301 ? 23.237 20.814 -5.890 1.00 81.75 301 ARG A O 1
ATOM 2349 N N . ILE A 1 302 ? 21.134 21.575 -6.004 1.00 75.94 302 ILE A N 1
ATOM 2350 C CA . ILE A 1 302 ? 20.574 20.447 -5.253 1.00 75.94 302 ILE A CA 1
ATOM 2351 C C . ILE A 1 302 ? 20.709 19.167 -6.082 1.00 75.94 302 ILE A C 1
ATOM 2353 O O . ILE A 1 302 ? 21.179 18.163 -5.566 1.00 75.94 302 ILE A O 1
ATOM 2357 N N . GLU A 1 303 ? 20.393 19.208 -7.375 1.00 75.75 303 GLU A N 1
ATOM 2358 C CA . GLU A 1 303 ? 20.509 18.069 -8.282 1.00 75.75 303 GLU A CA 1
ATOM 2359 C C . GLU A 1 303 ? 21.964 17.612 -8.442 1.00 75.75 303 GLU A C 1
ATOM 2361 O O . GLU A 1 303 ? 22.202 16.411 -8.521 1.00 75.75 303 GLU A O 1
ATOM 2366 N N . SER A 1 304 ? 22.948 18.519 -8.446 1.00 75.69 304 SER A N 1
ATOM 2367 C CA . SER A 1 304 ? 24.367 18.143 -8.507 1.00 75.69 304 SER A CA 1
ATOM 2368 C C . SER A 1 304 ? 24.870 17.527 -7.198 1.00 75.69 304 SER A C 1
ATOM 2370 O O . SER A 1 304 ? 25.581 16.522 -7.237 1.00 75.69 304 SER A O 1
ATOM 2372 N N . VAL A 1 305 ? 24.444 18.057 -6.045 1.00 73.88 305 VAL A N 1
ATOM 2373 C CA . VAL A 1 305 ? 24.715 17.472 -4.717 1.00 73.88 305 VAL A CA 1
ATOM 2374 C C . VAL A 1 305 ? 24.063 16.094 -4.586 1.00 73.88 305 VAL A C 1
ATOM 2376 O O . VAL A 1 305 ? 24.674 15.159 -4.063 1.00 73.88 305 VAL A O 1
ATOM 2379 N N . TRP A 1 306 ? 22.847 15.950 -5.115 1.00 69.00 306 TRP A N 1
ATOM 2380 C CA . TRP A 1 306 ? 22.144 14.677 -5.191 1.00 69.00 306 TRP A CA 1
ATOM 2381 C C . TRP A 1 306 ? 22.908 13.722 -6.111 1.00 69.00 306 TRP A C 1
ATOM 2383 O O . TRP A 1 306 ? 23.429 12.724 -5.635 1.00 69.00 306 TRP A O 1
ATOM 2393 N N . LYS A 1 307 ? 23.110 14.043 -7.392 1.00 67.19 307 LYS A N 1
ATOM 2394 C CA . LYS A 1 307 ? 23.785 13.163 -8.370 1.00 67.19 307 LYS A CA 1
ATOM 2395 C C . LYS A 1 307 ? 25.192 12.708 -7.964 1.00 67.19 307 LYS A C 1
ATOM 2397 O O . LYS A 1 307 ? 25.606 11.635 -8.396 1.00 67.19 307 LYS A O 1
ATOM 2402 N N . GLY A 1 308 ? 25.928 13.508 -7.192 1.00 62.97 308 GLY A N 1
ATOM 2403 C CA . GLY A 1 308 ? 27.328 13.247 -6.855 1.00 62.97 308 GLY A CA 1
ATOM 2404 C C . GLY A 1 308 ? 27.585 12.425 -5.590 1.00 62.97 308 GLY A C 1
ATOM 2405 O O . GLY A 1 308 ? 28.743 12.107 -5.337 1.00 62.97 308 GLY A O 1
ATOM 2406 N N . SER A 1 309 ? 26.575 12.095 -4.777 1.00 61.69 309 SER A N 1
ATOM 2407 C CA . SER A 1 309 ? 26.826 11.539 -3.438 1.00 61.69 309 SER A CA 1
ATOM 2408 C C . SER A 1 309 ? 26.258 10.134 -3.223 1.00 61.69 309 SER A C 1
ATOM 2410 O O . SER A 1 309 ? 25.122 9.830 -3.584 1.00 61.69 309 SER A O 1
ATOM 2412 N N . GLU A 1 310 ? 27.028 9.295 -2.518 1.00 70.88 310 GLU A N 1
ATOM 2413 C CA . GLU A 1 310 ? 26.556 8.028 -1.930 1.00 70.88 310 GLU A CA 1
ATOM 2414 C C . GLU A 1 310 ? 25.313 8.222 -1.040 1.00 70.88 310 GLU A C 1
ATOM 2416 O O . GLU A 1 310 ? 24.565 7.277 -0.796 1.00 70.88 310 GLU A O 1
ATOM 2421 N N . SER A 1 311 ? 25.036 9.464 -0.618 1.00 69.88 311 SER A N 1
ATOM 2422 C CA . SER A 1 311 ? 23.845 9.824 0.150 1.00 69.88 311 SER A CA 1
ATOM 2423 C C . SER A 1 311 ? 22.532 9.519 -0.581 1.00 69.88 311 SER A C 1
ATOM 2425 O O . SER A 1 311 ? 21.544 9.215 0.083 1.00 69.88 311 SER A O 1
ATOM 2427 N N . LEU A 1 312 ? 22.520 9.474 -1.922 1.00 69.06 312 LEU A N 1
ATOM 2428 C CA . LEU A 1 312 ? 21.354 9.006 -2.679 1.00 69.06 312 LEU A CA 1
ATOM 2429 C C . LEU A 1 312 ? 21.002 7.558 -2.382 1.00 69.06 312 LEU A C 1
ATOM 2431 O O . LEU A 1 312 ? 19.824 7.221 -2.338 1.00 69.06 312 LEU A O 1
ATOM 2435 N N . ILE A 1 313 ? 22.003 6.699 -2.183 1.00 74.19 313 ILE A N 1
ATOM 2436 C CA . ILE A 1 313 ? 21.768 5.296 -1.843 1.00 74.19 313 ILE A CA 1
ATOM 2437 C C . ILE A 1 313 ? 21.094 5.231 -0.478 1.00 74.19 313 ILE A C 1
ATOM 2439 O O . ILE A 1 313 ? 20.068 4.577 -0.322 1.00 74.19 313 ILE A O 1
ATOM 2443 N N . THR A 1 314 ? 21.606 5.972 0.498 1.00 75.44 314 THR A N 1
ATOM 2444 C CA . THR A 1 314 ? 21.028 5.987 1.841 1.00 75.44 314 THR A CA 1
ATOM 2445 C C . THR A 1 314 ? 19.601 6.542 1.850 1.00 75.44 314 THR A C 1
ATOM 2447 O O . THR A 1 314 ? 18.713 5.924 2.433 1.00 75.44 314 THR A O 1
ATOM 2450 N N . VAL A 1 315 ? 19.354 7.669 1.174 1.00 81.19 315 VAL A N 1
ATOM 2451 C CA . VAL A 1 315 ? 18.047 8.347 1.186 1.00 81.19 315 VAL A CA 1
ATOM 2452 C C . VAL A 1 315 ? 17.004 7.607 0.351 1.00 81.19 315 VAL A C 1
ATOM 2454 O O . VAL A 1 315 ? 15.872 7.474 0.799 1.00 81.19 315 VAL A O 1
ATOM 2457 N N . TYR A 1 316 ? 17.356 7.103 -0.836 1.00 80.44 316 TYR A N 1
ATOM 2458 C CA . TYR A 1 316 ? 16.378 6.438 -1.701 1.00 80.44 316 TYR A CA 1
ATOM 2459 C C . TYR A 1 316 ? 16.195 4.962 -1.425 1.00 80.44 316 TYR A C 1
ATOM 2461 O O . TYR A 1 316 ? 15.122 4.457 -1.716 1.00 80.44 316 TYR A O 1
ATOM 2469 N N . LEU A 1 317 ? 17.219 4.262 -0.936 1.00 88.75 317 LEU A N 1
ATOM 2470 C CA . LEU A 1 317 ? 17.165 2.811 -0.782 1.00 88.75 317 LEU A CA 1
ATOM 2471 C C . LEU A 1 317 ? 16.977 2.412 0.681 1.00 88.75 317 LEU A C 1
ATOM 2473 O O . LEU A 1 317 ? 16.035 1.694 1.010 1.00 88.75 317 LEU A O 1
ATOM 2477 N N . VAL A 1 318 ? 17.873 2.887 1.551 1.00 91.75 318 VAL A N 1
ATOM 2478 C CA . VAL A 1 318 ? 17.962 2.421 2.943 1.00 91.75 318 VAL A CA 1
ATOM 2479 C C . VAL A 1 318 ? 16.856 3.017 3.806 1.00 91.75 318 VAL A C 1
ATOM 2481 O O . VAL A 1 318 ? 16.235 2.285 4.570 1.00 91.75 318 VAL A O 1
ATOM 2484 N N . MET A 1 319 ? 16.586 4.320 3.682 1.00 94.25 319 MET A N 1
ATOM 2485 C CA . MET A 1 319 ? 15.580 4.987 4.512 1.00 94.25 319 MET A CA 1
ATOM 2486 C C . MET A 1 319 ? 14.161 4.426 4.289 1.00 94.25 319 MET A C 1
ATOM 2488 O O . MET A 1 319 ? 13.568 4.016 5.285 1.00 94.25 319 MET A O 1
ATOM 2492 N N . PRO A 1 320 ? 13.624 4.312 3.054 1.00 95.62 320 PRO A N 1
ATOM 2493 C CA . PRO A 1 320 ? 12.306 3.713 2.840 1.00 95.62 320 PRO A CA 1
ATOM 2494 C C . PRO A 1 320 ? 12.230 2.270 3.351 1.00 95.62 320 PRO A C 1
ATOM 2496 O O . PRO A 1 320 ? 11.306 1.934 4.078 1.00 95.62 320 PRO A O 1
ATOM 2499 N N . ALA A 1 321 ? 13.261 1.454 3.097 1.00 95.94 321 ALA A N 1
ATOM 2500 C CA . ALA A 1 321 ? 13.281 0.057 3.533 1.00 95.94 321 ALA A CA 1
ATOM 2501 C C . ALA A 1 321 ? 13.308 -0.094 5.062 1.00 95.94 321 ALA A C 1
ATOM 2503 O O . ALA A 1 321 ? 12.679 -0.995 5.613 1.00 95.94 321 ALA A O 1
ATOM 2504 N N . ALA A 1 322 ? 14.048 0.776 5.757 1.00 96.81 322 ALA A N 1
ATOM 2505 C CA . ALA A 1 322 ? 14.093 0.782 7.214 1.00 96.81 322 ALA A CA 1
ATOM 2506 C C . ALA A 1 322 ? 12.741 1.194 7.813 1.00 96.81 322 ALA A C 1
ATOM 2508 O O . ALA A 1 322 ? 12.280 0.563 8.763 1.00 96.81 322 ALA A O 1
ATOM 2509 N N . LEU A 1 323 ? 12.102 2.220 7.241 1.00 97.56 323 LEU A N 1
ATOM 2510 C CA . LEU A 1 323 ? 10.773 2.668 7.652 1.00 97.56 323 LEU A CA 1
ATOM 2511 C C . LEU A 1 323 ? 9.722 1.573 7.411 1.00 97.56 323 LEU A C 1
ATOM 2513 O O . LEU A 1 323 ? 9.004 1.225 8.345 1.00 97.56 323 LEU A O 1
ATOM 2517 N N . ASP A 1 324 ? 9.702 0.953 6.229 1.00 97.12 324 ASP A N 1
ATOM 2518 C CA . ASP A 1 324 ? 8.820 -0.178 5.907 1.00 97.12 324 ASP A CA 1
ATOM 2519 C C . ASP A 1 324 ? 9.045 -1.378 6.835 1.00 97.12 324 ASP A C 1
ATOM 2521 O O . ASP A 1 324 ? 8.091 -2.001 7.298 1.00 97.12 324 ASP A O 1
ATOM 2525 N N . GLY A 1 325 ? 10.301 -1.692 7.168 1.00 97.50 325 GLY A N 1
ATOM 2526 C CA . GLY A 1 325 ? 10.628 -2.762 8.111 1.00 97.50 325 GLY A CA 1
ATOM 2527 C C . GLY A 1 325 ? 10.073 -2.509 9.517 1.00 97.50 325 GLY A C 1
ATOM 2528 O O . GLY A 1 325 ? 9.538 -3.427 10.144 1.00 97.50 325 GLY A O 1
ATOM 2529 N N . ILE A 1 326 ? 10.154 -1.264 10.000 1.00 97.94 326 ILE A N 1
ATOM 2530 C CA . ILE A 1 326 ? 9.567 -0.860 11.286 1.00 97.94 326 ILE A CA 1
ATOM 2531 C C . ILE A 1 326 ? 8.035 -0.910 11.217 1.00 97.94 326 ILE A C 1
ATOM 2533 O O . ILE A 1 326 ? 7.409 -1.454 12.128 1.00 97.94 326 ILE A O 1
ATOM 2537 N N . LEU A 1 327 ? 7.428 -0.411 10.134 1.00 97.19 327 LEU A N 1
ATOM 2538 C CA . LEU A 1 327 ? 5.976 -0.468 9.932 1.00 97.19 327 LEU A CA 1
ATOM 2539 C C . LEU A 1 327 ? 5.474 -1.914 9.921 1.00 97.19 327 LEU A C 1
ATOM 2541 O O . LEU A 1 327 ? 4.526 -2.226 10.637 1.00 97.19 327 LEU A O 1
ATOM 2545 N N . LEU A 1 328 ? 6.139 -2.816 9.192 1.00 96.75 328 LEU A N 1
ATOM 2546 C CA . LEU A 1 328 ? 5.804 -4.241 9.181 1.00 96.75 328 LEU A CA 1
ATOM 2547 C C . LEU A 1 328 ? 5.896 -4.859 10.577 1.00 96.75 328 LEU A C 1
ATOM 2549 O O . LEU A 1 328 ? 4.987 -5.587 10.974 1.00 96.75 328 LEU A O 1
ATOM 2553 N N . TYR A 1 329 ? 6.956 -4.565 11.337 1.00 97.50 329 TYR A N 1
ATOM 2554 C CA . TYR A 1 329 ? 7.074 -5.031 12.721 1.00 97.50 329 TYR A CA 1
ATOM 2555 C C . TYR A 1 329 ? 5.870 -4.586 13.564 1.00 97.50 329 TYR A C 1
ATOM 2557 O O . TYR A 1 329 ? 5.225 -5.419 14.205 1.00 97.50 329 TYR A O 1
ATOM 2565 N N . CYS A 1 330 ? 5.522 -3.297 13.521 1.00 95.94 330 CYS A N 1
ATOM 2566 C CA . CYS A 1 330 ? 4.390 -2.750 14.267 1.00 95.94 330 CYS A CA 1
ATOM 2567 C C . CYS A 1 330 ? 3.048 -3.348 13.813 1.00 95.94 330 CYS A C 1
ATOM 2569 O O . CYS A 1 330 ? 2.223 -3.700 14.654 1.00 95.94 330 CYS A O 1
ATOM 2571 N N . ILE A 1 331 ? 2.852 -3.540 12.506 1.00 94.88 331 ILE A N 1
ATOM 2572 C CA . ILE A 1 331 ? 1.675 -4.200 11.928 1.00 94.88 331 ILE A CA 1
ATOM 2573 C C . ILE A 1 331 ? 1.538 -5.630 12.458 1.00 94.88 331 ILE A C 1
ATOM 2575 O O . ILE A 1 331 ? 0.470 -6.013 12.939 1.00 94.88 331 ILE A O 1
ATOM 2579 N N . PHE A 1 332 ? 2.607 -6.431 12.411 1.00 96.06 332 PHE A N 1
ATOM 2580 C CA . PHE A 1 332 ? 2.571 -7.805 12.916 1.00 96.06 332 PHE A CA 1
ATOM 2581 C C . PHE A 1 332 ? 2.347 -7.852 14.426 1.00 96.06 332 PHE A C 1
ATOM 2583 O O . PHE A 1 332 ? 1.629 -8.732 14.906 1.00 96.06 332 PHE A O 1
ATOM 2590 N N . ARG A 1 333 ? 2.904 -6.892 15.172 1.00 96.00 333 ARG A N 1
ATOM 2591 C CA . ARG A 1 333 ? 2.667 -6.759 16.611 1.00 96.00 333 ARG A CA 1
ATOM 2592 C C . ARG A 1 333 ? 1.199 -6.449 16.910 1.00 96.00 333 ARG A C 1
ATOM 2594 O O . ARG A 1 333 ? 0.604 -7.140 17.732 1.00 96.00 333 ARG A O 1
ATOM 2601 N N . LEU A 1 334 ? 0.598 -5.487 16.209 1.00 94.00 334 LEU A N 1
ATOM 2602 C CA . LEU A 1 334 ? -0.825 -5.149 16.328 1.00 94.00 334 LEU A CA 1
ATOM 2603 C C . LEU A 1 334 ? -1.730 -6.327 15.956 1.00 94.00 334 LEU A C 1
ATOM 2605 O O . LEU A 1 334 ? -2.658 -6.649 16.697 1.00 94.00 334 LEU A O 1
ATOM 2609 N N . ARG A 1 335 ? -1.417 -7.024 14.859 1.00 94.06 335 ARG A N 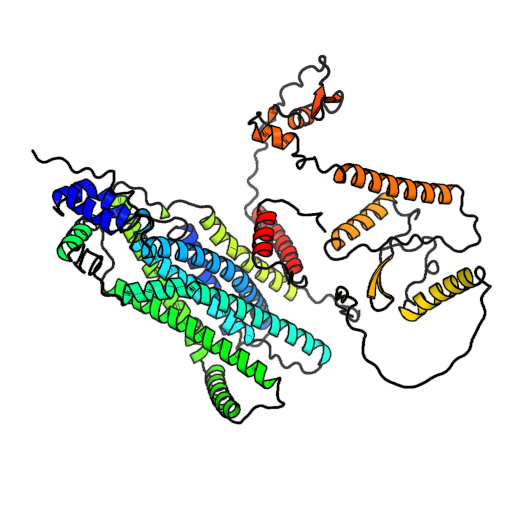1
ATOM 2610 C CA . ARG A 1 335 ? -2.126 -8.235 14.425 1.00 94.06 335 ARG A CA 1
ATOM 2611 C C . ARG A 1 335 ? -2.080 -9.325 15.496 1.00 94.06 335 ARG A C 1
ATOM 2613 O O . ARG A 1 335 ? -3.092 -9.955 15.788 1.00 94.06 335 ARG A O 1
ATOM 2620 N N . HIS A 1 336 ? -0.915 -9.531 16.108 1.00 95.00 336 HIS A N 1
ATOM 2621 C CA . HIS A 1 336 ? -0.748 -10.500 17.187 1.00 95.00 336 HIS A CA 1
ATOM 2622 C C . HIS A 1 336 ? -1.567 -10.129 18.431 1.00 95.00 336 HIS A C 1
ATOM 2624 O O . HIS A 1 336 ? -2.242 -10.993 18.983 1.00 95.00 336 HIS A O 1
ATOM 2630 N N . ILE A 1 337 ? -1.573 -8.852 18.830 1.00 93.06 337 ILE A N 1
ATOM 2631 C CA . ILE A 1 337 ? -2.395 -8.351 19.945 1.00 93.06 337 ILE A CA 1
ATOM 2632 C C . ILE A 1 337 ? -3.887 -8.578 19.664 1.00 93.06 337 ILE A C 1
ATOM 2634 O O . ILE A 1 337 ? -4.619 -9.044 20.537 1.00 93.06 337 ILE A O 1
ATOM 2638 N N . GLN A 1 338 ? -4.340 -8.289 18.443 1.00 92.25 338 GLN A N 1
ATOM 2639 C CA . GLN A 1 338 ? -5.733 -8.477 18.030 1.00 92.25 338 GLN A CA 1
ATOM 2640 C C . GLN A 1 338 ? -6.134 -9.964 18.027 1.00 92.25 338 GLN A C 1
ATOM 2642 O O . GLN A 1 338 ? -7.230 -10.312 18.474 1.00 92.25 338 GLN A O 1
ATOM 2647 N N . ALA A 1 339 ? -5.231 -10.848 17.590 1.00 92.62 339 ALA A N 1
ATOM 2648 C CA . ALA A 1 339 ? -5.429 -12.294 17.636 1.00 92.62 339 ALA A CA 1
ATOM 2649 C C . ALA A 1 339 ? -5.519 -12.812 19.081 1.00 92.62 339 ALA A C 1
ATOM 2651 O O . ALA A 1 339 ? -6.515 -13.442 19.428 1.00 92.62 339 ALA A O 1
ATOM 2652 N N . GLN A 1 340 ? -4.554 -12.468 19.944 1.00 94.06 340 GLN A N 1
ATOM 2653 C CA . GLN A 1 340 ? -4.558 -12.860 21.362 1.00 94.06 340 GLN A CA 1
ATOM 2654 C C . GLN A 1 340 ? -5.803 -12.359 22.098 1.00 94.06 340 GLN A C 1
ATOM 2656 O O . GLN A 1 340 ? -6.380 -13.078 22.913 1.00 94.06 340 GLN A O 1
ATOM 2661 N N . MET A 1 341 ? -6.245 -11.134 21.797 1.00 91.75 341 MET A N 1
ATOM 2662 C CA . MET A 1 341 ? -7.482 -10.597 22.353 1.00 91.75 341 MET A CA 1
ATOM 2663 C C . MET A 1 341 ? -8.687 -11.420 21.912 1.00 91.75 341 MET A C 1
ATOM 2665 O O . MET A 1 341 ? -9.498 -11.784 22.752 1.00 91.75 341 MET A O 1
ATOM 2669 N N . THR A 1 342 ? -8.807 -11.728 20.622 1.00 90.44 342 THR A N 1
ATOM 2670 C CA . THR A 1 342 ? -9.966 -12.464 20.099 1.00 90.44 342 THR A CA 1
ATOM 2671 C C . THR A 1 342 ? -10.006 -13.898 20.638 1.00 90.44 342 THR A C 1
ATOM 2673 O O . THR A 1 342 ? -11.064 -14.364 21.060 1.00 90.44 342 THR A O 1
ATOM 2676 N N . GLU A 1 343 ? -8.852 -14.565 20.707 1.00 91.06 343 GLU A N 1
ATOM 2677 C CA . GLU A 1 343 ? -8.704 -15.911 21.276 1.00 91.06 343 GLU A CA 1
ATOM 2678 C C . GLU A 1 343 ? -9.036 -15.941 22.774 1.00 91.06 343 GLU A C 1
ATOM 2680 O O . GLU A 1 343 ? -9.751 -16.830 23.231 1.00 91.06 343 GLU A O 1
ATOM 2685 N N . GLY A 1 344 ? -8.606 -14.929 23.537 1.00 91.31 344 GLY A N 1
ATOM 2686 C CA . GLY A 1 344 ? -8.941 -14.785 24.959 1.00 91.31 344 GLY A CA 1
ATOM 2687 C C . GLY A 1 344 ? -10.424 -14.503 25.246 1.00 91.31 344 GLY A C 1
ATOM 2688 O O . GLY A 1 344 ? -10.826 -14.461 26.410 1.00 91.31 344 GLY A O 1
ATOM 2689 N N . LEU A 1 345 ? -11.235 -14.289 24.205 1.00 91.00 345 LEU A N 1
ATOM 2690 C CA . LEU A 1 345 ? -12.680 -14.047 24.270 1.00 91.00 345 LEU A CA 1
ATOM 2691 C C . LEU A 1 345 ? -13.497 -15.204 23.681 1.00 91.00 345 LEU A C 1
ATOM 2693 O O . LEU A 1 345 ? -14.653 -14.993 23.303 1.00 91.00 345 LEU A O 1
ATOM 2697 N N . ASP A 1 346 ? -12.888 -16.387 23.544 1.00 89.00 346 ASP A N 1
ATOM 2698 C CA . ASP A 1 346 ? -13.463 -17.566 22.882 1.00 89.00 346 ASP A CA 1
ATOM 2699 C C . ASP A 1 346 ? -13.931 -17.280 21.436 1.00 89.00 346 ASP A C 1
ATOM 2701 O O . ASP A 1 346 ? -14.814 -17.950 20.894 1.00 89.00 346 ASP A O 1
ATOM 2705 N N . GLY A 1 347 ? -13.368 -16.246 20.802 1.00 86.38 347 GLY A N 1
ATOM 2706 C CA . GLY A 1 347 ? -13.657 -15.847 19.430 1.00 86.38 347 GLY A CA 1
ATOM 2707 C C . GLY A 1 347 ? -12.653 -16.427 18.436 1.00 86.38 347 GLY A C 1
ATOM 2708 O O . GLY A 1 347 ? -11.511 -16.732 18.775 1.00 86.38 347 GLY A O 1
ATOM 2709 N N . GLN A 1 348 ? -13.062 -16.532 17.172 1.00 88.94 348 GLN A N 1
ATOM 2710 C CA . GLN A 1 348 ? -12.138 -16.810 16.072 1.00 88.94 348 GLN A CA 1
ATOM 2711 C C . GLN A 1 348 ? -11.614 -15.495 15.496 1.00 88.94 348 GLN A C 1
ATOM 2713 O O . GLN A 1 348 ? -12.394 -14.605 15.158 1.00 88.94 348 GLN A O 1
ATOM 2718 N N . TYR A 1 349 ? -10.290 -15.369 15.387 1.00 89.62 349 TYR A N 1
ATOM 2719 C CA . TYR A 1 349 ? -9.663 -14.214 14.753 1.00 89.62 349 TYR A CA 1
ATOM 2720 C C . TYR A 1 349 ? -9.874 -14.260 13.234 1.00 89.62 349 TYR A C 1
ATOM 2722 O O . TYR A 1 349 ? -9.257 -15.074 12.541 1.00 89.62 349 TYR A O 1
ATOM 2730 N N . ALA A 1 350 ? -10.713 -13.361 12.710 1.00 88.44 350 ALA A N 1
ATOM 2731 C CA . ALA A 1 350 ? -11.090 -13.338 11.293 1.00 88.44 350 ALA A CA 1
ATOM 2732 C C . ALA A 1 350 ? -9.891 -13.068 10.364 1.00 88.44 350 ALA A C 1
ATOM 2734 O O . ALA A 1 350 ? -9.876 -13.500 9.214 1.00 88.44 350 ALA A O 1
ATOM 2735 N N . GLY A 1 351 ? -8.833 -12.419 10.865 1.00 86.12 351 GLY A N 1
ATOM 2736 C CA . GLY A 1 351 ? -7.603 -12.174 10.103 1.00 86.12 351 GLY A CA 1
ATOM 2737 C C . GLY A 1 351 ? -6.776 -13.433 9.787 1.00 86.12 351 GLY A C 1
ATOM 2738 O O . GLY A 1 351 ? -5.758 -13.338 9.096 1.00 86.12 351 GLY A O 1
ATOM 2739 N N . ASN A 1 352 ? -7.165 -14.612 10.281 1.00 90.56 352 ASN A N 1
ATOM 2740 C CA . ASN A 1 352 ? -6.566 -15.893 9.885 1.00 90.56 352 ASN A CA 1
ATOM 2741 C C . ASN A 1 352 ? -7.321 -16.589 8.740 1.00 90.56 352 ASN A C 1
ATOM 2743 O O . ASN A 1 352 ? -6.838 -17.597 8.223 1.00 90.56 352 ASN A O 1
ATOM 2747 N N . GLU A 1 353 ? -8.480 -16.075 8.330 1.00 90.19 353 GLU A N 1
ATOM 2748 C CA . GLU A 1 353 ? -9.245 -16.636 7.220 1.00 90.19 353 GLU A CA 1
ATOM 2749 C C . GLU A 1 353 ? -8.643 -16.230 5.870 1.00 90.19 353 GLU A C 1
ATOM 2751 O O . GLU A 1 353 ? -8.172 -15.104 5.700 1.00 90.19 353 GLU A O 1
ATOM 2756 N N . TRP A 1 354 ? -8.680 -17.149 4.900 1.00 87.75 354 TRP A N 1
ATOM 2757 C CA . TRP A 1 354 ? -8.240 -16.889 3.529 1.00 87.75 354 TRP A CA 1
ATOM 2758 C C . TRP A 1 354 ? -9.382 -16.316 2.692 1.00 87.75 354 TRP A C 1
ATOM 2760 O O . TRP A 1 354 ? -10.334 -17.016 2.348 1.00 87.75 354 TRP A O 1
ATOM 2770 N N . GLY A 1 355 ? -9.261 -15.036 2.344 1.00 87.50 355 GLY A N 1
ATOM 2771 C CA . GLY A 1 355 ? -10.169 -14.345 1.430 1.00 87.50 355 GLY A CA 1
ATOM 2772 C C . GLY A 1 355 ? -9.682 -14.359 -0.021 1.00 87.50 355 GLY A C 1
ATOM 2773 O O . GLY A 1 355 ? -8.507 -14.586 -0.308 1.00 87.50 355 GLY A O 1
ATOM 2774 N N . PHE A 1 356 ? -10.576 -14.041 -0.960 1.00 86.56 356 PHE A N 1
ATOM 2775 C CA . PHE A 1 356 ? -10.203 -13.851 -2.368 1.00 86.56 356 PHE A CA 1
ATOM 2776 C C . PHE A 1 356 ? -9.149 -12.742 -2.536 1.00 86.56 356 PHE A C 1
ATOM 2778 O O . PHE A 1 356 ? -8.171 -12.938 -3.256 1.00 86.56 356 PHE A O 1
ATOM 2785 N N . GLY A 1 357 ? -9.299 -11.617 -1.823 1.00 85.94 357 GLY A N 1
ATOM 2786 C CA . GLY A 1 357 ? -8.352 -10.496 -1.873 1.00 85.94 357 GLY A CA 1
ATOM 2787 C C . GLY A 1 357 ? -6.926 -10.890 -1.478 1.00 85.94 357 GLY A C 1
ATOM 2788 O O . GLY A 1 357 ? -5.969 -10.453 -2.110 1.00 85.94 357 GLY A O 1
ATOM 2789 N N . GLN A 1 358 ? -6.787 -11.802 -0.515 1.00 89.38 358 GLN A N 1
ATOM 2790 C CA . GLN A 1 358 ? -5.501 -12.326 -0.050 1.00 89.38 358 GLN A CA 1
ATOM 2791 C C . GLN A 1 358 ? -4.789 -13.231 -1.064 1.00 89.38 358 GLN A C 1
ATOM 2793 O O . GLN A 1 358 ? -3.565 -13.307 -1.090 1.00 89.38 358 GLN A O 1
ATOM 2798 N N . ILE A 1 359 ? -5.540 -13.965 -1.886 1.00 91.75 359 ILE A N 1
ATOM 2799 C CA . ILE A 1 359 ? -4.948 -14.765 -2.966 1.00 91.75 359 ILE A CA 1
ATOM 2800 C C . ILE A 1 359 ? -4.510 -13.826 -4.090 1.00 91.75 359 ILE A C 1
ATOM 2802 O O . ILE A 1 359 ? -3.407 -13.951 -4.623 1.00 91.75 359 ILE A O 1
ATOM 2806 N N . VAL A 1 360 ? -5.365 -12.856 -4.425 1.00 91.62 360 VAL A N 1
ATOM 2807 C CA . VAL A 1 360 ? -5.091 -11.870 -5.473 1.00 91.62 360 VAL A CA 1
ATOM 2808 C C . VAL A 1 360 ? -3.863 -11.025 -5.139 1.00 91.62 360 VAL A C 1
ATOM 2810 O O . VAL A 1 360 ? -3.064 -10.790 -6.039 1.00 91.62 360 VAL A O 1
ATOM 2813 N N . SER A 1 361 ? -3.654 -10.627 -3.880 1.00 92.62 361 SER A N 1
ATOM 2814 C CA . SER A 1 361 ? -2.475 -9.845 -3.477 1.00 92.62 361 SER A CA 1
ATOM 2815 C C . SER A 1 361 ? -1.153 -10.553 -3.768 1.00 92.62 361 SER A C 1
ATOM 2817 O O . SER A 1 361 ? -0.211 -9.925 -4.237 1.00 92.62 361 SER A O 1
ATOM 2819 N N . ILE A 1 362 ? -1.088 -11.868 -3.550 1.00 93.69 362 ILE A N 1
ATOM 2820 C CA . ILE A 1 362 ? 0.102 -12.679 -3.836 1.00 93.69 362 ILE A CA 1
ATOM 2821 C C . ILE A 1 362 ? 0.281 -12.835 -5.352 1.00 93.69 362 ILE A C 1
ATOM 2823 O O . ILE A 1 362 ? 1.373 -12.641 -5.890 1.00 93.69 362 ILE A O 1
ATOM 2827 N N . VAL A 1 363 ? -0.804 -13.169 -6.058 1.00 95.31 363 VAL A N 1
ATOM 2828 C CA . VAL A 1 363 ? -0.782 -13.405 -7.511 1.00 95.31 363 VAL A CA 1
ATOM 2829 C C . VAL A 1 363 ? -0.453 -12.128 -8.292 1.00 95.31 363 VAL A C 1
ATOM 2831 O O . VAL A 1 363 ? 0.171 -12.212 -9.348 1.00 95.31 363 VAL A O 1
ATOM 2834 N N . MET A 1 364 ? -0.798 -10.949 -7.767 1.00 95.38 364 MET A N 1
ATOM 2835 C CA . MET A 1 364 ? -0.568 -9.653 -8.416 1.00 95.38 364 MET A CA 1
ATOM 2836 C C . MET A 1 364 ? 0.914 -9.369 -8.705 1.00 95.38 364 MET A C 1
ATOM 2838 O O . MET A 1 364 ? 1.214 -8.656 -9.657 1.00 95.38 364 MET A O 1
ATOM 2842 N N . PHE A 1 365 ? 1.841 -9.971 -7.955 1.00 96.00 365 PHE A N 1
ATOM 2843 C CA . PHE A 1 365 ? 3.281 -9.801 -8.172 1.00 96.00 365 PHE A CA 1
ATOM 2844 C C . PHE A 1 365 ? 3.916 -10.879 -9.063 1.00 96.00 365 PHE A C 1
ATOM 2846 O O . PHE A 1 365 ? 5.069 -10.732 -9.469 1.00 96.00 365 PHE A O 1
ATOM 2853 N N . VAL A 1 366 ? 3.188 -11.943 -9.427 1.00 96.06 366 VAL A N 1
ATOM 2854 C CA . VAL A 1 366 ? 3.693 -12.975 -10.352 1.00 96.06 366 VAL A CA 1
ATOM 2855 C C . VAL A 1 366 ? 4.119 -12.376 -11.700 1.00 96.06 366 VAL A C 1
ATOM 2857 O O . VAL A 1 366 ? 5.233 -12.680 -12.132 1.00 96.06 366 VAL A O 1
ATOM 2860 N N . PRO A 1 367 ? 3.333 -11.488 -12.347 1.00 96.06 367 PRO A N 1
ATOM 2861 C CA . PRO A 1 367 ? 3.724 -10.873 -13.614 1.00 96.06 367 PRO A CA 1
ATOM 2862 C C . PRO A 1 367 ? 5.065 -10.130 -13.583 1.00 96.06 367 PRO A C 1
ATOM 2864 O O . PRO A 1 367 ? 5.736 -10.081 -14.606 1.00 96.06 367 PRO A O 1
ATOM 2867 N N . VAL A 1 368 ? 5.512 -9.624 -12.427 1.00 96.50 368 VAL A N 1
ATOM 2868 C CA . VAL A 1 368 ? 6.835 -8.987 -12.288 1.00 96.50 368 VAL A CA 1
ATOM 2869 C C . VAL A 1 368 ? 7.948 -9.979 -12.628 1.00 96.50 368 VAL A C 1
ATOM 2871 O O . VAL A 1 368 ? 8.852 -9.673 -13.404 1.00 96.50 368 VAL A O 1
ATOM 2874 N N . LEU A 1 369 ? 7.863 -11.202 -12.096 1.00 96.00 369 LEU A N 1
ATOM 2875 C CA . LEU A 1 369 ? 8.838 -12.260 -12.372 1.00 96.00 369 LEU A CA 1
ATOM 2876 C C . LEU A 1 369 ? 8.781 -12.711 -13.834 1.00 96.00 369 LEU A C 1
ATOM 2878 O O . LEU A 1 369 ? 9.818 -13.007 -14.432 1.00 96.00 369 LEU A O 1
ATOM 2882 N N . VAL A 1 370 ? 7.579 -12.746 -14.410 1.00 95.44 370 VAL A N 1
ATOM 2883 C CA . VAL A 1 370 ? 7.372 -13.125 -15.811 1.00 95.44 370 VAL A CA 1
ATOM 2884 C C . VAL A 1 370 ? 7.949 -12.070 -16.756 1.00 95.44 370 VAL A C 1
ATOM 2886 O O . VAL A 1 370 ? 8.686 -12.421 -17.674 1.00 95.44 370 VAL A O 1
ATOM 2889 N N . ASP A 1 371 ? 7.714 -10.785 -16.499 1.00 93.00 371 ASP A N 1
ATOM 2890 C CA . ASP A 1 371 ? 8.281 -9.687 -17.285 1.00 93.00 371 ASP A CA 1
ATOM 2891 C C . ASP A 1 371 ? 9.808 -9.661 -17.188 1.00 93.00 371 ASP A C 1
ATOM 2893 O O . ASP A 1 371 ? 10.492 -9.471 -18.195 1.00 93.00 371 ASP A O 1
ATOM 2897 N N . MET A 1 372 ? 10.375 -9.922 -16.006 1.00 95.69 372 MET A N 1
ATOM 2898 C CA . MET A 1 372 ? 11.825 -10.071 -15.845 1.00 95.69 372 MET A CA 1
ATOM 2899 C C . MET A 1 372 ? 12.370 -11.240 -16.666 1.00 95.69 372 MET A C 1
ATOM 2901 O O . MET A 1 372 ? 13.392 -11.110 -17.345 1.00 95.69 372 MET A O 1
ATOM 2905 N N . ALA A 1 373 ? 11.695 -12.388 -16.619 1.00 95.38 373 ALA A N 1
ATOM 2906 C CA . ALA A 1 373 ? 12.062 -13.564 -17.391 1.00 95.38 373 ALA A CA 1
ATOM 2907 C C . ALA A 1 373 ? 12.016 -13.299 -18.897 1.00 95.38 373 ALA A C 1
ATOM 2909 O O . ALA A 1 373 ? 12.969 -13.620 -19.613 1.00 95.38 373 ALA A O 1
ATOM 2910 N N . PHE A 1 374 ? 10.938 -12.674 -19.362 1.00 93.19 374 PHE A N 1
ATOM 2911 C CA . PHE A 1 374 ? 10.736 -12.309 -20.754 1.00 93.19 374 PHE A CA 1
ATOM 2912 C C . PHE A 1 374 ? 11.778 -11.283 -21.223 1.00 93.19 374 PHE A C 1
ATOM 2914 O O . PHE A 1 374 ? 12.450 -11.489 -22.235 1.00 93.19 374 PHE A O 1
ATOM 2921 N N . THR A 1 375 ? 12.021 -10.235 -20.434 1.00 90.25 375 THR A N 1
ATOM 2922 C CA . THR A 1 375 ? 13.079 -9.236 -20.667 1.00 90.25 375 THR A CA 1
ATOM 2923 C C . THR A 1 375 ? 14.462 -9.898 -20.726 1.00 90.25 375 THR A C 1
ATOM 2925 O O . THR A 1 375 ? 15.303 -9.580 -21.570 1.00 90.25 375 THR A O 1
ATOM 2928 N N . GLY A 1 376 ? 14.708 -10.887 -19.866 1.00 93.69 376 GLY A N 1
ATOM 2929 C CA . GLY A 1 376 ? 15.950 -11.653 -19.878 1.00 93.69 376 GLY A CA 1
ATOM 2930 C C . GLY A 1 376 ? 16.092 -12.545 -21.112 1.00 93.69 376 GLY A C 1
ATOM 2931 O O . GLY A 1 376 ? 17.181 -12.665 -21.686 1.00 93.69 376 GLY A O 1
ATOM 2932 N N . TRP A 1 377 ? 14.997 -13.161 -21.547 1.00 93.75 377 TRP A N 1
ATOM 2933 C CA . TRP A 1 377 ? 14.957 -13.994 -22.742 1.00 93.75 377 TRP A CA 1
ATOM 2934 C C . TRP A 1 377 ? 15.186 -13.177 -24.017 1.00 93.75 377 TRP A C 1
ATOM 2936 O O . TRP A 1 377 ? 16.037 -13.547 -24.833 1.00 93.75 377 TRP A O 1
ATOM 2946 N N . THR A 1 378 ? 14.509 -12.035 -24.156 1.00 89.31 378 THR A N 1
ATOM 2947 C CA . THR A 1 378 ? 14.659 -11.130 -25.305 1.00 89.31 378 THR A CA 1
ATOM 2948 C C . THR A 1 378 ? 16.073 -10.563 -25.406 1.00 89.31 378 THR A C 1
ATOM 2950 O O . THR A 1 378 ? 16.624 -10.516 -26.505 1.00 89.31 378 THR A O 1
ATOM 2953 N N . TYR A 1 379 ? 16.720 -10.238 -24.280 1.00 89.19 379 TYR A N 1
ATOM 2954 C CA . TYR A 1 379 ? 18.124 -9.813 -24.277 1.00 89.19 379 TYR A CA 1
ATOM 2955 C C . TYR A 1 379 ? 19.084 -10.923 -24.731 1.00 89.19 379 TYR A C 1
ATOM 2957 O O . TYR A 1 379 ? 20.075 -10.661 -25.414 1.00 89.19 379 TYR A O 1
ATOM 2965 N N . ARG A 1 380 ? 18.835 -12.176 -24.319 1.00 89.81 380 ARG A N 1
ATOM 2966 C CA . ARG A 1 380 ? 19.720 -13.311 -24.631 1.00 89.81 380 ARG A CA 1
ATOM 2967 C C . ARG A 1 380 ? 19.575 -13.827 -26.047 1.00 89.81 380 ARG A C 1
ATOM 2969 O O . ARG A 1 380 ? 20.525 -14.451 -26.526 1.00 89.81 380 ARG A O 1
ATOM 2976 N N . ARG A 1 381 ? 18.427 -13.624 -26.703 1.00 85.81 381 ARG A N 1
ATOM 2977 C CA . ARG A 1 381 ? 18.273 -14.025 -28.101 1.00 85.81 381 ARG A CA 1
ATOM 2978 C C . ARG A 1 381 ? 19.381 -13.330 -28.899 1.00 85.81 381 ARG A C 1
ATOM 2980 O O . ARG A 1 381 ? 19.387 -12.100 -28.965 1.00 85.81 381 ARG A O 1
ATOM 2987 N N . PRO A 1 382 ? 20.342 -14.080 -29.485 1.00 71.06 382 PRO A N 1
ATOM 2988 C CA . PRO A 1 382 ? 21.293 -13.468 -30.395 1.00 71.06 382 PRO A CA 1
ATOM 2989 C C . PRO A 1 382 ? 20.444 -12.767 -31.441 1.00 71.06 382 PRO A C 1
ATOM 2991 O O . PRO A 1 382 ? 19.505 -13.388 -31.945 1.00 71.06 382 PRO A O 1
ATOM 2994 N N . LYS A 1 383 ? 20.715 -11.481 -31.705 1.00 57.38 383 LYS A N 1
ATOM 2995 C CA . LYS A 1 383 ? 20.110 -10.777 -32.835 1.00 57.38 383 LYS A CA 1
ATOM 2996 C C . LYS A 1 383 ? 20.367 -11.668 -34.042 1.00 57.38 383 LYS A C 1
ATOM 2998 O O . LYS A 1 383 ? 21.485 -11.692 -34.557 1.00 57.38 383 LYS A O 1
ATOM 3003 N N . PHE A 1 384 ? 19.379 -12.486 -34.405 1.00 42.56 384 PHE A N 1
ATOM 3004 C CA . PHE A 1 384 ? 19.394 -13.285 -35.614 1.00 42.56 384 PHE A CA 1
ATOM 3005 C C . PHE A 1 384 ? 19.733 -12.259 -36.667 1.00 42.56 384 PHE A C 1
ATOM 3007 O O . PHE A 1 384 ? 18.998 -11.275 -36.732 1.00 42.56 384 PHE A O 1
ATOM 3014 N N . LYS A 1 385 ? 20.901 -12.397 -37.318 1.00 40.81 385 LYS A N 1
ATOM 3015 C CA . LYS A 1 385 ? 21.447 -11.404 -38.248 1.00 40.81 385 LYS A CA 1
ATOM 3016 C C . LYS A 1 385 ? 20.284 -10.897 -39.087 1.00 40.81 385 LYS A C 1
ATOM 3018 O O . LYS A 1 385 ? 19.832 -11.587 -39.996 1.00 40.81 385 LYS A O 1
ATOM 3023 N N . GLN A 1 386 ? 19.768 -9.730 -38.713 1.00 38.66 386 GLN A N 1
ATOM 3024 C CA . GLN A 1 386 ? 18.770 -9.018 -39.475 1.00 38.66 386 GLN A CA 1
ATOM 3025 C C . GLN A 1 386 ? 19.588 -8.569 -40.671 1.00 38.66 386 GLN A C 1
ATOM 3027 O O . GLN A 1 386 ? 20.288 -7.561 -40.616 1.00 38.66 386 GLN A O 1
ATOM 3032 N N . HIS A 1 387 ? 19.623 -9.405 -41.712 1.00 32.19 387 HIS A N 1
ATOM 3033 C CA . HIS A 1 387 ? 19.976 -8.938 -43.037 1.00 32.19 387 HIS A CA 1
ATOM 3034 C C . HIS A 1 387 ? 19.157 -7.677 -43.241 1.00 32.19 387 HIS A C 1
ATOM 3036 O O . HIS A 1 387 ? 17.946 -7.739 -43.065 1.00 32.19 387 HIS A O 1
ATOM 3042 N N . HIS A 1 388 ? 19.854 -6.566 -43.477 1.00 30.20 388 HIS A N 1
ATOM 3043 C CA . HIS A 1 388 ? 19.341 -5.217 -43.659 1.00 30.20 388 HIS A CA 1
ATOM 3044 C C . HIS A 1 388 ? 17.951 -5.183 -44.311 1.00 30.20 388 HIS A C 1
ATOM 3046 O O . HIS A 1 388 ? 17.815 -5.003 -45.515 1.00 30.20 388 HIS A O 1
ATOM 3052 N N . VAL A 1 389 ? 16.909 -5.324 -43.501 1.00 33.44 389 VAL A N 1
ATOM 3053 C CA . VAL A 1 389 ? 15.576 -4.847 -43.814 1.00 33.44 389 VAL A CA 1
ATOM 3054 C C . VAL A 1 389 ? 15.470 -3.610 -42.953 1.00 33.44 389 VAL A C 1
ATOM 3056 O O . VAL A 1 389 ? 15.347 -3.690 -41.731 1.00 33.44 389 VAL A O 1
ATOM 3059 N N . LEU A 1 390 ? 15.692 -2.468 -43.599 1.00 27.41 390 LEU A N 1
ATOM 3060 C CA . LEU A 1 390 ? 15.518 -1.147 -43.013 1.00 27.41 390 LEU A CA 1
ATOM 3061 C C . LEU A 1 390 ? 14.172 -1.119 -42.268 1.00 27.41 390 LEU A C 1
ATOM 3063 O O . LEU A 1 390 ? 13.143 -1.397 -42.888 1.00 27.41 390 LEU A O 1
ATOM 3067 N N . PRO A 1 391 ? 14.147 -0.814 -40.960 1.00 28.11 391 PRO A N 1
ATOM 3068 C CA . PRO A 1 391 ? 12.900 -0.709 -40.230 1.00 28.11 391 PRO A CA 1
ATOM 3069 C C . PRO A 1 391 ? 12.254 0.629 -40.593 1.00 28.11 391 PRO A C 1
ATOM 3071 O O . PRO A 1 391 ? 12.543 1.664 -39.993 1.00 28.11 391 PRO A O 1
ATOM 3074 N N . TYR A 1 392 ? 11.374 0.628 -41.589 1.00 28.38 392 TYR A N 1
ATOM 3075 C CA . TYR A 1 392 ? 10.398 1.699 -41.742 1.00 28.38 392 TYR A CA 1
ATOM 3076 C C . TYR A 1 392 ? 9.315 1.504 -40.676 1.00 28.38 392 TYR A C 1
ATOM 3078 O O . TYR A 1 392 ? 8.301 0.855 -40.905 1.00 28.38 392 TYR A O 1
ATOM 3086 N N . ASN A 1 393 ? 9.548 2.054 -39.484 1.00 26.69 393 ASN A N 1
ATOM 3087 C CA . ASN A 1 393 ? 8.511 2.205 -38.468 1.00 26.69 393 ASN A CA 1
ATOM 3088 C C . ASN A 1 393 ? 7.620 3.397 -38.853 1.00 26.69 393 ASN A C 1
ATOM 3090 O O . ASN A 1 393 ? 7.935 4.547 -38.525 1.00 26.69 393 ASN A O 1
ATOM 3094 N N . PHE A 1 394 ? 6.518 3.114 -39.548 1.00 25.36 394 PHE A N 1
ATOM 3095 C CA . PHE A 1 394 ? 5.381 4.022 -39.691 1.00 25.36 394 PHE A CA 1
ATOM 3096 C C . PHE A 1 394 ? 4.292 3.601 -38.699 1.00 25.36 394 PHE A C 1
ATOM 3098 O O . PHE A 1 394 ? 3.770 2.493 -38.773 1.00 25.36 394 PHE A O 1
ATOM 3105 N N . ILE A 1 395 ? 3.978 4.487 -37.755 1.00 26.19 395 ILE A N 1
ATOM 3106 C CA . ILE A 1 395 ? 2.863 4.352 -36.813 1.00 26.19 395 ILE A CA 1
ATOM 3107 C C . ILE A 1 395 ? 1.666 5.092 -37.418 1.00 26.19 395 ILE A C 1
ATOM 3109 O O . ILE A 1 395 ? 1.799 6.241 -37.838 1.00 26.19 395 ILE A O 1
ATOM 3113 N N . VAL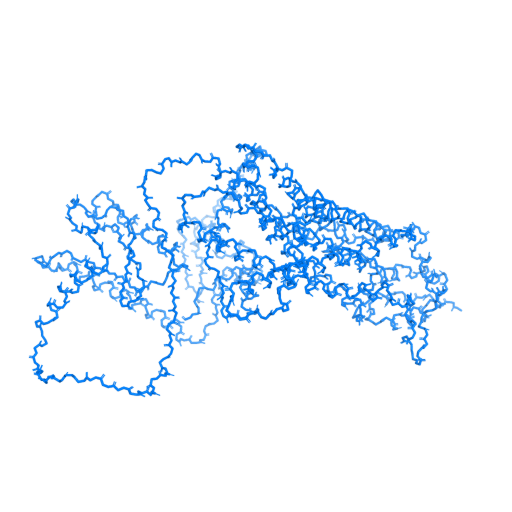 A 1 396 ? 0.514 4.424 -37.470 1.00 29.27 396 VAL A N 1
ATOM 3114 C CA . VAL A 1 396 ? -0.763 4.949 -37.973 1.00 29.27 396 VAL A CA 1
ATOM 3115 C C . VAL A 1 396 ? -1.424 5.813 -36.894 1.00 29.27 396 VAL A C 1
ATOM 3117 O O . VAL A 1 396 ? -1.579 5.368 -35.757 1.00 29.27 396 VAL A O 1
ATOM 3120 N N . LYS A 1 397 ? -1.866 7.026 -37.245 1.00 27.05 397 LYS A N 1
ATOM 3121 C CA . LYS A 1 397 ? -2.779 7.842 -36.427 1.00 27.05 397 LYS A CA 1
ATOM 3122 C C . LYS A 1 397 ? -3.921 8.326 -37.320 1.00 27.05 397 LYS A C 1
ATOM 3124 O O . LYS A 1 397 ? -3.675 8.994 -38.315 1.00 27.05 397 LYS A O 1
ATOM 3129 N N . SER A 1 398 ? -5.160 7.999 -36.958 1.00 29.52 398 SER A N 1
ATOM 3130 C CA . SER A 1 398 ? -6.372 8.515 -37.609 1.00 29.52 398 SER A CA 1
ATOM 3131 C C . SER A 1 398 ? -7.008 9.574 -36.709 1.00 29.52 398 SER A C 1
ATOM 3133 O O . SER A 1 398 ? -7.400 9.263 -35.583 1.00 29.52 398 SER A O 1
ATOM 3135 N N . PHE A 1 399 ? -7.148 10.810 -37.193 1.00 29.02 399 PHE A N 1
ATOM 3136 C CA . PHE A 1 399 ? -8.014 11.817 -36.574 1.00 29.02 399 PHE A CA 1
ATOM 3137 C C . PHE A 1 399 ? -9.418 11.734 -37.182 1.00 29.02 399 PHE A C 1
ATOM 3139 O O . PHE A 1 399 ? -9.576 11.715 -38.398 1.00 29.02 399 PHE A O 1
ATOM 3146 N N . LYS A 1 400 ? -10.453 11.718 -36.334 1.00 29.09 400 LYS A N 1
ATOM 3147 C CA . LYS A 1 400 ? -11.840 11.912 -36.773 1.00 29.09 400 LYS A CA 1
ATOM 3148 C C . LYS A 1 400 ? -12.066 13.389 -37.117 1.00 29.09 400 LYS A C 1
ATOM 3150 O O . LYS A 1 400 ? -11.906 14.249 -36.259 1.00 29.09 400 LYS A O 1
ATOM 3155 N N . THR A 1 401 ? -12.431 13.624 -38.374 1.00 32.94 401 THR A N 1
ATOM 3156 C CA . THR A 1 401 ? -13.342 14.662 -38.896 1.00 32.94 401 THR A CA 1
ATOM 3157 C C . THR A 1 401 ? -13.662 15.849 -37.976 1.00 32.94 401 THR A C 1
ATOM 3159 O O . THR A 1 401 ? -14.472 15.751 -37.053 1.00 32.94 401 THR A O 1
ATOM 3162 N N . PHE A 1 402 ? -13.123 17.023 -38.323 1.00 27.72 402 PHE A N 1
ATOM 3163 C CA . PHE A 1 402 ? -13.672 18.301 -37.874 1.00 27.72 402 PHE A CA 1
ATOM 3164 C C . PHE A 1 402 ? -15.048 18.542 -38.507 1.00 27.72 402 PHE A C 1
ATOM 3166 O O . PHE A 1 402 ? -15.245 18.399 -39.716 1.00 27.72 402 PHE A O 1
ATOM 3173 N N . SER A 1 403 ? -15.999 18.931 -37.659 1.00 30.70 403 SER A N 1
ATOM 3174 C CA . SER A 1 403 ? -17.298 19.461 -38.057 1.00 30.70 403 SER A CA 1
ATOM 3175 C C . SER A 1 403 ? -17.123 20.734 -38.885 1.00 30.70 403 SER A C 1
ATOM 3177 O O . SER A 1 403 ? -16.392 21.654 -38.522 1.00 30.70 403 SER A O 1
ATOM 3179 N N . LYS A 1 404 ? -17.839 20.775 -40.004 1.00 33.81 404 LYS A N 1
ATOM 3180 C CA . LYS A 1 404 ? -17.891 21.852 -40.987 1.00 33.81 404 LYS A CA 1
ATOM 3181 C C . LYS A 1 404 ? -18.685 23.038 -40.422 1.00 33.81 404 LYS A C 1
ATOM 3183 O O . LYS A 1 404 ? -19.870 23.168 -40.712 1.00 33.81 404 LYS A O 1
ATOM 3188 N N . ALA A 1 405 ? -18.058 23.884 -39.606 1.00 34.38 405 ALA A N 1
ATOM 3189 C CA . ALA A 1 405 ? -18.681 25.118 -39.128 1.00 34.38 405 ALA A CA 1
ATOM 3190 C C . ALA A 1 405 ? -17.659 26.205 -38.757 1.00 34.38 405 ALA A C 1
ATOM 3192 O O . ALA A 1 405 ? -17.665 26.669 -37.631 1.00 34.38 405 ALA A O 1
ATOM 3193 N N . GLU A 1 406 ? -16.808 26.628 -39.696 1.00 32.94 406 GLU A N 1
ATOM 3194 C CA . GLU A 1 406 ? -16.198 27.971 -39.667 1.00 32.94 406 GLU A CA 1
ATOM 3195 C C . GLU A 1 406 ? -15.522 28.278 -41.010 1.00 32.94 406 GLU A C 1
ATOM 3197 O O . GLU A 1 406 ? -14.335 28.060 -41.224 1.00 32.94 406 GLU A O 1
ATOM 3202 N N . LEU A 1 407 ? -16.319 28.760 -41.969 1.00 32.66 407 LEU A N 1
ATOM 3203 C CA . LEU A 1 407 ? -15.813 29.365 -43.201 1.00 32.66 407 LEU A CA 1
ATOM 3204 C C . LEU A 1 407 ? -16.627 30.619 -43.534 1.00 32.66 407 LEU A C 1
ATOM 3206 O O . LEU A 1 407 ? -17.393 30.647 -44.492 1.00 32.66 407 LEU A O 1
ATOM 3210 N N . HIS A 1 408 ? -16.459 31.671 -42.734 1.00 34.91 408 HIS A N 1
ATOM 3211 C CA . HIS A 1 408 ? -16.820 33.033 -43.126 1.00 34.91 408 HIS A CA 1
ATOM 3212 C C . HIS A 1 408 ? -15.848 34.047 -42.520 1.00 34.91 408 HIS A C 1
ATOM 3214 O O . HIS A 1 408 ? -16.047 34.513 -41.403 1.00 34.91 408 HIS A O 1
ATOM 3220 N N . ARG A 1 409 ? -14.821 34.406 -43.301 1.00 30.33 409 ARG A N 1
ATOM 3221 C CA . ARG A 1 409 ? -14.374 35.785 -43.592 1.00 30.33 409 ARG A CA 1
ATOM 3222 C C . ARG A 1 409 ? -13.129 35.719 -44.487 1.00 30.33 409 ARG A C 1
ATOM 3224 O O . ARG A 1 409 ? -12.087 35.243 -44.058 1.00 30.33 409 ARG A O 1
ATOM 3231 N N . GLY A 1 410 ? -13.273 36.160 -45.740 1.00 26.23 410 GLY A N 1
ATOM 3232 C CA . GLY A 1 410 ? -12.140 36.542 -46.601 1.00 26.23 410 GLY A CA 1
ATOM 3233 C C . GLY A 1 410 ? -11.586 37.924 -46.200 1.00 26.23 410 GLY A C 1
ATOM 3234 O O . GLY A 1 410 ? -11.929 38.375 -45.102 1.00 26.23 410 GLY A O 1
ATOM 3235 N N . PRO A 1 411 ? -10.837 38.652 -47.062 1.00 42.44 411 PRO A N 1
ATOM 3236 C CA . PRO A 1 411 ? -10.606 38.458 -48.511 1.00 42.44 411 PRO A CA 1
ATOM 3237 C C . PRO A 1 411 ? -9.070 38.448 -48.842 1.00 42.44 411 PRO A C 1
ATOM 3239 O O . PRO A 1 411 ? -8.274 38.453 -47.916 1.00 42.44 411 PRO A O 1
ATOM 3242 N N . GLU A 1 412 ? -8.497 38.375 -50.053 1.00 26.39 412 GLU A N 1
ATOM 3243 C CA . GLU A 1 412 ? -8.905 38.731 -51.418 1.00 26.39 412 GLU A CA 1
ATOM 3244 C C . GLU A 1 412 ? -7.821 38.278 -52.459 1.00 26.39 412 GLU A C 1
ATOM 3246 O O . GLU A 1 412 ? -6.665 38.103 -52.087 1.00 26.39 412 GLU A O 1
ATOM 3251 N N . VAL A 1 413 ? -8.184 38.218 -53.762 1.00 25.59 413 VAL A N 1
ATOM 3252 C CA . VAL A 1 413 ? -7.340 38.239 -55.006 1.00 25.59 413 VAL A CA 1
ATOM 3253 C C . VAL A 1 413 ? -6.632 36.928 -55.450 1.00 25.59 413 VAL A C 1
ATOM 3255 O O . VAL A 1 413 ? -5.922 36.320 -54.670 1.00 25.59 413 VAL A O 1
ATOM 3258 N N . SER A 1 414 ? -6.676 36.398 -56.692 1.00 24.91 414 SER A N 1
ATOM 3259 C CA . SER A 1 414 ? -7.167 36.799 -58.038 1.00 24.91 414 SER A CA 1
ATOM 3260 C C . SER A 1 414 ? -7.516 35.547 -58.884 1.00 24.91 414 SER A C 1
ATOM 3262 O O . SER A 1 414 ? -6.821 34.542 -58.844 1.00 24.91 414 SER A O 1
ATOM 3264 N N . LEU A 1 415 ? -8.692 35.502 -59.520 1.00 24.52 415 LEU A N 1
ATOM 3265 C CA . LEU A 1 415 ? -8.948 35.577 -60.976 1.00 24.52 415 LEU A CA 1
ATOM 3266 C C . LEU A 1 415 ? -8.053 34.738 -61.929 1.00 24.52 415 LEU A C 1
ATOM 3268 O O . LEU A 1 415 ? -6.992 35.187 -62.333 1.00 24.52 415 LEU A O 1
ATOM 3272 N N . PHE A 1 416 ? -8.605 33.643 -62.476 1.00 24.45 416 PHE A N 1
ATOM 3273 C CA . PHE A 1 416 ? -8.735 33.461 -63.933 1.00 24.45 416 PHE A CA 1
ATOM 3274 C C . PHE A 1 416 ? -9.951 32.578 -64.260 1.00 24.45 416 PHE A C 1
ATOM 3276 O O . PHE A 1 416 ? -10.103 31.461 -63.772 1.00 24.45 416 PHE A O 1
ATOM 3283 N N . LYS A 1 417 ? -10.852 33.126 -65.081 1.00 26.33 417 LYS A N 1
ATOM 3284 C CA . LYS A 1 417 ? -12.012 32.454 -65.682 1.00 26.33 417 LYS A CA 1
ATOM 3285 C C . LYS A 1 417 ? -11.575 31.744 -66.962 1.00 26.33 417 LYS A C 1
ATOM 3287 O O . LYS A 1 417 ? -10.918 32.363 -67.791 1.00 26.33 417 LYS A O 1
ATOM 3292 N N . THR A 1 418 ? -12.129 30.565 -67.228 1.00 25.64 418 THR A N 1
ATOM 3293 C CA . THR A 1 418 ? -12.706 30.260 -68.550 1.00 25.64 418 THR A CA 1
ATOM 3294 C C . THR A 1 418 ? -13.867 29.277 -68.414 1.00 25.64 418 THR A C 1
ATOM 3296 O O . THR A 1 418 ? -13.925 28.456 -67.505 1.00 25.64 418 THR A O 1
ATOM 3299 N N . LYS A 1 419 ? -14.859 29.491 -69.277 1.00 26.67 419 LYS A N 1
ATOM 3300 C CA . LYS A 1 419 ? -16.226 28.965 -69.260 1.00 26.67 419 LYS A CA 1
ATOM 3301 C C . LYS A 1 419 ? -16.378 27.764 -70.205 1.00 26.67 419 LYS A C 1
ATOM 3303 O O . LYS A 1 419 ? -15.782 27.765 -71.272 1.00 26.67 419 LYS A O 1
ATOM 3308 N N . ASN A 1 420 ? -17.347 26.912 -69.851 1.00 26.56 420 ASN A N 1
ATOM 3309 C CA . ASN A 1 420 ? -18.230 26.089 -70.696 1.00 26.56 420 ASN A CA 1
ATOM 3310 C C . ASN A 1 420 ? -17.641 24.891 -71.467 1.00 26.56 420 ASN A C 1
ATOM 3312 O O . ASN A 1 420 ? -16.962 25.070 -72.467 1.00 26.56 420 ASN A O 1
ATOM 3316 N N . ALA A 1 421 ? -18.097 23.680 -71.119 1.00 25.66 421 ALA A N 1
ATOM 3317 C CA . ALA A 1 421 ? -18.968 22.874 -71.990 1.00 25.66 421 ALA A CA 1
ATOM 3318 C C . ALA A 1 421 ? -19.450 21.604 -71.262 1.00 25.66 421 ALA A C 1
ATOM 3320 O O . ALA A 1 421 ? -18.662 20.803 -70.762 1.00 25.66 421 ALA A O 1
ATOM 3321 N N . VAL A 1 422 ? -20.775 21.463 -71.209 1.00 30.11 422 VAL A N 1
ATOM 3322 C CA . VAL A 1 422 ? -21.531 20.246 -70.892 1.00 30.11 422 VAL A CA 1
ATOM 3323 C C . VAL A 1 422 ? -21.506 19.330 -72.126 1.00 30.11 422 VAL A C 1
ATOM 3325 O O . VAL A 1 422 ? -21.411 19.831 -73.242 1.00 30.11 422 VAL A O 1
ATOM 3328 N N . VAL A 1 423 ? -21.668 18.020 -71.897 1.00 29.94 423 VAL A N 1
ATOM 3329 C CA . VAL A 1 423 ? -21.707 16.897 -72.862 1.00 29.94 423 VAL A CA 1
ATOM 3330 C C . VAL A 1 423 ? -20.333 16.302 -73.192 1.00 29.94 423 VAL A C 1
ATOM 3332 O O . VAL A 1 423 ? -19.699 16.713 -74.150 1.00 29.94 423 VAL A O 1
ATOM 3335 N N . ASP A 1 424 ? -19.892 15.320 -72.393 1.00 27.03 424 ASP A N 1
ATOM 3336 C CA . ASP A 1 424 ? -19.420 14.009 -72.892 1.00 27.03 424 ASP A CA 1
ATOM 3337 C C . ASP A 1 424 ? -19.173 13.062 -71.693 1.00 27.03 424 ASP A C 1
ATOM 3339 O O . ASP A 1 424 ? -18.053 12.887 -71.202 1.00 27.03 424 ASP A O 1
ATOM 3343 N N . CYS A 1 425 ? -20.261 12.533 -71.127 1.00 30.70 425 CYS A N 1
ATOM 3344 C CA . CYS A 1 425 ? -20.240 11.667 -69.947 1.00 30.70 425 CYS A CA 1
ATOM 3345 C C . CYS A 1 425 ? -20.466 10.213 -70.379 1.00 30.70 425 CYS A C 1
ATOM 3347 O O . CYS A 1 425 ? -21.523 9.654 -70.131 1.00 30.70 425 CYS A O 1
ATOM 3349 N N . ASP A 1 426 ? -19.494 9.633 -71.087 1.00 35.97 426 ASP A N 1
ATOM 3350 C CA . ASP A 1 426 ? -19.377 8.164 -71.181 1.00 35.97 426 ASP A CA 1
ATOM 3351 C C . ASP A 1 426 ? -17.978 7.687 -71.618 1.00 35.97 426 ASP A C 1
ATOM 3353 O O . ASP A 1 426 ? -17.539 6.594 -71.272 1.00 35.97 426 ASP A O 1
ATOM 3357 N N . ARG A 1 427 ? -17.172 8.543 -72.267 1.00 29.73 427 ARG A N 1
ATOM 3358 C CA . ARG A 1 427 ? -15.741 8.254 -72.510 1.00 29.73 427 ARG A CA 1
ATOM 3359 C C . ARG A 1 427 ? -14.813 8.624 -71.353 1.00 29.73 427 ARG A C 1
ATOM 3361 O O . ARG A 1 427 ? -13.734 8.046 -71.228 1.00 29.73 427 ARG A O 1
ATOM 3368 N N . ARG A 1 428 ? -15.231 9.539 -70.470 1.00 31.17 428 ARG A N 1
ATOM 3369 C CA . ARG A 1 428 ? -14.423 9.956 -69.311 1.00 31.17 428 ARG A CA 1
ATOM 3370 C C . ARG A 1 428 ? -14.438 8.955 -68.163 1.00 31.17 428 ARG A C 1
ATOM 3372 O O . ARG A 1 428 ? -13.470 8.934 -67.427 1.00 31.17 428 ARG A O 1
ATOM 3379 N N . ALA A 1 429 ? -15.443 8.085 -68.034 1.00 32.19 429 ALA A N 1
ATOM 3380 C CA . ALA A 1 429 ? -15.445 7.049 -66.993 1.00 32.19 429 ALA A CA 1
ATOM 3381 C C . ALA A 1 429 ? -14.380 5.964 -67.252 1.00 32.19 429 ALA A C 1
ATOM 3383 O O . ALA A 1 429 ? -13.734 5.488 -66.321 1.00 32.19 429 ALA A O 1
ATOM 3384 N N . PHE A 1 430 ? -14.125 5.634 -68.523 1.00 33.66 430 PHE A N 1
ATOM 3385 C CA . PHE A 1 430 ? -13.070 4.689 -68.905 1.00 33.66 430 PHE A CA 1
ATOM 3386 C C . PHE A 1 430 ? -11.669 5.317 -68.866 1.00 33.66 430 PHE A C 1
ATOM 3388 O O . PHE A 1 430 ? -10.725 4.667 -68.417 1.00 33.66 430 PHE A O 1
ATOM 3395 N N . ALA A 1 431 ? -11.538 6.591 -69.259 1.00 33.38 431 ALA A N 1
ATOM 3396 C CA . ALA A 1 431 ? -10.289 7.339 -69.098 1.00 33.38 431 ALA A CA 1
ATOM 3397 C C . ALA A 1 431 ? -9.960 7.568 -67.611 1.00 33.38 431 ALA A C 1
ATOM 3399 O O . ALA A 1 431 ? -8.852 7.253 -67.192 1.00 33.38 431 ALA A O 1
ATOM 3400 N N . ALA A 1 432 ? -10.948 7.960 -66.795 1.00 34.84 432 ALA A N 1
ATOM 3401 C CA . ALA A 1 432 ? -10.802 8.189 -65.358 1.00 34.84 432 ALA A CA 1
ATOM 3402 C C . ALA A 1 432 ? -10.506 6.910 -64.567 1.00 34.84 432 ALA A C 1
ATOM 3404 O O . ALA A 1 432 ? -9.786 6.989 -63.587 1.00 34.84 432 ALA A O 1
ATOM 3405 N N . MET A 1 433 ? -10.975 5.726 -64.983 1.00 33.16 433 MET A N 1
ATOM 3406 C CA . MET A 1 433 ? -10.552 4.463 -64.352 1.00 33.16 433 MET A CA 1
ATOM 3407 C C . MET A 1 433 ? -9.138 4.034 -64.766 1.00 33.16 433 MET A C 1
ATOM 3409 O O . MET A 1 433 ? -8.418 3.448 -63.958 1.00 33.16 433 MET A O 1
ATOM 3413 N N . SER A 1 434 ? -8.708 4.339 -65.996 1.00 36.66 434 SER A N 1
ATOM 3414 C CA . SER A 1 434 ? -7.320 4.096 -66.416 1.00 36.66 434 SER A CA 1
ATOM 3415 C C . SER A 1 434 ? -6.342 5.077 -65.758 1.00 36.66 434 SER A C 1
ATOM 3417 O O . SER A 1 434 ? -5.241 4.677 -65.377 1.00 36.66 434 SER A O 1
ATOM 3419 N N . ASP A 1 435 ? -6.788 6.317 -65.537 1.00 36.94 435 ASP A N 1
ATOM 3420 C CA . ASP A 1 435 ? -6.050 7.363 -64.835 1.00 36.94 435 ASP A CA 1
ATOM 3421 C C . ASP A 1 435 ? -6.090 7.156 -63.321 1.00 36.94 435 ASP A C 1
ATOM 3423 O O . ASP A 1 435 ? -5.081 7.385 -62.679 1.00 36.94 435 ASP A O 1
ATOM 3427 N N . LEU A 1 436 ? -7.165 6.611 -62.739 1.00 37.50 436 LEU A N 1
ATOM 3428 C CA . LEU A 1 436 ? -7.203 6.188 -61.333 1.00 37.50 436 LEU A CA 1
ATOM 3429 C C . LEU A 1 436 ? -6.265 4.997 -61.095 1.00 37.50 436 LEU A C 1
ATOM 3431 O O . LEU A 1 436 ? -5.568 4.954 -60.090 1.00 37.50 436 LEU A O 1
ATOM 3435 N N . ARG A 1 437 ? -6.169 4.061 -62.049 1.00 38.56 437 ARG A N 1
ATOM 3436 C CA . ARG A 1 437 ? -5.201 2.955 -61.992 1.00 38.56 437 ARG A CA 1
ATOM 3437 C C . ARG A 1 437 ? -3.754 3.447 -62.095 1.00 38.56 437 ARG A C 1
ATOM 3439 O O . ARG A 1 437 ? -2.904 2.924 -61.385 1.00 38.56 437 ARG A O 1
ATOM 3446 N N . ARG A 1 438 ? -3.468 4.435 -62.952 1.00 38.09 438 ARG A N 1
ATOM 3447 C CA . ARG A 1 438 ? -2.144 5.084 -63.022 1.00 38.09 438 ARG A CA 1
ATOM 3448 C C . ARG A 1 438 ? -1.855 5.924 -61.779 1.00 38.09 438 ARG A C 1
ATOM 3450 O O . ARG A 1 438 ? -0.788 5.785 -61.207 1.00 38.09 438 ARG A O 1
ATOM 3457 N N . SER A 1 439 ? -2.829 6.693 -61.305 1.00 39.88 439 SER A N 1
ATOM 3458 C CA . SER A 1 439 ? -2.692 7.597 -60.160 1.00 39.88 439 SER A CA 1
ATOM 3459 C C . SER A 1 439 ? -2.577 6.843 -58.829 1.00 39.88 439 SER A C 1
ATOM 3461 O O . SER A 1 439 ? -1.815 7.258 -57.971 1.00 39.88 439 SER A O 1
ATOM 3463 N N . ILE A 1 440 ? -3.218 5.677 -58.661 1.00 41.34 440 ILE A N 1
ATOM 3464 C CA . ILE A 1 440 ? -3.009 4.805 -57.485 1.00 41.34 440 ILE A CA 1
ATOM 3465 C C . ILE A 1 440 ? -1.612 4.163 -57.505 1.00 41.34 440 ILE A C 1
ATOM 3467 O O . ILE A 1 440 ? -0.980 4.032 -56.460 1.00 41.34 440 ILE A O 1
ATOM 3471 N N . VAL A 1 441 ? -1.109 3.775 -58.681 1.00 43.62 441 VAL A N 1
ATOM 3472 C CA . VAL A 1 441 ? 0.242 3.204 -58.823 1.00 43.62 441 VAL A CA 1
ATOM 3473 C C . VAL A 1 441 ? 1.323 4.274 -58.614 1.00 43.62 441 VAL A C 1
ATOM 3475 O O . VAL A 1 441 ? 2.326 3.992 -57.956 1.00 43.62 441 VAL A O 1
ATOM 3478 N N . ASP A 1 442 ? 1.086 5.497 -59.094 1.00 42.47 442 ASP A N 1
ATOM 3479 C CA . ASP A 1 442 ? 2.034 6.613 -59.023 1.00 42.47 442 ASP A CA 1
ATOM 3480 C C . ASP A 1 442 ? 1.991 7.364 -57.674 1.00 42.47 442 ASP A C 1
ATOM 3482 O O . ASP A 1 442 ? 3.048 7.726 -57.162 1.00 42.47 442 ASP A O 1
ATOM 3486 N N . MET A 1 443 ? 0.822 7.552 -57.037 1.00 36.25 443 MET A N 1
ATOM 3487 C CA . MET A 1 443 ? 0.712 8.265 -55.745 1.00 36.25 443 MET A CA 1
ATOM 3488 C C . MET A 1 443 ? 1.116 7.418 -54.533 1.00 36.25 443 MET A C 1
ATOM 3490 O O . MET A 1 443 ? 1.532 7.971 -53.518 1.00 36.25 443 MET A O 1
ATOM 3494 N N . ALA A 1 444 ? 1.034 6.086 -54.616 1.00 41.78 444 ALA A N 1
ATOM 3495 C CA . ALA A 1 444 ? 1.363 5.204 -53.492 1.00 41.78 444 ALA A CA 1
ATOM 3496 C C . ALA A 1 444 ? 2.782 4.600 -53.558 1.00 41.78 444 ALA A C 1
ATOM 3498 O O . ALA A 1 444 ? 3.161 3.833 -52.675 1.00 41.78 444 ALA A O 1
ATOM 3499 N N . GLY A 1 445 ? 3.577 4.899 -54.596 1.00 39.41 445 GLY A N 1
ATOM 3500 C CA . GLY A 1 445 ? 4.922 4.325 -54.757 1.00 39.41 445 GLY A CA 1
ATOM 3501 C C . GLY A 1 445 ? 4.936 2.789 -54.864 1.00 39.41 445 GLY A C 1
ATOM 3502 O O . GLY A 1 445 ? 5.932 2.147 -54.531 1.00 39.41 445 GLY A O 1
ATOM 3503 N N . LEU A 1 446 ? 3.837 2.177 -55.322 1.00 47.88 446 LEU A N 1
ATOM 3504 C CA . LEU A 1 446 ? 3.588 0.728 -55.292 1.00 47.88 446 LEU A CA 1
ATOM 3505 C C . LEU A 1 446 ? 4.214 -0.034 -56.479 1.00 47.88 446 LEU A C 1
ATOM 3507 O O . LEU A 1 446 ? 3.612 -0.960 -57.018 1.00 47.88 446 LEU A O 1
ATOM 3511 N N . THR A 1 447 ? 5.449 0.281 -56.880 1.00 49.22 447 THR A N 1
ATOM 3512 C CA . THR A 1 447 ? 6.167 -0.482 -57.931 1.00 49.22 447 THR A CA 1
ATOM 3513 C C . THR A 1 447 ? 6.460 -1.941 -57.537 1.00 49.22 447 THR A C 1
ATOM 3515 O O . THR A 1 447 ? 6.801 -2.759 -58.394 1.00 49.22 447 THR A O 1
ATOM 3518 N N . ALA A 1 448 ? 6.288 -2.286 -56.255 1.00 46.34 448 ALA A N 1
ATOM 3519 C CA . ALA A 1 448 ? 6.427 -3.639 -55.717 1.00 46.34 448 ALA A CA 1
ATOM 3520 C C . ALA A 1 448 ? 5.188 -4.534 -55.922 1.00 46.34 448 ALA A C 1
ATOM 3522 O O . ALA A 1 448 ? 5.314 -5.757 -55.864 1.00 46.34 448 ALA A O 1
ATOM 3523 N N . LEU A 1 449 ? 4.006 -3.968 -56.197 1.00 42.94 449 LEU A N 1
ATOM 3524 C CA . LEU A 1 449 ? 2.853 -4.762 -56.614 1.00 42.94 449 LEU A CA 1
ATOM 3525 C C . LEU A 1 449 ? 3.033 -5.087 -58.100 1.00 42.94 449 LEU A C 1
ATOM 3527 O O . LEU A 1 449 ? 2.834 -4.242 -58.972 1.00 42.94 449 LEU A O 1
ATOM 3531 N N . GLN A 1 450 ? 3.419 -6.327 -58.397 1.00 46.38 450 GLN A N 1
ATOM 3532 C CA . GLN A 1 450 ? 3.427 -6.876 -59.754 1.00 46.38 450 GLN A CA 1
ATOM 3533 C C . GLN A 1 450 ? 2.274 -7.876 -59.933 1.00 46.38 450 GLN A C 1
ATOM 3535 O O . GLN A 1 450 ? 2.523 -9.087 -59.912 1.00 46.38 450 GLN A O 1
ATOM 3540 N N . PRO A 1 451 ? 1.017 -7.424 -60.140 1.00 44.53 451 PRO A N 1
ATOM 3541 C CA . PRO A 1 451 ? -0.090 -8.333 -60.401 1.00 44.53 451 PRO A CA 1
ATOM 3542 C C . PRO A 1 451 ? 0.222 -9.173 -61.644 1.00 44.53 451 PRO A C 1
ATOM 3544 O O . PRO A 1 451 ? 0.365 -8.647 -62.749 1.00 44.53 451 PRO A O 1
ATOM 3547 N N . GLY A 1 452 ? 0.379 -10.483 -61.452 1.00 47.00 452 GLY A N 1
ATOM 3548 C CA . GLY A 1 452 ? 0.489 -11.462 -62.535 1.00 47.00 452 GLY A CA 1
ATOM 3549 C C . GLY A 1 452 ? 1.829 -11.553 -63.276 1.00 47.00 452 GLY A C 1
ATOM 3550 O O . GLY A 1 452 ? 1.884 -12.270 -64.271 1.00 47.00 452 GLY A O 1
ATOM 3551 N N . LYS A 1 453 ? 2.911 -10.885 -62.841 1.00 41.50 453 LYS A N 1
ATOM 3552 C CA . LYS A 1 453 ? 4.206 -10.955 -63.560 1.00 41.50 453 LYS A CA 1
ATOM 3553 C C . LYS A 1 453 ? 5.216 -11.983 -63.041 1.00 41.50 453 LYS A C 1
ATOM 3555 O O . LYS A 1 453 ? 6.169 -12.257 -63.763 1.00 41.50 453 LYS A O 1
ATOM 3560 N N . ILE A 1 454 ? 5.026 -12.577 -61.856 1.00 41.06 454 ILE A N 1
ATOM 3561 C CA . ILE A 1 454 ? 6.077 -13.425 -61.250 1.00 41.06 454 ILE A CA 1
ATOM 3562 C C . ILE A 1 454 ? 5.694 -14.909 -61.086 1.00 41.06 454 ILE A C 1
ATOM 3564 O O . ILE A 1 454 ? 6.593 -15.742 -61.042 1.00 41.06 454 ILE A O 1
ATOM 3568 N N . LEU A 1 455 ? 4.419 -15.320 -61.096 1.00 44.62 455 LEU A N 1
ATOM 3569 C CA . LEU A 1 455 ? 4.059 -16.743 -60.944 1.00 44.62 455 LEU A CA 1
ATOM 3570 C C . LEU A 1 455 ? 2.781 -17.114 -61.710 1.00 44.62 455 LEU A C 1
ATOM 3572 O O . LEU A 1 455 ? 1.826 -16.343 -61.738 1.00 44.62 455 LEU A O 1
ATOM 3576 N N . LYS A 1 456 ? 2.741 -18.336 -62.269 1.00 53.84 456 LYS A N 1
ATOM 3577 C CA . LYS A 1 456 ? 1.554 -18.934 -62.918 1.00 53.84 456 LYS A CA 1
ATOM 3578 C C . LYS A 1 456 ? 0.316 -19.032 -62.003 1.00 53.84 456 LYS A C 1
ATOM 3580 O O . LYS A 1 456 ? -0.762 -19.260 -62.535 1.00 53.84 456 LYS A O 1
ATOM 3585 N N . SER A 1 457 ? 0.452 -18.860 -60.682 1.00 55.12 457 SER A N 1
ATOM 3586 C CA . SER A 1 457 ? -0.639 -19.025 -59.704 1.00 55.12 457 SER A CA 1
ATOM 3587 C C . SER A 1 457 ? -0.973 -17.780 -58.856 1.00 55.12 457 SER A C 1
ATOM 3589 O O . SER A 1 457 ? -1.701 -17.885 -57.879 1.00 55.12 457 SER A O 1
ATOM 3591 N N . GLY A 1 458 ? -0.512 -16.578 -59.231 1.00 70.81 458 GLY A N 1
ATOM 3592 C CA . GLY A 1 458 ? -0.855 -15.342 -58.502 1.00 70.81 458 GLY A CA 1
ATOM 3593 C C . GLY A 1 458 ? -0.116 -15.160 -57.164 1.00 70.81 458 GLY A C 1
ATOM 3594 O O . GLY A 1 458 ? 0.971 -15.710 -56.964 1.00 70.81 458 GLY A O 1
ATOM 3595 N N . THR A 1 459 ? -0.666 -14.320 -56.276 1.00 75.50 459 THR A N 1
ATOM 3596 C CA . THR A 1 459 ? -0.122 -14.034 -54.935 1.00 75.50 459 THR A CA 1
ATOM 3597 C C . THR A 1 459 ? -0.248 -15.283 -54.049 1.00 75.50 459 THR A C 1
ATOM 3599 O O . THR A 1 459 ? -1.351 -15.765 -53.815 1.00 75.50 459 THR A O 1
ATOM 3602 N N . LYS A 1 460 ? 0.880 -15.827 -53.559 1.00 76.50 460 LYS A N 1
ATOM 3603 C CA . LYS A 1 460 ? 0.917 -17.070 -52.748 1.00 76.50 460 LYS A CA 1
ATOM 3604 C C . LYS A 1 460 ? 0.832 -16.855 -51.236 1.00 76.50 460 LYS A C 1
ATOM 3606 O O . LYS A 1 460 ? 0.626 -17.808 -50.490 1.00 76.50 460 LYS A O 1
ATOM 3611 N N . ARG A 1 461 ? 1.083 -15.635 -50.771 1.00 76.19 461 ARG A N 1
ATOM 3612 C CA . ARG A 1 461 ? 1.063 -15.244 -49.357 1.00 76.19 461 ARG A CA 1
ATOM 3613 C C . ARG A 1 461 ? 0.453 -13.866 -49.263 1.00 76.19 461 ARG A C 1
ATOM 3615 O O . ARG A 1 461 ? 0.705 -13.054 -50.146 1.00 76.19 461 ARG A O 1
ATOM 3622 N N . TYR A 1 462 ? -0.299 -13.616 -48.201 1.00 79.44 462 TYR A N 1
ATOM 3623 C CA . TYR A 1 462 ? -0.840 -12.290 -47.973 1.00 79.44 462 TYR A CA 1
ATOM 3624 C C . TYR A 1 462 ? 0.292 -11.260 -47.876 1.00 79.44 462 TYR A C 1
ATOM 3626 O O . TYR A 1 462 ? 1.387 -11.546 -47.376 1.00 79.44 462 TYR A O 1
ATOM 3634 N N . SER A 1 463 ? 0.018 -10.051 -48.338 1.00 81.81 463 SER A N 1
ATOM 3635 C CA . SER A 1 463 ? 0.894 -8.909 -48.132 1.00 81.81 463 SER A CA 1
ATOM 3636 C C . SER A 1 463 ? 0.072 -7.708 -47.713 1.00 81.81 463 SER A C 1
ATOM 3638 O O . SER A 1 463 ? -1.059 -7.500 -48.145 1.00 81.81 463 SER A O 1
ATOM 3640 N N . VAL A 1 464 ? 0.647 -6.924 -46.812 1.00 82.38 464 VAL A N 1
ATOM 3641 C CA . VAL A 1 464 ? 0.011 -5.729 -46.279 1.00 82.38 464 VAL A CA 1
ATOM 3642 C C . VAL A 1 464 ? 0.738 -4.528 -46.858 1.00 82.38 464 VAL A C 1
ATOM 3644 O O . VAL A 1 464 ? 1.952 -4.392 -46.704 1.00 82.38 464 VAL A O 1
ATOM 3647 N N . HIS A 1 465 ? -0.008 -3.669 -47.537 1.00 85.44 465 HIS A N 1
ATOM 3648 C CA . HIS A 1 465 ? 0.490 -2.455 -48.161 1.00 85.44 465 HIS A CA 1
ATOM 3649 C C . HIS A 1 465 ? -0.229 -1.254 -47.557 1.00 85.44 465 HIS A C 1
ATOM 3651 O O . HIS A 1 465 ? -1.453 -1.222 -47.492 1.00 85.44 465 HIS A O 1
ATOM 3657 N N . CYS A 1 466 ? 0.521 -0.247 -47.129 1.00 84.00 466 CYS A N 1
ATOM 3658 C CA . CYS A 1 466 ? -0.056 1.021 -46.699 1.00 84.00 466 CYS A CA 1
ATOM 3659 C C . CYS A 1 466 ? -0.094 1.983 -47.890 1.00 84.00 466 CYS A C 1
ATOM 3661 O O . CYS A 1 466 ? 0.883 2.069 -48.632 1.00 84.00 466 CYS A O 1
ATOM 3663 N N . GLY A 1 467 ? -1.187 2.724 -48.055 1.00 84.06 467 GLY A N 1
ATOM 3664 C CA . GLY A 1 467 ? -1.297 3.793 -49.047 1.00 84.06 467 GLY A CA 1
ATOM 3665 C C . GLY A 1 467 ? -2.028 5.007 -48.483 1.00 84.06 467 GLY A C 1
ATOM 3666 O O . GLY A 1 467 ? -2.789 4.881 -47.528 1.00 84.06 467 GLY A O 1
ATOM 3667 N N . LEU A 1 468 ? -1.779 6.178 -49.063 1.00 80.25 468 LEU A N 1
ATOM 3668 C CA . LEU A 1 468 ? -2.511 7.413 -48.777 1.00 80.25 468 LEU A CA 1
ATOM 3669 C C . LEU A 1 468 ? -3.508 7.665 -49.910 1.00 80.25 468 LEU A C 1
ATOM 3671 O O . LEU A 1 468 ? -3.123 7.657 -51.078 1.00 80.25 468 LEU A O 1
ATOM 3675 N N . VAL A 1 469 ? -4.777 7.866 -49.567 1.00 80.62 469 VAL A N 1
ATOM 3676 C CA . VAL A 1 469 ? -5.841 8.248 -50.505 1.00 80.62 469 VAL A CA 1
ATOM 3677 C C . VAL A 1 469 ? -6.589 9.414 -49.875 1.00 80.62 469 VAL A C 1
ATOM 3679 O O . VAL A 1 469 ? -7.102 9.270 -48.772 1.00 80.62 469 VAL A O 1
ATOM 3682 N N . ASP A 1 470 ? -6.615 10.561 -50.556 1.00 83.69 470 ASP A N 1
ATOM 3683 C CA . ASP A 1 470 ? -7.270 11.792 -50.083 1.00 83.69 470 ASP A CA 1
ATOM 3684 C C . ASP A 1 470 ? -6.858 12.199 -48.651 1.00 83.69 470 ASP A C 1
ATOM 3686 O O . ASP A 1 470 ? -7.697 12.494 -47.805 1.00 83.69 470 ASP A O 1
ATOM 3690 N N . ASP A 1 471 ? -5.547 12.175 -48.378 1.00 77.50 471 ASP A N 1
ATOM 3691 C CA . ASP A 1 471 ? -4.928 12.457 -47.069 1.00 77.50 471 ASP A CA 1
ATOM 3692 C C . ASP A 1 471 ? -5.315 11.492 -45.928 1.00 77.50 471 ASP A C 1
ATOM 3694 O O . ASP A 1 471 ? -4.905 11.675 -44.779 1.00 77.50 471 ASP A O 1
ATOM 3698 N N . GLU A 1 472 ? -6.030 10.408 -46.234 1.00 69.94 472 GLU A N 1
ATOM 3699 C CA . GLU A 1 472 ? -6.336 9.330 -45.299 1.00 69.94 472 GLU A CA 1
ATOM 3700 C C . GLU A 1 472 ? -5.451 8.102 -45.561 1.00 69.94 472 GLU A C 1
ATOM 3702 O O . GLU A 1 472 ? -5.141 7.743 -46.700 1.00 69.94 472 GLU A O 1
ATOM 3707 N N . GLN A 1 473 ? -5.015 7.441 -44.486 1.00 77.06 473 GLN A N 1
ATOM 3708 C CA . GLN A 1 473 ? -4.154 6.263 -44.570 1.00 77.06 473 GLN A CA 1
ATOM 3709 C C . GLN A 1 473 ? -4.993 4.983 -44.647 1.00 77.06 473 GLN A C 1
ATOM 3711 O O . GLN A 1 473 ? -5.747 4.661 -43.730 1.00 77.06 473 GLN A O 1
ATOM 3716 N N . TYR A 1 474 ? -4.798 4.216 -45.716 1.00 87.25 474 TYR A N 1
ATOM 3717 C CA . TYR A 1 474 ? -5.465 2.945 -45.969 1.00 87.25 474 TYR A CA 1
ATOM 3718 C C . TYR A 1 474 ? -4.489 1.779 -45.858 1.00 87.25 474 TYR A C 1
ATOM 3720 O O . TYR A 1 474 ? -3.342 1.847 -46.310 1.00 87.25 474 TYR A O 1
ATOM 3728 N N . LEU A 1 475 ? -4.978 0.684 -45.275 1.00 85.38 475 LEU A N 1
ATOM 3729 C CA . LEU A 1 475 ? -4.296 -0.601 -45.254 1.00 85.38 475 LEU A CA 1
ATOM 3730 C C . LEU A 1 475 ? -4.905 -1.501 -46.334 1.00 85.38 475 LEU A C 1
ATOM 3732 O O . LEU A 1 475 ? -6.053 -1.928 -46.227 1.00 85.38 475 LEU A O 1
ATOM 3736 N N . PHE A 1 476 ? -4.136 -1.788 -47.376 1.00 88.81 476 PHE A N 1
ATOM 3737 C CA . PHE A 1 476 ? -4.489 -2.728 -48.429 1.00 88.81 476 PHE A CA 1
ATOM 3738 C C . PHE A 1 476 ? -3.922 -4.097 -48.074 1.00 88.81 476 PHE A C 1
ATOM 3740 O O . PHE A 1 476 ? -2.708 -4.281 -48.004 1.00 88.81 476 PHE A O 1
ATOM 3747 N N . ILE A 1 477 ? -4.808 -5.057 -47.839 1.00 85.88 477 ILE A N 1
ATOM 3748 C CA . ILE A 1 477 ? -4.433 -6.446 -47.586 1.00 85.88 477 ILE A CA 1
ATOM 3749 C C . ILE A 1 477 ? -4.622 -7.198 -48.900 1.00 85.88 477 ILE A C 1
ATOM 3751 O O . ILE A 1 477 ? -5.755 -7.447 -49.311 1.00 85.88 477 ILE A O 1
ATOM 3755 N N . ASP A 1 478 ? -3.518 -7.517 -49.573 1.00 89.62 478 ASP A N 1
ATOM 3756 C CA . ASP A 1 478 ? -3.537 -8.439 -50.705 1.00 89.62 478 ASP A CA 1
ATOM 3757 C C . ASP A 1 478 ? -3.601 -9.863 -50.149 1.00 89.62 478 ASP A C 1
ATOM 3759 O O . ASP A 1 478 ? -2.802 -10.238 -49.289 1.00 89.62 478 ASP A O 1
ATOM 3763 N N . THR A 1 479 ? -4.588 -10.638 -50.587 1.00 86.88 479 THR A N 1
ATOM 3764 C CA . THR A 1 479 ? -4.815 -12.010 -50.104 1.00 86.88 479 THR A CA 1
ATOM 3765 C C . THR A 1 479 ? -4.250 -13.007 -51.104 1.00 86.88 479 THR A C 1
ATOM 3767 O O . THR A 1 479 ? -4.000 -12.671 -52.263 1.00 86.88 479 THR A O 1
ATOM 3770 N N . ALA A 1 480 ? -4.016 -14.246 -50.667 1.00 84.94 480 ALA A N 1
ATOM 3771 C CA . ALA A 1 480 ? -3.656 -15.280 -51.624 1.00 84.94 480 ALA A CA 1
ATOM 3772 C C . ALA A 1 480 ? -4.810 -15.497 -52.618 1.00 84.94 480 ALA A C 1
ATOM 3774 O O . ALA A 1 480 ? -5.984 -15.412 -52.253 1.00 84.94 480 ALA A O 1
ATOM 3775 N N . GLY A 1 481 ? -4.471 -15.750 -53.882 1.00 81.75 481 GLY A N 1
ATOM 3776 C CA . GLY A 1 481 ? -5.476 -15.981 -54.916 1.00 81.75 481 GLY A CA 1
ATOM 3777 C C . GLY A 1 481 ? -6.286 -17.245 -54.625 1.00 81.75 481 GLY A C 1
ATOM 3778 O O . GLY A 1 481 ? -5.710 -18.308 -54.404 1.00 81.75 481 GLY A O 1
ATOM 3779 N N . PHE A 1 482 ? -7.614 -17.137 -54.660 1.00 77.69 482 PHE A N 1
ATOM 3780 C CA . PHE A 1 482 ? -8.495 -18.306 -54.666 1.00 77.69 482 PHE A CA 1
ATOM 3781 C C . PHE A 1 482 ? -8.361 -19.059 -55.996 1.00 77.69 482 PHE A C 1
ATOM 3783 O O . PHE A 1 482 ? -8.261 -18.434 -57.057 1.00 77.69 482 PHE A O 1
ATOM 3790 N N . GLY A 1 483 ? -8.370 -20.391 -55.941 1.00 75.00 483 GLY A N 1
ATOM 3791 C CA . GLY A 1 483 ? -8.210 -21.265 -57.102 1.00 75.00 483 GLY A CA 1
ATOM 3792 C C . GLY A 1 483 ? -6.761 -21.590 -57.486 1.00 75.00 483 GLY A C 1
ATOM 3793 O O . GLY A 1 483 ? -6.528 -22.029 -58.614 1.00 75.00 483 GLY A O 1
ATOM 3794 N N . ASP A 1 484 ? -5.782 -21.389 -56.593 1.00 76.00 484 ASP A N 1
ATOM 3795 C CA . ASP A 1 484 ? -4.437 -21.957 -56.774 1.00 76.00 484 ASP A CA 1
ATOM 3796 C C . ASP A 1 484 ? -4.532 -23.496 -56.651 1.00 76.00 484 ASP A C 1
ATOM 3798 O O . ASP A 1 484 ? -4.913 -23.985 -55.589 1.00 76.00 484 ASP A O 1
ATOM 3802 N N . PRO A 1 485 ? -4.200 -24.288 -57.692 1.00 76.12 485 PRO A N 1
ATOM 3803 C CA . PRO A 1 485 ? -4.304 -25.750 -57.641 1.00 76.12 485 PRO A CA 1
ATOM 3804 C C . PRO A 1 485 ? -3.415 -26.394 -56.565 1.00 76.12 485 PRO A C 1
ATOM 3806 O O . PRO A 1 485 ? -3.650 -27.545 -56.199 1.00 76.12 485 PRO A O 1
ATOM 3809 N N . ASP A 1 486 ? -2.419 -25.664 -56.054 1.00 81.38 486 ASP A N 1
ATOM 3810 C CA . ASP A 1 486 ? -1.511 -26.127 -55.006 1.00 81.38 486 ASP A CA 1
ATOM 3811 C C . ASP A 1 486 ? -1.992 -25.763 -53.581 1.00 81.38 486 ASP A C 1
ATOM 3813 O O . ASP A 1 486 ? -1.312 -26.089 -52.603 1.00 81.38 486 ASP A O 1
ATOM 3817 N N . ARG A 1 487 ? -3.136 -25.074 -53.425 1.00 75.38 487 ARG A N 1
ATOM 3818 C CA . ARG A 1 487 ? -3.694 -24.669 -52.121 1.00 75.38 487 ARG A CA 1
ATOM 3819 C C . ARG A 1 487 ? -5.190 -24.965 -52.024 1.00 75.38 487 ARG A C 1
ATOM 3821 O O . ARG A 1 487 ? -5.943 -24.839 -52.977 1.00 75.38 487 ARG A O 1
ATOM 3828 N N . ASN A 1 488 ? -5.632 -25.330 -50.824 1.00 84.56 488 ASN A N 1
ATOM 3829 C CA . ASN A 1 488 ? -7.052 -25.457 -50.525 1.00 84.56 488 ASN A CA 1
ATOM 3830 C C . ASN A 1 488 ? -7.661 -24.059 -50.312 1.00 84.56 488 ASN A C 1
ATOM 3832 O O . ASN A 1 488 ? -7.152 -23.255 -49.524 1.00 84.56 488 ASN A O 1
ATOM 3836 N N . ASP A 1 489 ? -8.764 -23.773 -51.001 1.00 79.19 489 ASP A N 1
ATOM 3837 C CA . ASP A 1 489 ? -9.493 -22.508 -50.873 1.00 79.19 489 ASP A CA 1
ATOM 3838 C C . ASP A 1 489 ? -10.035 -22.291 -49.452 1.00 79.19 489 ASP A C 1
ATOM 3840 O O . ASP A 1 489 ? -10.135 -21.147 -49.006 1.00 79.19 489 ASP A O 1
ATOM 3844 N N . ILE A 1 490 ? -10.341 -23.369 -48.716 1.00 76.56 490 ILE A N 1
ATOM 3845 C CA . ILE A 1 490 ? -10.767 -23.270 -47.312 1.00 76.56 490 ILE A CA 1
ATOM 3846 C C . ILE A 1 490 ? -9.624 -22.762 -46.435 1.00 76.56 490 ILE A C 1
ATOM 3848 O O . ILE A 1 490 ? -9.838 -21.826 -45.672 1.00 76.56 490 ILE A O 1
ATOM 3852 N N . ASP A 1 491 ? -8.410 -23.287 -46.595 1.00 79.12 491 ASP A N 1
ATOM 3853 C CA . ASP A 1 491 ? -7.253 -22.840 -45.811 1.00 79.12 491 ASP A CA 1
ATOM 3854 C C . ASP A 1 491 ? -6.927 -21.369 -46.122 1.00 79.12 491 ASP A C 1
ATOM 3856 O O . ASP A 1 491 ? -6.643 -20.577 -45.227 1.00 79.12 491 ASP A O 1
ATOM 3860 N N . THR A 1 492 ? -7.045 -20.972 -47.394 1.00 80.69 492 THR A N 1
ATOM 3861 C CA . THR A 1 492 ? -6.863 -19.575 -47.828 1.00 80.69 492 THR A CA 1
ATOM 3862 C C . THR A 1 492 ? -7.926 -18.646 -47.229 1.00 80.69 492 THR A C 1
ATOM 3864 O O . THR A 1 492 ? -7.626 -17.516 -46.825 1.00 80.69 492 THR A O 1
ATOM 3867 N N . PHE A 1 493 ? -9.170 -19.118 -47.132 1.00 80.19 493 PHE A N 1
ATOM 3868 C CA . PHE A 1 493 ? -10.255 -18.393 -46.480 1.00 80.19 493 PHE A CA 1
ATOM 3869 C C . PHE A 1 493 ? -10.041 -18.279 -44.965 1.00 80.19 493 PHE A C 1
ATOM 3871 O O . PHE A 1 493 ? -10.164 -17.182 -44.421 1.00 80.19 493 PHE A O 1
ATOM 3878 N N . GLU A 1 494 ? -9.680 -19.369 -44.286 1.00 75.75 494 GLU A N 1
ATOM 3879 C CA . GLU A 1 494 ? -9.390 -19.381 -42.848 1.00 75.75 494 GLU A CA 1
ATOM 3880 C C . GLU A 1 494 ? -8.207 -18.476 -42.497 1.00 75.75 494 GLU A C 1
ATOM 3882 O O . GLU A 1 494 ? -8.286 -17.719 -41.529 1.00 75.75 494 GLU A O 1
ATOM 3887 N N . GLU A 1 495 ? -7.147 -18.484 -43.308 1.00 79.19 495 GLU A N 1
ATOM 3888 C CA . GLU A 1 495 ? -5.987 -17.601 -43.154 1.00 79.19 495 GLU A CA 1
ATOM 3889 C C . GLU A 1 495 ? -6.410 -16.125 -43.293 1.00 79.19 495 GLU A C 1
ATOM 3891 O O . GLU A 1 495 ? -6.068 -15.292 -42.449 1.00 79.19 495 GLU A O 1
ATOM 3896 N N . SER A 1 496 ? -7.250 -15.807 -44.286 1.00 80.12 496 SER A N 1
ATOM 3897 C CA . SER A 1 496 ? -7.777 -14.450 -44.510 1.00 80.12 496 SER A CA 1
ATOM 3898 C C . SER A 1 496 ? -8.694 -13.972 -43.376 1.00 80.12 496 SER A C 1
ATOM 3900 O O . SER A 1 496 ? -8.604 -12.826 -42.931 1.00 80.12 496 SER A O 1
ATOM 3902 N N . VAL A 1 497 ? -9.572 -14.844 -42.874 1.00 76.81 497 VAL A N 1
ATOM 3903 C CA . VAL A 1 497 ? -10.491 -14.531 -41.769 1.00 76.81 497 VAL A CA 1
ATOM 3904 C C . VAL A 1 497 ? -9.742 -14.407 -40.445 1.00 76.81 497 VAL A C 1
ATOM 3906 O O . VAL A 1 497 ? -10.019 -13.483 -39.684 1.00 76.81 497 VAL A O 1
ATOM 3909 N N . SER A 1 498 ? -8.763 -15.274 -40.181 1.00 74.88 498 SER A N 1
ATOM 3910 C CA . SER A 1 498 ? -7.930 -15.207 -38.973 1.00 74.88 498 SER A CA 1
ATOM 3911 C C . SER A 1 498 ? -7.183 -13.877 -38.890 1.00 74.88 498 SER A C 1
ATOM 3913 O O . SER A 1 498 ? -7.125 -13.266 -37.825 1.00 74.88 498 SER A O 1
ATOM 3915 N N . TRP A 1 499 ? -6.705 -13.368 -40.028 1.00 78.12 499 TRP A N 1
ATOM 3916 C CA . TRP A 1 499 ? -6.107 -12.037 -40.120 1.00 78.12 499 TRP A CA 1
ATOM 3917 C C . TRP A 1 499 ? -7.100 -10.905 -39.864 1.00 78.12 499 TRP A C 1
ATOM 3919 O O . TRP A 1 499 ? -6.796 -9.981 -39.110 1.00 78.12 499 TRP A O 1
ATOM 3929 N N . LEU A 1 500 ? -8.299 -10.976 -40.444 1.00 75.62 500 LEU A N 1
ATOM 3930 C CA . LEU A 1 500 ? -9.349 -9.987 -40.182 1.00 75.62 500 LEU A CA 1
ATOM 3931 C C . LEU A 1 500 ? -9.789 -9.986 -38.713 1.00 75.62 500 LEU A C 1
ATOM 3933 O O . LEU A 1 500 ? -10.103 -8.926 -38.182 1.00 75.62 500 LEU A O 1
ATOM 3937 N N . ILE A 1 501 ? -9.782 -11.141 -38.045 1.00 73.00 501 ILE A N 1
ATOM 3938 C CA . ILE A 1 501 ? -10.068 -11.251 -36.609 1.00 73.00 501 ILE A CA 1
ATOM 3939 C C . ILE A 1 501 ? -8.922 -10.653 -35.786 1.00 73.00 501 ILE A C 1
ATOM 3941 O O . ILE A 1 501 ? -9.185 -9.857 -34.888 1.00 73.00 501 ILE A O 1
ATOM 3945 N N . ALA A 1 502 ? -7.669 -10.981 -36.116 1.00 73.81 502 ALA A N 1
ATOM 3946 C CA . ALA A 1 502 ? -6.489 -10.466 -35.420 1.00 73.81 502 ALA A CA 1
ATOM 3947 C C . ALA A 1 502 ? -6.353 -8.938 -35.541 1.00 73.81 502 ALA A C 1
ATOM 3949 O O . ALA A 1 502 ? -5.960 -8.267 -34.590 1.00 73.81 502 ALA A O 1
ATOM 3950 N N . LEU A 1 503 ? -6.707 -8.377 -36.701 1.00 76.62 503 LEU A N 1
ATOM 3951 C CA . LEU A 1 503 ? -6.660 -6.935 -36.944 1.00 76.62 503 LEU A CA 1
ATOM 3952 C C . LEU A 1 503 ? -7.960 -6.212 -36.579 1.00 76.62 503 LEU A C 1
ATOM 3954 O O . LEU A 1 503 ? -7.944 -4.994 -36.415 1.00 76.62 503 LEU A O 1
ATOM 3958 N N . GLY A 1 504 ? -9.079 -6.925 -36.441 1.00 68.25 504 GLY A N 1
ATOM 3959 C CA . GLY A 1 504 ? -10.416 -6.341 -36.303 1.00 68.25 504 GLY A CA 1
ATOM 3960 C C . GLY A 1 504 ? -10.613 -5.468 -35.061 1.00 68.25 504 GLY A C 1
ATOM 3961 O O . GLY A 1 504 ? -11.506 -4.626 -35.047 1.00 68.25 504 GLY A O 1
ATOM 3962 N N . SER A 1 505 ? -9.767 -5.612 -34.037 1.00 68.31 505 SER A N 1
ATOM 3963 C CA . SER A 1 505 ? -9.733 -4.717 -32.872 1.00 68.31 505 SER A CA 1
ATOM 3964 C C . SER A 1 505 ? -9.007 -3.390 -33.124 1.00 68.31 505 SER A C 1
ATOM 3966 O O . SER A 1 505 ? -9.166 -2.459 -32.337 1.00 68.31 505 SER A O 1
ATOM 3968 N N . PHE A 1 506 ? -8.221 -3.292 -34.199 1.00 66.56 506 PHE A N 1
ATOM 3969 C CA . PHE A 1 506 ? -7.335 -2.161 -34.495 1.00 66.56 506 PHE A CA 1
ATOM 3970 C C . PHE A 1 506 ? -7.695 -1.419 -35.788 1.00 66.56 506 PHE A C 1
ATOM 3972 O O . PHE A 1 506 ? -7.362 -0.241 -35.916 1.00 66.56 506 PHE A O 1
ATOM 3979 N N . ILE A 1 507 ? -8.369 -2.076 -36.741 1.00 78.56 507 ILE A N 1
ATOM 3980 C CA . ILE A 1 507 ? -8.730 -1.486 -38.038 1.00 78.56 507 ILE A CA 1
ATOM 3981 C C . ILE A 1 507 ? -10.239 -1.545 -38.295 1.00 78.56 507 ILE A C 1
ATOM 3983 O O . ILE A 1 507 ? -10.899 -2.552 -38.049 1.00 78.56 507 ILE A O 1
ATOM 3987 N N . GLY A 1 508 ? -10.789 -0.461 -38.846 1.00 80.94 508 GLY A N 1
ATOM 3988 C CA . GLY A 1 508 ? -12.128 -0.468 -39.431 1.00 80.94 508 GLY A CA 1
ATOM 3989 C C . GLY A 1 508 ? -12.065 -0.989 -40.865 1.00 80.94 508 GLY A C 1
ATOM 3990 O O . GLY A 1 508 ? -11.371 -0.409 -41.696 1.00 80.94 508 GLY A O 1
ATOM 3991 N N . VAL A 1 509 ? -12.783 -2.070 -41.179 1.00 81.56 509 VAL A N 1
ATOM 3992 C CA . VAL A 1 509 ? -12.853 -2.591 -42.554 1.00 81.56 509 VAL A CA 1
ATOM 3993 C C . VAL A 1 509 ? -13.726 -1.660 -43.398 1.00 81.56 509 VAL A C 1
ATOM 3995 O O . VAL A 1 509 ? -14.949 -1.661 -43.271 1.00 81.56 509 VAL A O 1
ATOM 3998 N N . VAL A 1 510 ? -13.092 -0.857 -44.257 1.00 82.31 510 VAL A N 1
ATOM 3999 C CA . VAL A 1 510 ? -13.778 0.156 -45.083 1.00 82.31 510 VAL A CA 1
ATOM 4000 C C . VAL A 1 510 ? -14.433 -0.458 -46.329 1.00 82.31 510 VAL A C 1
ATOM 4002 O O . VAL A 1 510 ? -15.476 0.008 -46.783 1.00 82.31 510 VAL A O 1
ATOM 4005 N N . GLY A 1 511 ? -13.868 -1.539 -46.871 1.00 80.69 511 GLY A N 1
ATOM 4006 C CA . GLY A 1 511 ? -14.409 -2.224 -48.044 1.00 80.69 511 GLY A CA 1
ATOM 4007 C C . GLY A 1 511 ? -13.591 -3.448 -48.452 1.00 80.69 511 GLY A C 1
ATOM 4008 O O . GLY A 1 511 ? -12.510 -3.685 -47.923 1.00 80.69 511 GLY A O 1
ATOM 4009 N N . VAL A 1 512 ? -14.120 -4.225 -49.401 1.00 82.38 512 VAL A N 1
ATOM 4010 C CA . VAL A 1 512 ? -13.438 -5.377 -50.015 1.00 82.38 512 VAL A CA 1
ATOM 4011 C C . VAL A 1 512 ? -13.317 -5.112 -51.511 1.00 82.38 512 VAL A C 1
ATOM 4013 O O . VAL A 1 512 ? -14.323 -4.854 -52.175 1.00 82.38 512 VAL A O 1
ATOM 4016 N N . LEU A 1 513 ? -12.094 -5.167 -52.041 1.00 79.44 513 LEU A N 1
ATOM 4017 C CA . LEU A 1 513 ? -11.819 -4.962 -53.460 1.00 79.44 513 LEU A CA 1
ATOM 4018 C C . LEU A 1 513 ? -11.695 -6.325 -54.156 1.00 79.44 513 LEU A C 1
ATOM 4020 O O . LEU A 1 513 ? -10.756 -7.070 -53.898 1.00 79.44 513 LEU A O 1
ATOM 4024 N N . TYR A 1 514 ? -12.640 -6.656 -55.037 1.00 78.44 514 TYR A N 1
ATOM 4025 C CA . TYR A 1 514 ? -12.575 -7.876 -55.846 1.00 78.44 514 TYR A CA 1
ATOM 4026 C C . TYR A 1 514 ? -11.994 -7.547 -57.223 1.00 78.44 514 TYR A C 1
ATOM 4028 O O . TYR A 1 514 ? -12.631 -6.857 -58.022 1.00 78.44 514 TYR A O 1
ATOM 4036 N N . VAL A 1 515 ? -10.767 -8.002 -57.486 1.00 73.12 515 VAL A N 1
ATOM 4037 C CA . VAL A 1 515 ? -10.037 -7.699 -58.724 1.00 73.12 515 VAL A CA 1
ATOM 4038 C C . VAL A 1 515 ? -10.170 -8.865 -59.700 1.00 73.12 515 VAL A C 1
ATOM 4040 O O . VAL A 1 515 ? -9.717 -9.971 -59.423 1.00 73.12 515 VAL A O 1
ATOM 4043 N N . ILE A 1 516 ? -10.760 -8.602 -60.867 1.00 71.06 516 ILE A N 1
ATOM 4044 C CA . ILE A 1 516 ? -10.857 -9.560 -61.975 1.00 71.06 516 ILE A CA 1
ATOM 4045 C C . ILE A 1 516 ? -9.762 -9.214 -62.991 1.00 71.06 516 ILE A C 1
ATOM 4047 O O . ILE A 1 516 ? -9.586 -8.045 -63.345 1.00 71.06 516 ILE A O 1
ATOM 4051 N N . ASN A 1 517 ? -8.998 -10.213 -63.444 1.00 63.44 517 ASN A N 1
ATOM 4052 C CA . ASN A 1 517 ? -7.923 -10.003 -64.416 1.00 63.44 517 ASN A CA 1
ATOM 4053 C C . ASN A 1 517 ? -8.443 -9.489 -65.780 1.00 63.44 517 ASN A C 1
ATOM 4055 O O . ASN A 1 517 ? -9.620 -9.590 -66.103 1.00 63.44 517 ASN A O 1
ATOM 4059 N N . SER A 1 518 ? -7.518 -8.887 -66.537 1.00 51.88 518 SER A N 1
ATOM 4060 C CA . SER A 1 518 ? -7.709 -7.931 -67.646 1.00 51.88 518 SER A CA 1
ATOM 4061 C C . SER A 1 518 ? -8.849 -8.201 -68.657 1.00 51.88 518 SER A C 1
ATOM 4063 O O . SER A 1 518 ? -9.153 -9.348 -68.979 1.00 51.88 518 SER A O 1
ATOM 4065 N N . PRO A 1 519 ? -9.432 -7.129 -69.238 1.00 46.59 519 PRO A N 1
ATOM 4066 C CA . PRO A 1 519 ? -10.613 -7.199 -70.090 1.00 46.59 519 PRO A CA 1
ATOM 4067 C C . PRO A 1 519 ? -10.283 -7.872 -71.427 1.00 46.59 519 PRO A C 1
ATOM 4069 O O . PRO A 1 519 ? -9.465 -7.381 -72.201 1.00 46.59 519 PRO A O 1
ATOM 4072 N N . GLY A 1 520 ? -10.926 -9.008 -71.687 1.00 49.72 520 GLY A N 1
ATOM 4073 C CA . GLY A 1 520 ? -10.741 -9.797 -72.908 1.00 49.72 520 GLY A CA 1
ATOM 4074 C C . GLY A 1 520 ? -11.368 -11.187 -72.815 1.00 49.72 520 GLY A C 1
ATOM 4075 O O . GLY A 1 520 ? -11.887 -11.699 -73.803 1.00 49.72 520 GLY A O 1
ATOM 4076 N N . THR A 1 521 ? -11.429 -11.762 -71.616 1.00 48.19 521 THR A N 1
ATOM 4077 C CA . THR A 1 521 ? -12.316 -12.889 -71.324 1.00 48.19 521 THR A CA 1
ATOM 4078 C C . THR A 1 521 ? -13.680 -12.332 -70.937 1.00 48.19 521 THR A C 1
ATOM 4080 O O . THR A 1 521 ? -13.794 -11.520 -70.019 1.00 48.19 521 THR A O 1
ATOM 4083 N N . ARG A 1 522 ? -14.722 -12.709 -71.691 1.00 46.97 522 ARG A N 1
ATOM 4084 C CA . ARG A 1 522 ? -16.124 -12.490 -71.301 1.00 46.97 522 ARG A CA 1
ATOM 4085 C C . ARG A 1 522 ? -16.258 -12.877 -69.829 1.00 46.97 522 ARG A C 1
ATOM 4087 O O . ARG A 1 522 ? -15.803 -13.960 -69.481 1.00 46.97 522 ARG A O 1
ATOM 4094 N N . LEU A 1 523 ? -16.878 -12.009 -69.024 1.00 51.44 523 LEU A N 1
ATOM 4095 C CA . LEU A 1 523 ? -17.368 -12.368 -67.694 1.00 51.44 523 LEU A CA 1
ATOM 4096 C C . LEU A 1 523 ? -18.093 -13.705 -67.851 1.00 51.44 523 LEU A C 1
ATOM 4098 O O . LEU A 1 523 ? -19.098 -13.780 -68.568 1.00 51.44 523 LEU A O 1
ATOM 4102 N N . ASP A 1 524 ? -17.510 -14.757 -67.292 1.00 59.78 524 ASP A N 1
ATOM 4103 C CA . ASP A 1 524 ? -18.084 -16.085 -67.348 1.00 59.78 524 ASP A CA 1
ATOM 4104 C C . ASP A 1 524 ? -19.471 -16.003 -66.682 1.00 59.78 524 ASP A C 1
ATOM 4106 O O . ASP A 1 524 ? -19.702 -15.241 -65.736 1.00 59.78 524 ASP A O 1
ATOM 4110 N N . GLN A 1 525 ? -20.435 -16.767 -67.191 1.00 61.84 525 GLN A N 1
ATOM 4111 C CA . GLN A 1 525 ? -21.720 -16.952 -66.527 1.00 61.84 525 GLN A CA 1
ATOM 4112 C C . GLN A 1 525 ? -21.536 -17.374 -65.054 1.00 61.84 525 GLN A C 1
ATOM 4114 O O . GLN A 1 525 ? -22.359 -17.026 -64.207 1.00 61.84 525 GLN A O 1
ATOM 4119 N N . GLN A 1 526 ? -20.441 -18.065 -64.743 1.00 56.88 526 GLN A N 1
ATOM 4120 C CA . GLN A 1 526 ? -20.000 -18.450 -63.412 1.00 56.88 526 GLN A CA 1
ATOM 4121 C C . GLN A 1 526 ? -19.533 -17.247 -62.575 1.00 56.88 526 GLN A C 1
ATOM 4123 O O . GLN A 1 526 ? -19.992 -17.106 -61.444 1.00 56.88 526 GLN A O 1
ATOM 4128 N N . ASP A 1 527 ? -18.758 -16.313 -63.135 1.00 61.16 527 ASP A N 1
ATOM 4129 C CA . ASP A 1 527 ? -18.352 -15.067 -62.457 1.00 61.16 527 ASP A CA 1
ATOM 4130 C C . ASP A 1 527 ? -19.559 -14.172 -62.152 1.00 61.16 527 ASP A C 1
ATOM 4132 O O . ASP A 1 527 ? -19.710 -13.639 -61.049 1.00 61.16 527 ASP A O 1
ATOM 4136 N N . ALA A 1 528 ? -20.482 -14.056 -63.112 1.00 66.19 528 ALA A N 1
ATOM 4137 C CA . ALA A 1 528 ? -21.729 -13.318 -62.931 1.00 66.19 528 ALA A CA 1
ATOM 4138 C C . ALA A 1 528 ? -22.625 -13.967 -61.860 1.00 66.19 528 ALA A C 1
ATOM 4140 O O . ALA A 1 528 ? -23.301 -13.265 -61.101 1.00 66.19 528 ALA A O 1
ATOM 4141 N N . LYS A 1 529 ? -22.615 -15.303 -61.768 1.00 67.69 529 LYS A N 1
ATOM 4142 C CA . LYS A 1 529 ? -23.339 -16.062 -60.742 1.00 67.69 529 LYS A CA 1
ATOM 4143 C C . LYS A 1 529 ? -22.715 -15.868 -59.360 1.00 67.69 529 LYS A C 1
ATOM 4145 O O . LYS A 1 529 ? -23.462 -15.656 -58.409 1.00 67.69 529 LYS A O 1
ATOM 4150 N N . THR A 1 530 ? -21.388 -15.854 -59.252 1.00 61.09 530 THR A N 1
ATOM 4151 C CA . THR A 1 530 ? -20.661 -15.598 -57.997 1.00 61.09 530 THR A CA 1
ATOM 4152 C C . THR A 1 530 ? -20.880 -14.169 -57.501 1.00 61.09 530 THR A C 1
ATOM 4154 O O . THR A 1 530 ? -21.204 -13.968 -56.332 1.00 61.09 530 THR A O 1
ATOM 4157 N N . LEU A 1 531 ? -20.815 -13.169 -58.389 1.00 62.47 531 LEU A N 1
ATOM 4158 C CA . LEU A 1 531 ? -21.111 -11.773 -58.044 1.00 62.47 531 LEU A CA 1
ATOM 4159 C C . LEU A 1 531 ? -22.568 -11.576 -57.611 1.00 62.47 531 LEU A C 1
ATOM 4161 O O . LEU A 1 531 ? -22.837 -10.857 -56.646 1.00 62.47 531 LEU A O 1
ATOM 4165 N N . ARG A 1 532 ? -23.520 -12.226 -58.293 1.00 72.00 532 ARG A N 1
ATOM 4166 C CA . ARG A 1 532 ? -24.936 -12.186 -57.905 1.00 72.00 532 ARG A CA 1
ATOM 4167 C C . ARG A 1 532 ? -25.154 -12.867 -56.549 1.00 72.00 532 ARG A C 1
ATOM 4169 O O . ARG A 1 532 ? -25.815 -12.287 -55.694 1.00 72.00 532 ARG A O 1
ATOM 4176 N N . TRP A 1 533 ? -24.525 -14.018 -56.322 1.00 74.44 533 TRP A N 1
ATOM 4177 C CA . TRP A 1 533 ? -24.593 -14.756 -55.060 1.00 74.44 533 TRP A CA 1
ATOM 4178 C C . TRP A 1 533 ? -24.019 -13.964 -53.874 1.00 74.44 533 TRP A C 1
ATOM 4180 O O . TRP A 1 533 ? -24.659 -13.884 -52.826 1.00 74.44 533 TRP A O 1
ATOM 4190 N N . LEU A 1 534 ? -22.861 -13.313 -54.040 1.00 55.44 534 LEU A N 1
ATOM 4191 C CA . LEU A 1 534 ? -22.259 -12.465 -53.002 1.00 55.44 534 LEU A CA 1
ATOM 4192 C C . LEU A 1 534 ? -23.155 -11.272 -52.653 1.00 55.44 534 LEU A C 1
ATOM 4194 O O . LEU A 1 534 ? -23.346 -10.958 -51.477 1.00 55.44 534 LEU A O 1
ATOM 4198 N N . LYS A 1 535 ? -23.748 -10.634 -53.667 1.00 65.75 535 LYS A N 1
ATOM 4199 C CA . LYS A 1 535 ? -24.647 -9.490 -53.480 1.00 65.75 535 LYS A CA 1
ATOM 4200 C C . LYS A 1 535 ? -25.951 -9.893 -52.781 1.00 65.75 535 LYS A C 1
ATOM 4202 O O . LYS A 1 535 ? -26.414 -9.178 -51.896 1.00 65.75 535 LYS A O 1
ATOM 4207 N N . GLU A 1 536 ? -26.511 -11.049 -53.135 1.00 71.25 536 GLU A N 1
ATOM 4208 C CA . GLU A 1 536 ? -27.704 -11.613 -52.490 1.00 71.25 536 GLU A CA 1
ATOM 4209 C C . GLU A 1 536 ? -27.434 -11.981 -51.025 1.00 71.25 536 GLU A C 1
ATOM 4211 O O . GLU A 1 536 ? -28.196 -11.573 -50.150 1.00 71.25 536 GLU A O 1
ATOM 4216 N N . ARG A 1 537 ? -26.309 -12.646 -50.727 1.00 62.47 537 ARG A N 1
ATOM 4217 C CA . ARG A 1 537 ? -25.896 -12.996 -49.354 1.00 62.47 537 ARG A CA 1
ATOM 4218 C C . ARG A 1 537 ? -25.641 -11.767 -48.483 1.00 62.47 537 ARG A C 1
ATOM 4220 O O . ARG A 1 537 ? -26.024 -11.751 -47.314 1.00 62.47 537 ARG A O 1
ATOM 4227 N N . GLN A 1 538 ? -25.013 -10.733 -49.041 1.00 63.00 538 GLN A N 1
ATOM 4228 C CA . GLN A 1 538 ? -24.753 -9.486 -48.324 1.00 63.00 538 GLN A CA 1
ATOM 4229 C C . GLN A 1 538 ? -26.059 -8.770 -47.949 1.00 63.00 538 GLN A C 1
ATOM 4231 O O . GLN A 1 538 ? -26.203 -8.301 -46.817 1.00 63.00 538 GLN A O 1
ATOM 4236 N N . GLU A 1 539 ? -27.018 -8.689 -48.873 1.00 65.12 539 GLU A N 1
ATOM 4237 C CA . GLU A 1 539 ? -28.315 -8.068 -48.596 1.00 65.12 539 GLU A CA 1
ATOM 4238 C C . GLU A 1 539 ? -29.202 -8.931 -47.696 1.00 65.12 539 GLU A C 1
ATOM 4240 O O . GLU A 1 539 ? -29.896 -8.398 -46.831 1.00 65.12 539 GLU A O 1
ATOM 4245 N N . GLU A 1 540 ? -29.138 -10.257 -47.804 1.00 68.69 540 GLU A N 1
ATOM 4246 C CA . GLU A 1 540 ? -29.813 -11.167 -46.878 1.00 68.69 540 GLU A CA 1
ATOM 4247 C C . GLU A 1 540 ? -29.296 -10.985 -45.445 1.00 68.69 540 GLU A C 1
ATOM 4249 O O . GLU A 1 540 ? -30.094 -10.823 -44.520 1.00 68.69 540 GLU A O 1
ATOM 4254 N N . LEU A 1 541 ? -27.976 -10.891 -45.258 1.00 53.00 541 LEU A N 1
ATOM 4255 C CA . LEU A 1 541 ? -27.363 -10.661 -43.950 1.00 53.00 541 LEU A CA 1
ATOM 4256 C C . LEU A 1 541 ? -27.737 -9.286 -43.372 1.00 53.00 541 LEU A C 1
ATOM 4258 O O . LEU A 1 541 ? -28.142 -9.189 -42.211 1.00 53.00 541 LEU A O 1
ATOM 4262 N N . LYS A 1 542 ? -27.685 -8.223 -44.188 1.00 53.66 542 LYS A N 1
ATOM 4263 C CA . LYS A 1 542 ? -28.154 -6.882 -43.790 1.00 53.66 542 LYS A CA 1
ATOM 4264 C C . LYS A 1 542 ? -29.630 -6.897 -43.401 1.00 53.66 542 LYS A C 1
ATOM 4266 O O . LYS A 1 542 ? -30.007 -6.261 -42.418 1.00 53.66 542 LYS A O 1
ATOM 4271 N N . ASN A 1 543 ? -30.464 -7.634 -44.130 1.00 66.62 543 ASN A N 1
ATOM 4272 C CA . ASN A 1 543 ? -31.889 -7.755 -43.840 1.00 66.62 543 ASN A CA 1
ATOM 4273 C C . ASN A 1 543 ? -32.163 -8.601 -42.593 1.00 66.62 543 ASN A C 1
ATOM 4275 O O . ASN A 1 543 ? -33.064 -8.259 -41.831 1.00 66.62 543 ASN A O 1
ATOM 4279 N N . MET A 1 544 ? -31.378 -9.647 -42.325 1.00 58.50 544 MET A N 1
ATOM 4280 C CA . MET A 1 544 ? -31.453 -10.412 -41.077 1.00 58.50 544 MET A CA 1
ATOM 4281 C C . MET A 1 544 ? -31.112 -9.542 -39.867 1.00 58.50 544 MET A C 1
ATOM 4283 O O . MET A 1 544 ? -31.837 -9.567 -38.874 1.00 58.50 544 MET A O 1
ATOM 4287 N N . ILE A 1 545 ? -30.054 -8.734 -39.963 1.00 51.03 545 ILE A N 1
ATOM 4288 C CA . ILE A 1 545 ? -29.653 -7.792 -38.912 1.00 51.03 545 ILE A CA 1
ATOM 4289 C C . ILE A 1 545 ? -30.737 -6.720 -38.735 1.00 51.03 545 ILE A C 1
ATOM 4291 O O . ILE A 1 545 ? -31.240 -6.530 -37.630 1.00 51.03 545 ILE A O 1
ATOM 4295 N N . ARG A 1 546 ? -31.191 -6.077 -39.818 1.00 60.66 546 ARG A N 1
ATOM 4296 C CA . ARG A 1 546 ? -32.246 -5.051 -39.751 1.00 60.66 546 ARG A CA 1
ATOM 4297 C C . ARG A 1 546 ? -33.551 -5.588 -39.172 1.00 60.66 546 ARG A C 1
ATOM 4299 O O . ARG A 1 546 ? -34.099 -4.951 -38.284 1.00 60.66 546 ARG A O 1
ATOM 4306 N N . ARG A 1 547 ? -34.028 -6.762 -39.600 1.00 68.50 547 ARG A N 1
ATOM 4307 C CA . ARG A 1 547 ? -35.235 -7.390 -39.027 1.00 68.50 547 ARG A CA 1
ATOM 4308 C C . ARG A 1 547 ? -35.063 -7.681 -37.538 1.00 68.50 547 ARG A C 1
ATOM 4310 O O . ARG A 1 547 ? -35.979 -7.448 -36.761 1.00 68.50 547 ARG A O 1
ATOM 4317 N N . ARG A 1 548 ? -33.878 -8.141 -37.131 1.00 49.59 548 ARG A N 1
ATOM 4318 C CA . ARG A 1 548 ? -33.594 -8.509 -35.740 1.00 49.59 548 ARG A CA 1
ATOM 4319 C C . ARG A 1 548 ? -33.464 -7.308 -34.799 1.00 49.59 548 ARG A C 1
ATOM 4321 O O . ARG A 1 548 ? -33.780 -7.454 -33.624 1.00 49.59 548 ARG A O 1
ATOM 4328 N N . PHE A 1 549 ? -33.014 -6.154 -35.294 1.00 48.66 549 PHE A N 1
ATOM 4329 C CA . PHE A 1 549 ? -32.742 -4.969 -34.466 1.00 48.66 549 PHE A CA 1
ATOM 4330 C C . PHE A 1 549 ? -33.734 -3.808 -34.651 1.00 48.66 549 PHE A C 1
ATOM 4332 O O . PHE A 1 549 ? -33.823 -2.958 -33.769 1.00 48.66 549 PHE A O 1
ATOM 4339 N N . ALA A 1 550 ? -34.511 -3.763 -35.739 1.00 54.50 550 ALA A N 1
ATOM 4340 C CA . ALA A 1 550 ? -35.575 -2.767 -35.914 1.00 54.50 550 ALA A CA 1
ATOM 4341 C C . ALA A 1 550 ? -36.802 -3.057 -35.029 1.00 54.50 550 ALA A C 1
ATOM 4343 O O . ALA A 1 550 ? -37.527 -2.142 -34.642 1.00 54.50 550 ALA A O 1
ATOM 4344 N N . GLU A 1 551 ? -37.021 -4.317 -34.649 1.00 49.62 551 GLU A N 1
ATOM 4345 C CA . GLU A 1 551 ? -38.033 -4.685 -33.661 1.00 49.62 551 GLU A CA 1
ATOM 4346 C C . GLU A 1 551 ? -37.476 -4.463 -32.241 1.00 49.62 551 GLU A C 1
ATOM 4348 O O . GLU A 1 551 ? -36.957 -5.377 -31.605 1.00 49.62 551 GLU A O 1
ATOM 4353 N N . GLN A 1 552 ? -37.588 -3.229 -31.732 1.00 43.25 552 GLN A N 1
ATOM 4354 C CA . GLN A 1 552 ? -37.134 -2.732 -30.412 1.00 43.25 552 GLN A CA 1
ATOM 4355 C C . GLN A 1 552 ? -37.667 -3.481 -29.155 1.00 43.25 552 GLN A C 1
ATOM 4357 O O . GLN A 1 552 ? -37.637 -2.948 -28.047 1.00 43.25 552 GLN A O 1
ATOM 4362 N N . LYS A 1 553 ? -38.172 -4.715 -29.270 1.00 46.22 553 LYS A N 1
ATOM 4363 C CA . LYS A 1 553 ? -38.856 -5.443 -28.184 1.00 46.22 553 LYS A CA 1
ATOM 4364 C C . LYS A 1 553 ? -38.115 -6.643 -27.595 1.00 46.22 553 LYS A C 1
ATOM 4366 O O . LYS A 1 553 ? -38.646 -7.259 -26.670 1.00 46.22 553 LYS A O 1
ATOM 4371 N N . TYR A 1 554 ? -36.914 -6.991 -28.049 1.00 50.53 554 TYR A N 1
ATOM 4372 C CA . TYR A 1 554 ? -36.257 -8.204 -27.552 1.00 50.53 554 TYR A CA 1
ATOM 4373 C C . TYR A 1 554 ? -35.233 -7.920 -26.450 1.00 50.53 554 TYR A C 1
ATOM 4375 O O . TYR A 1 554 ? -34.189 -7.314 -26.674 1.00 50.53 554 TYR A O 1
ATOM 4383 N N . LYS A 1 555 ? -35.531 -8.420 -25.240 1.00 50.31 555 LYS A N 1
ATOM 4384 C CA . LYS A 1 555 ? -34.536 -8.606 -24.172 1.00 50.31 555 LYS A CA 1
ATOM 4385 C C . LYS A 1 555 ? -33.374 -9.464 -24.703 1.00 50.31 555 LYS 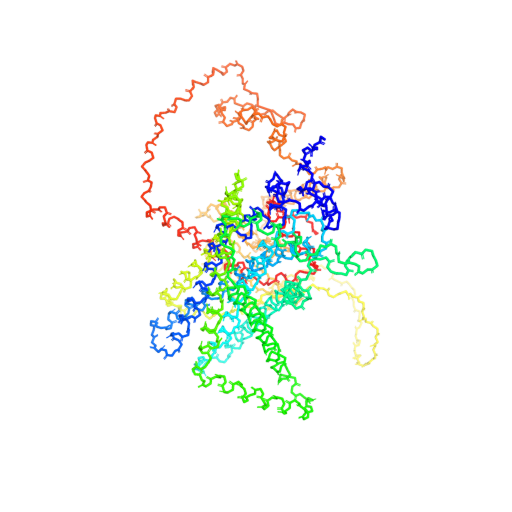A C 1
ATOM 4387 O O . LYS A 1 555 ? -33.633 -10.375 -25.494 1.00 50.31 555 LYS 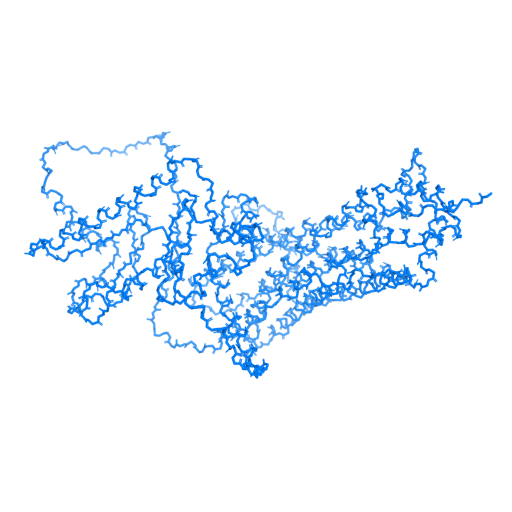A O 1
ATOM 4392 N N . PRO A 1 556 ? -32.125 -9.231 -24.255 1.00 51.59 556 PRO A N 1
ATOM 4393 C CA . PRO A 1 556 ? -30.976 -10.029 -24.677 1.00 51.59 556 PRO A CA 1
ATOM 4394 C C . PRO A 1 556 ? -31.265 -11.523 -24.494 1.00 51.59 556 PRO A C 1
ATOM 4396 O O . PRO A 1 556 ? -31.740 -11.961 -23.441 1.00 51.59 556 PRO A O 1
ATOM 4399 N N . VAL A 1 557 ? -31.030 -12.304 -25.551 1.00 51.44 557 VAL A N 1
ATOM 4400 C CA . VAL A 1 557 ? -31.333 -13.737 -25.576 1.00 51.44 557 VAL A CA 1
ATOM 4401 C C . VAL A 1 557 ? -30.335 -14.456 -24.671 1.00 51.44 557 VAL A C 1
ATOM 4403 O O . VAL A 1 557 ? -29.210 -14.735 -25.073 1.00 51.44 557 VAL A O 1
ATOM 4406 N N . LYS A 1 558 ? -30.739 -14.765 -23.435 1.00 64.31 558 LYS A N 1
ATOM 4407 C CA . LYS A 1 558 ? -29.973 -15.673 -22.570 1.00 64.31 558 LYS A CA 1
ATOM 4408 C C . LYS A 1 558 ? -29.967 -17.071 -23.186 1.00 64.31 558 LYS A C 1
ATOM 4410 O O . LYS A 1 558 ? -31.038 -17.587 -23.515 1.00 64.31 558 LYS A O 1
ATOM 4415 N N . LEU A 1 559 ? -28.791 -17.695 -23.277 1.00 75.44 559 LEU A N 1
ATOM 4416 C CA . LEU A 1 559 ? -28.637 -19.082 -23.725 1.00 75.44 559 LEU A CA 1
ATOM 4417 C C . LEU A 1 559 ? -29.562 -20.010 -22.921 1.00 75.44 559 LEU A C 1
ATOM 4419 O O . LEU A 1 559 ? -29.663 -19.895 -21.698 1.00 75.44 559 LEU A O 1
ATOM 4423 N N . GLN A 1 560 ? -30.225 -20.953 -23.597 1.00 82.44 560 GLN A N 1
ATOM 4424 C CA . GLN A 1 560 ? -31.176 -21.881 -22.969 1.00 82.44 560 GLN A CA 1
ATOM 4425 C C . GLN A 1 560 ? -30.559 -22.652 -21.790 1.00 82.44 560 GLN A C 1
ATOM 4427 O O . GLN A 1 560 ? -31.250 -22.929 -20.810 1.00 82.44 560 GLN A O 1
ATOM 4432 N N . PHE A 1 561 ? -29.265 -22.972 -21.871 1.00 80.88 561 PHE A N 1
ATOM 4433 C CA . PHE A 1 561 ? -28.516 -23.584 -20.777 1.00 80.88 561 PHE A CA 1
ATOM 4434 C C . PHE A 1 561 ? -28.478 -22.679 -19.538 1.00 80.88 561 PHE A C 1
ATOM 4436 O O . PHE A 1 561 ? -28.912 -23.100 -18.469 1.00 80.88 561 PHE A O 1
ATOM 4443 N N . MET A 1 562 ? -28.083 -21.411 -19.691 1.00 71.19 562 MET A N 1
ATOM 4444 C CA . MET A 1 562 ? -28.038 -20.454 -18.578 1.00 71.19 562 MET A CA 1
ATOM 4445 C C . MET A 1 562 ? -29.417 -20.230 -17.952 1.00 71.19 562 MET A C 1
ATOM 4447 O O . MET A 1 562 ? -29.539 -20.198 -16.732 1.00 71.19 562 MET A O 1
ATOM 4451 N N . GLN A 1 563 ? -30.480 -20.177 -18.765 1.00 84.25 563 GLN A N 1
ATOM 4452 C CA . GLN A 1 563 ? -31.852 -20.079 -18.248 1.00 84.25 563 GLN A CA 1
ATOM 4453 C C . GLN A 1 563 ? -32.262 -21.289 -17.390 1.00 84.25 563 GLN A C 1
ATOM 4455 O O . GLN A 1 563 ? -33.124 -21.156 -16.524 1.00 84.25 563 GLN A O 1
ATOM 4460 N N . ARG A 1 564 ? -31.698 -22.477 -17.646 1.00 85.31 564 ARG A N 1
ATOM 4461 C CA . ARG A 1 564 ? -31.965 -23.697 -16.867 1.00 85.31 564 ARG A CA 1
ATOM 4462 C C . ARG A 1 564 ? -31.105 -23.772 -15.607 1.00 85.31 564 ARG A C 1
ATOM 4464 O O . ARG A 1 564 ? -31.631 -24.149 -14.565 1.00 85.31 564 ARG A O 1
ATOM 4471 N N . VAL A 1 565 ? -29.846 -23.338 -15.682 1.00 72.12 565 VAL A N 1
ATOM 4472 C CA . VAL A 1 565 ? -28.952 -23.229 -14.517 1.00 72.12 565 VAL A CA 1
ATOM 4473 C C . VAL A 1 565 ? -29.506 -22.231 -13.496 1.00 72.12 565 VAL A C 1
ATOM 4475 O O . VAL A 1 565 ? -29.630 -22.569 -12.324 1.00 72.12 565 VAL A O 1
ATOM 4478 N N . GLU A 1 566 ? -29.962 -21.051 -13.934 1.00 82.12 566 GLU A N 1
ATOM 4479 C CA . GLU A 1 566 ? -30.606 -20.059 -13.050 1.00 82.12 566 GLU A CA 1
ATOM 4480 C C . GLU A 1 566 ? -31.879 -20.598 -12.375 1.00 82.12 566 GLU A C 1
ATOM 4482 O O . GLU A 1 566 ? -32.217 -20.206 -11.261 1.00 82.12 566 GLU A O 1
ATOM 4487 N N . ARG A 1 567 ? -32.579 -21.533 -13.029 1.00 85.75 567 ARG A N 1
ATOM 4488 C CA . ARG A 1 567 ? -33.768 -22.210 -12.486 1.00 85.75 567 ARG A CA 1
ATOM 4489 C C . ARG A 1 567 ? -33.436 -23.431 -11.625 1.00 85.75 567 ARG A C 1
ATOM 4491 O O . ARG A 1 567 ? -34.356 -24.154 -11.256 1.00 85.75 567 ARG A O 1
ATOM 4498 N N . LYS A 1 568 ? -32.154 -23.664 -11.318 1.00 85.94 568 LYS A N 1
ATOM 4499 C CA . LYS A 1 568 ? -31.658 -24.816 -10.547 1.00 85.94 568 LYS A CA 1
ATOM 4500 C C . LYS A 1 568 ? -32.072 -26.169 -11.140 1.00 85.94 568 LYS A C 1
ATOM 4502 O O . LYS A 1 568 ? -32.249 -27.136 -10.407 1.00 85.94 568 LYS A O 1
ATOM 4507 N N . VAL A 1 569 ? -32.227 -26.246 -12.465 1.00 88.69 569 VAL A N 1
ATOM 4508 C CA . VAL A 1 569 ? -32.413 -27.536 -13.143 1.00 88.69 569 VAL A CA 1
ATOM 4509 C C . VAL A 1 569 ? -31.106 -28.322 -12.995 1.00 88.69 569 VAL A C 1
ATOM 4511 O O . VAL A 1 569 ? -30.059 -27.781 -13.368 1.00 88.69 569 VAL A O 1
ATOM 4514 N N . PRO A 1 570 ? -31.131 -29.562 -12.473 1.00 83.62 570 PRO A N 1
ATOM 4515 C CA . PRO A 1 570 ? -29.939 -30.392 -12.366 1.00 83.62 570 PRO A CA 1
ATOM 4516 C C . PRO A 1 570 ? -29.213 -30.478 -13.710 1.00 83.62 570 PRO A C 1
ATOM 4518 O O . PRO A 1 570 ? -29.839 -30.651 -14.758 1.00 83.62 570 PRO A O 1
ATOM 4521 N N . PHE A 1 571 ? -27.885 -30.351 -13.695 1.00 74.69 571 PHE A N 1
ATOM 4522 C CA . PHE A 1 571 ? -27.079 -30.249 -14.917 1.00 74.69 571 PHE A CA 1
ATOM 4523 C C . PHE A 1 571 ? -27.367 -31.386 -15.913 1.00 74.69 571 PHE A C 1
ATOM 4525 O O . PHE A 1 571 ? -27.543 -31.134 -17.108 1.00 74.69 571 PHE A O 1
ATOM 4532 N N . LEU A 1 572 ? -27.513 -32.617 -15.406 1.00 84.06 572 LEU A N 1
ATOM 4533 C CA . LEU A 1 572 ? -27.789 -33.822 -16.196 1.00 84.06 572 LEU A CA 1
ATOM 4534 C C . LEU A 1 572 ? -29.167 -33.828 -16.879 1.00 84.06 572 LEU A C 1
ATOM 4536 O O . LEU A 1 572 ? -29.369 -34.588 -17.821 1.00 84.06 572 LEU A O 1
ATOM 4540 N N . GLU A 1 573 ? -30.096 -32.973 -16.450 1.00 86.69 573 GLU A N 1
ATOM 4541 C CA . GLU A 1 573 ? -31.436 -32.841 -17.033 1.00 86.69 573 GLU A CA 1
ATOM 4542 C C . GLU A 1 573 ? -31.522 -31.724 -18.089 1.00 86.69 573 GLU A C 1
ATOM 4544 O O . GLU A 1 573 ? -32.558 -31.515 -18.735 1.00 86.69 573 GLU A O 1
ATOM 4549 N N . THR A 1 574 ? -30.434 -30.979 -18.300 1.00 89.12 574 THR A N 1
ATOM 4550 C CA . THR A 1 574 ? -30.370 -29.964 -19.355 1.00 89.12 574 THR A CA 1
ATOM 4551 C C . THR A 1 574 ? -30.346 -30.630 -20.735 1.00 89.12 574 THR A C 1
ATOM 4553 O O . THR A 1 574 ? -29.734 -31.677 -20.917 1.00 89.12 574 THR A O 1
ATOM 4556 N N . GLU A 1 575 ? -30.985 -30.030 -21.750 1.00 90.12 575 GLU A N 1
ATOM 4557 C CA . GLU A 1 575 ? -30.934 -30.605 -23.112 1.00 90.12 575 GLU A CA 1
ATOM 4558 C C . GLU A 1 575 ? -29.509 -30.677 -23.654 1.00 90.12 575 GLU A C 1
ATOM 4560 O O . GLU A 1 575 ? -29.200 -31.601 -24.388 1.00 90.12 575 GLU A O 1
ATOM 4565 N N . ALA A 1 576 ? -28.633 -29.749 -23.256 1.00 81.88 576 ALA A N 1
ATOM 4566 C CA . ALA A 1 576 ? -27.217 -29.805 -23.605 1.00 81.88 576 ALA A CA 1
ATOM 4567 C C . ALA A 1 576 ? -26.568 -31.093 -23.075 1.00 81.88 576 ALA A C 1
ATOM 4569 O O . ALA A 1 576 ? -25.926 -31.811 -23.836 1.00 81.88 576 ALA A O 1
ATOM 4570 N N . ALA A 1 577 ? -26.810 -31.443 -21.807 1.00 81.56 577 ALA A N 1
ATOM 4571 C CA . ALA A 1 577 ? -26.337 -32.704 -21.247 1.00 81.56 577 ALA A CA 1
ATOM 4572 C C . ALA A 1 577 ? -26.987 -33.921 -21.926 1.00 81.56 577 ALA A C 1
ATOM 4574 O O . ALA A 1 577 ? -26.307 -34.914 -22.160 1.00 81.56 577 ALA A O 1
ATOM 4575 N N . LYS A 1 578 ? -28.270 -33.847 -22.303 1.00 87.88 578 LYS A N 1
ATOM 4576 C CA . LYS A 1 578 ? -28.941 -34.927 -23.050 1.00 87.88 578 LYS A CA 1
ATOM 4577 C C . LYS A 1 578 ? -28.352 -35.135 -24.446 1.00 87.88 578 LYS A C 1
ATOM 4579 O O . LYS A 1 578 ? -28.195 -36.281 -24.844 1.00 87.88 578 LYS A O 1
ATOM 4584 N N . VAL A 1 579 ? -27.997 -34.064 -25.165 1.00 82.62 579 VAL A N 1
ATOM 4585 C CA . VAL A 1 579 ? -27.287 -34.165 -26.454 1.00 82.62 579 VAL A CA 1
ATOM 4586 C C . VAL A 1 579 ? -25.931 -34.836 -26.256 1.00 82.62 579 VAL A C 1
ATOM 4588 O O . VAL A 1 579 ? -25.613 -35.770 -26.977 1.00 82.62 579 VAL A O 1
ATOM 4591 N N . LEU A 1 580 ? -25.158 -34.397 -25.258 1.00 79.00 580 LEU A N 1
ATOM 4592 C CA . LEU A 1 580 ? -23.809 -34.918 -25.004 1.00 79.00 580 LEU A CA 1
ATOM 4593 C C . LEU A 1 580 ? -23.796 -36.373 -24.513 1.00 79.00 580 LEU A C 1
ATOM 4595 O O . LEU A 1 580 ? -22.802 -37.068 -24.695 1.00 79.00 580 LEU A O 1
ATOM 4599 N N . ARG A 1 581 ? -24.881 -36.831 -23.879 1.00 77.00 581 ARG A N 1
ATOM 4600 C CA . ARG A 1 581 ? -25.040 -38.215 -23.402 1.00 77.00 581 ARG A CA 1
ATOM 4601 C C . ARG A 1 581 ? -25.753 -39.123 -24.405 1.00 77.00 581 ARG A C 1
ATOM 4603 O O . ARG A 1 581 ? -25.742 -40.337 -24.220 1.00 77.00 581 ARG A O 1
ATOM 4610 N N . GLY A 1 582 ? -26.409 -38.552 -25.413 1.00 80.19 582 GLY A N 1
ATOM 4611 C CA . GLY A 1 582 ? -27.107 -39.308 -26.442 1.00 80.19 582 GLY A CA 1
ATOM 4612 C C . GLY A 1 582 ? -26.123 -40.000 -27.393 1.00 80.19 582 GLY A C 1
ATOM 4613 O O . GLY A 1 582 ? -25.036 -39.476 -27.637 1.00 80.19 582 GLY A O 1
ATOM 4614 N N . PRO A 1 583 ? -26.476 -41.168 -27.954 1.00 76.75 583 PRO A N 1
ATOM 4615 C CA . PRO A 1 583 ? -25.668 -41.798 -28.991 1.00 76.75 583 PRO A CA 1
ATOM 4616 C C . PRO A 1 583 ? -25.553 -40.874 -30.213 1.00 76.75 583 PRO A C 1
ATOM 4618 O O . PRO A 1 583 ? -26.506 -40.186 -30.570 1.00 76.75 583 PRO A O 1
ATOM 4621 N N . ALA A 1 584 ? -24.403 -40.885 -30.894 1.00 70.50 584 ALA A N 1
ATOM 4622 C CA . ALA A 1 584 ? -24.155 -40.024 -32.059 1.00 70.50 584 ALA A CA 1
ATOM 4623 C C . ALA A 1 584 ? -25.152 -40.244 -33.221 1.00 70.50 584 ALA A C 1
ATOM 4625 O O . ALA A 1 584 ? -25.291 -39.386 -34.089 1.00 70.50 584 ALA A O 1
ATOM 4626 N N . VAL A 1 585 ? -25.862 -41.379 -33.230 1.00 77.25 585 VAL A N 1
ATOM 4627 C CA . VAL A 1 585 ? -26.858 -41.750 -34.241 1.00 77.25 585 VAL A CA 1
ATOM 4628 C C . VAL A 1 585 ? -28.224 -41.921 -33.568 1.00 77.25 585 VAL A C 1
ATOM 4630 O O . VAL A 1 585 ? -28.345 -42.654 -32.589 1.00 77.25 585 VAL A O 1
ATOM 4633 N N . GLY A 1 586 ? -29.260 -41.256 -34.095 1.00 73.50 586 GLY A N 1
ATOM 4634 C CA . GLY A 1 586 ? -30.651 -41.393 -33.627 1.00 73.50 586 GLY A CA 1
ATOM 4635 C C . GLY A 1 586 ? -31.159 -40.295 -32.681 1.00 73.50 586 GLY A C 1
ATOM 4636 O O . GLY A 1 586 ? -32.295 -40.366 -32.212 1.00 73.50 586 GLY A O 1
ATOM 4637 N N . VAL A 1 587 ? -30.359 -39.258 -32.418 1.00 80.62 587 VAL A N 1
ATOM 4638 C CA . VAL A 1 587 ? -30.786 -38.080 -31.650 1.00 80.62 587 VAL A CA 1
ATOM 4639 C C . VAL A 1 587 ? -31.478 -37.090 -32.584 1.00 80.62 587 VAL A C 1
ATOM 4641 O O . VAL A 1 587 ? -30.839 -36.494 -33.449 1.00 80.62 587 VAL A O 1
ATOM 4644 N N . THR A 1 588 ? -32.787 -36.887 -32.405 1.00 81.12 588 THR A N 1
ATOM 4645 C CA . THR A 1 588 ? -33.523 -35.862 -33.158 1.00 81.12 588 THR A CA 1
ATOM 4646 C C . THR A 1 588 ? -33.631 -34.601 -32.313 1.00 81.12 588 THR A C 1
ATOM 4648 O O . THR A 1 588 ? -34.217 -34.605 -31.227 1.00 81.12 588 THR A O 1
ATOM 4651 N N . VAL A 1 589 ? -33.060 -33.504 -32.805 1.00 81.44 589 VAL A N 1
ATOM 4652 C CA . VAL A 1 589 ? -33.140 -32.199 -32.148 1.00 81.44 589 VAL A CA 1
ATOM 4653 C C . VAL A 1 589 ? -34.344 -31.442 -32.697 1.00 81.44 589 VAL A C 1
ATOM 4655 O O . VAL A 1 589 ? -34.355 -31.027 -33.851 1.00 81.44 589 VAL A O 1
ATOM 4658 N N . ASN A 1 590 ? -35.355 -31.239 -31.856 1.00 85.38 590 ASN A N 1
ATOM 4659 C CA . ASN A 1 590 ? -36.574 -30.520 -32.207 1.00 85.38 590 ASN A CA 1
ATOM 4660 C C . ASN A 1 590 ? -36.583 -29.139 -31.552 1.00 85.38 590 ASN A C 1
ATOM 4662 O O . ASN A 1 590 ? -36.332 -29.013 -30.353 1.00 85.38 590 ASN A O 1
ATOM 4666 N N . ILE A 1 591 ? -36.930 -28.096 -32.306 1.00 84.00 591 ILE A N 1
ATOM 4667 C CA . ILE A 1 591 ? -37.149 -26.758 -31.746 1.00 84.00 591 ILE A CA 1
ATOM 4668 C C . ILE A 1 591 ? -38.645 -26.594 -31.469 1.00 84.00 591 ILE A C 1
ATOM 4670 O O . ILE A 1 591 ? -39.432 -26.332 -32.374 1.00 84.00 591 ILE A O 1
ATOM 4674 N N . VAL A 1 592 ? -39.049 -26.735 -30.207 1.00 82.25 592 VAL A N 1
ATOM 4675 C CA . VAL A 1 592 ? -40.449 -26.618 -29.776 1.00 82.25 592 VAL A CA 1
ATOM 4676 C C . VAL A 1 592 ? -40.609 -25.348 -28.943 1.00 82.25 592 VAL A C 1
ATOM 4678 O O . VAL A 1 592 ? -39.957 -25.177 -27.913 1.00 82.25 592 VAL A O 1
ATOM 4681 N N . LYS A 1 593 ? -41.486 -24.432 -29.381 1.00 84.69 593 LYS A N 1
ATOM 4682 C CA . LYS A 1 593 ? -41.765 -23.145 -28.702 1.00 84.69 593 LYS A CA 1
ATOM 4683 C C . LYS A 1 593 ? -40.501 -22.301 -28.442 1.00 84.69 593 LYS A C 1
ATOM 4685 O O . LYS A 1 593 ? -40.326 -21.750 -27.356 1.00 84.69 593 LYS A O 1
ATOM 4690 N N . GLY A 1 594 ? -39.595 -22.241 -29.421 1.00 78.56 594 GLY A N 1
ATOM 4691 C CA . GLY A 1 594 ? -38.342 -21.482 -29.315 1.00 78.56 594 GLY A CA 1
ATOM 4692 C C . GLY A 1 594 ? -37.308 -22.086 -28.356 1.00 78.56 594 GLY A C 1
ATOM 4693 O O . GLY A 1 594 ? -36.347 -21.410 -27.999 1.00 78.56 594 GLY A O 1
ATOM 4694 N N . LYS A 1 595 ? -37.494 -23.340 -27.925 1.00 82.25 595 LYS A N 1
ATOM 4695 C CA . LYS A 1 595 ? -36.523 -24.099 -27.131 1.00 82.25 595 LYS A CA 1
ATOM 4696 C C . LYS A 1 595 ? -36.072 -25.321 -27.910 1.00 82.25 595 LYS A C 1
ATOM 4698 O O . LYS A 1 595 ? -36.892 -26.039 -28.473 1.00 82.25 595 LYS A O 1
ATOM 4703 N N . CYS A 1 596 ? -34.773 -25.570 -27.895 1.00 86.75 596 CYS A N 1
ATOM 4704 C CA . CYS A 1 596 ? -34.209 -26.835 -28.330 1.00 86.75 596 CYS A CA 1
ATOM 4705 C C . CYS A 1 596 ? -34.673 -27.929 -27.357 1.00 86.75 596 CYS A C 1
ATOM 4707 O O . CYS A 1 596 ? -34.640 -27.722 -26.144 1.00 86.75 596 CYS A O 1
ATOM 4709 N N . THR A 1 597 ? -35.152 -29.051 -27.875 1.00 89.56 597 THR A N 1
ATOM 4710 C CA . THR A 1 597 ? -35.583 -30.235 -27.127 1.00 89.56 597 THR A CA 1
ATOM 4711 C C . THR A 1 597 ? -35.034 -31.462 -27.826 1.00 89.56 597 THR A C 1
ATOM 4713 O O . THR A 1 597 ? -35.124 -31.574 -29.048 1.00 89.56 597 THR A O 1
ATOM 4716 N N . VAL A 1 598 ? -34.442 -32.367 -27.060 1.00 88.69 598 VAL A N 1
ATOM 4717 C CA . VAL A 1 598 ? -33.887 -33.603 -27.595 1.00 88.69 598 VAL A CA 1
ATOM 4718 C C . VAL A 1 598 ? -34.953 -34.684 -27.512 1.00 88.69 598 VAL A C 1
ATOM 4720 O O . VAL A 1 598 ? -35.361 -35.068 -26.418 1.00 88.69 598 VAL A O 1
ATOM 4723 N N . ALA A 1 599 ? -35.411 -35.167 -28.665 1.00 83.69 599 ALA A N 1
ATOM 4724 C CA . ALA A 1 599 ? -36.237 -36.359 -28.755 1.00 83.69 599 ALA A CA 1
ATOM 4725 C C . ALA A 1 599 ? -35.318 -37.550 -29.043 1.00 83.69 599 ALA A C 1
ATOM 4727 O O . ALA A 1 599 ? -34.876 -37.762 -30.175 1.00 83.69 599 ALA A O 1
ATOM 4728 N N . THR A 1 600 ? -34.997 -38.314 -28.005 1.00 71.25 600 THR A N 1
ATOM 4729 C CA . THR A 1 600 ? -34.453 -39.662 -28.168 1.00 71.25 600 THR A CA 1
ATOM 4730 C C . THR A 1 600 ? -35.589 -40.576 -28.620 1.00 71.25 600 THR A C 1
ATOM 4732 O O . THR A 1 600 ? -36.658 -40.592 -28.008 1.00 71.25 600 THR A O 1
ATOM 4735 N N . ALA A 1 601 ? -35.395 -41.305 -29.723 1.00 67.00 601 ALA A N 1
ATOM 4736 C CA . ALA A 1 601 ? -36.360 -42.310 -30.164 1.00 67.00 601 ALA A CA 1
ATOM 4737 C C . ALA A 1 601 ? -36.604 -43.308 -29.017 1.00 67.00 601 ALA A C 1
ATOM 4739 O O . ALA A 1 601 ? -35.644 -43.806 -28.431 1.00 67.00 601 ALA A O 1
ATOM 4740 N N . SER A 1 602 ? -37.867 -43.599 -28.679 1.00 53.75 602 SER A N 1
ATOM 4741 C CA . SER A 1 602 ? -38.229 -44.412 -27.499 1.00 53.75 602 SER A CA 1
ATOM 4742 C C . SER A 1 602 ? -37.776 -45.879 -27.574 1.00 53.75 602 SER A C 1
ATOM 4744 O O . SER A 1 602 ? -38.039 -46.651 -26.660 1.00 53.75 602 SER A O 1
ATOM 4746 N N . THR A 1 603 ? -37.125 -46.272 -28.667 1.00 51.75 603 THR A N 1
ATOM 4747 C CA . THR A 1 603 ? -36.507 -47.582 -28.901 1.00 51.75 603 THR A CA 1
ATOM 4748 C C . THR A 1 603 ? -34.991 -47.588 -28.697 1.00 51.75 603 THR A C 1
ATOM 4750 O O . THR A 1 603 ? -34.369 -48.635 -28.864 1.00 51.75 603 THR A O 1
ATOM 4753 N N . ALA A 1 604 ? -34.379 -46.463 -28.311 1.00 49.22 604 ALA A N 1
ATOM 4754 C CA . ALA A 1 604 ? -32.983 -46.440 -27.896 1.00 49.22 604 ALA A CA 1
ATOM 4755 C C . ALA A 1 604 ? -32.856 -47.133 -26.531 1.00 49.22 604 ALA A C 1
ATOM 4757 O O . ALA A 1 604 ? -33.099 -46.531 -25.487 1.00 49.22 604 ALA A O 1
ATOM 4758 N N . GLN A 1 605 ? -32.514 -48.421 -26.576 1.00 50.97 605 GLN A N 1
ATOM 4759 C CA . GLN A 1 605 ? -32.010 -49.206 -25.454 1.00 50.97 605 GLN A CA 1
ATOM 4760 C C . GLN A 1 605 ? -31.035 -48.326 -24.660 1.00 50.97 605 GLN A C 1
ATOM 4762 O O . GLN A 1 605 ? -30.092 -47.797 -25.255 1.00 50.97 605 GLN A O 1
ATOM 4767 N N . GLU A 1 606 ? -31.318 -48.094 -23.369 1.00 45.47 606 GLU A N 1
ATOM 4768 C CA . GLU A 1 606 ? -30.437 -47.314 -22.494 1.00 45.47 606 GLU A CA 1
ATOM 4769 C C . GLU A 1 606 ? -29.012 -47.803 -22.721 1.00 45.47 606 GLU A C 1
ATOM 4771 O O . GLU A 1 606 ? -28.728 -48.997 -22.570 1.00 45.47 606 GLU A O 1
ATOM 4776 N N . ALA A 1 607 ? -28.139 -46.896 -23.173 1.00 49.59 607 ALA A N 1
ATOM 4777 C CA . ALA A 1 607 ? -26.735 -47.223 -23.321 1.00 49.59 607 ALA A CA 1
ATOM 4778 C C . ALA A 1 607 ? -26.283 -47.826 -21.982 1.00 49.59 607 ALA A C 1
ATOM 4780 O O . ALA A 1 607 ? -26.602 -47.239 -20.939 1.00 49.59 607 ALA A O 1
ATOM 4781 N N . PRO A 1 608 ? -25.612 -48.996 -21.987 1.00 52.97 608 PRO A N 1
ATOM 4782 C CA . PRO A 1 608 ? -25.149 -49.611 -20.755 1.00 52.97 608 PRO A CA 1
ATOM 4783 C C . PRO A 1 608 ? -24.408 -48.549 -19.937 1.00 52.97 608 PRO A C 1
ATOM 4785 O O . PRO A 1 608 ? -23.721 -47.713 -20.539 1.00 52.97 608 PRO A O 1
ATOM 4788 N N . PRO A 1 609 ? -24.584 -48.524 -18.600 1.00 51.75 609 PRO A N 1
ATOM 4789 C CA . PRO A 1 609 ? -23.944 -47.526 -17.757 1.00 51.75 609 PRO A CA 1
ATOM 4790 C C . PRO A 1 609 ? -22.478 -47.446 -18.159 1.00 51.75 609 PRO A C 1
ATOM 4792 O O . PRO A 1 609 ? -21.819 -48.482 -18.266 1.00 51.75 609 PRO A O 1
ATOM 4795 N N . LEU A 1 610 ? -22.015 -46.230 -18.464 1.00 39.31 610 LEU A N 1
ATOM 4796 C CA . LEU A 1 610 ? -20.621 -45.971 -18.798 1.00 39.31 610 LEU A CA 1
ATOM 4797 C C . LEU A 1 610 ? -19.783 -46.545 -17.660 1.00 39.31 610 LEU A C 1
ATOM 4799 O O . LEU A 1 610 ? -19.695 -45.962 -16.580 1.00 39.31 610 LEU A O 1
ATOM 4803 N N . ASN A 1 611 ? -19.230 -47.731 -17.897 1.00 35.59 611 ASN A N 1
ATOM 4804 C CA . ASN A 1 611 ? -18.292 -48.361 -17.002 1.00 35.59 611 ASN A CA 1
ATOM 4805 C C . ASN A 1 611 ? -16.994 -47.607 -17.242 1.00 35.59 611 ASN A C 1
ATOM 4807 O O . ASN A 1 611 ? -16.217 -47.944 -18.137 1.00 35.59 611 ASN A O 1
ATOM 4811 N N . PHE A 1 612 ? -16.836 -46.492 -16.528 1.00 47.16 612 PHE A N 1
ATOM 4812 C CA . PHE A 1 612 ? -15.545 -45.848 -16.421 1.00 47.16 612 PHE A CA 1
ATOM 4813 C C . PHE A 1 612 ? -14.623 -46.935 -15.882 1.00 47.16 612 PHE A C 1
ATOM 4815 O O . PHE A 1 612 ? -14.774 -47.370 -14.739 1.00 47.16 612 PHE A O 1
ATOM 4822 N N . GLY A 1 613 ? -13.717 -47.431 -16.731 1.00 49.19 613 GLY A N 1
ATOM 4823 C CA . GLY A 1 613 ? -12.598 -48.232 -16.256 1.00 49.19 613 GLY A CA 1
ATOM 4824 C C . GLY A 1 613 ? -11.935 -47.509 -15.079 1.00 49.19 613 GLY A C 1
ATOM 4825 O O . GLY A 1 613 ? -12.132 -46.295 -14.941 1.00 49.19 613 GLY A O 1
ATOM 4826 N N . PRO A 1 614 ? -11.195 -48.229 -14.215 1.00 48.16 614 PRO A N 1
ATOM 4827 C CA . PRO A 1 614 ? -10.519 -47.613 -13.078 1.00 48.16 614 PRO A CA 1
ATOM 4828 C C . PRO A 1 614 ? -9.869 -46.319 -13.552 1.00 48.16 614 PRO A C 1
ATOM 4830 O O . PRO A 1 614 ? -9.147 -46.345 -14.553 1.00 48.16 614 PRO A O 1
ATOM 4833 N N . ILE A 1 615 ? -10.247 -45.204 -12.907 1.00 40.38 615 ILE A N 1
ATOM 4834 C CA . ILE A 1 615 ? -9.733 -43.865 -13.209 1.00 40.38 615 ILE A CA 1
ATOM 4835 C C . ILE A 1 615 ? -8.234 -44.062 -13.408 1.00 40.38 615 ILE A C 1
ATOM 4837 O O . ILE A 1 615 ? -7.613 -44.590 -12.478 1.00 40.38 615 ILE A O 1
ATOM 4841 N N . PRO A 1 616 ? -7.686 -43.788 -14.612 1.00 37.84 616 PRO A N 1
ATOM 4842 C CA . PRO A 1 616 ? -6.282 -44.043 -14.871 1.00 37.84 616 PRO A CA 1
ATOM 4843 C C . PRO A 1 616 ? -5.533 -43.373 -13.739 1.00 37.84 616 PRO A C 1
ATOM 4845 O O . PRO A 1 616 ? -5.778 -42.196 -13.476 1.00 37.84 616 PRO A O 1
ATOM 4848 N N . GLU A 1 617 ? -4.747 -44.165 -13.012 1.00 42.16 617 GLU A N 1
ATOM 4849 C CA . GLU A 1 617 ? -3.948 -43.693 -11.896 1.00 42.16 617 GLU A CA 1
ATOM 4850 C C . GLU A 1 617 ? -3.156 -42.509 -12.440 1.00 42.16 617 GLU A C 1
ATOM 4852 O O . GLU A 1 617 ? -2.253 -42.673 -13.268 1.00 42.16 617 GLU A O 1
ATOM 4857 N N . VAL A 1 618 ? -3.617 -41.302 -12.100 1.00 43.09 618 VAL A N 1
ATOM 4858 C CA . VAL A 1 618 ? -2.991 -40.068 -12.535 1.00 43.09 618 VAL A CA 1
ATOM 4859 C C . VAL A 1 618 ? -1.674 -40.097 -11.798 1.00 43.09 618 VAL A C 1
ATOM 4861 O O . VAL A 1 618 ? -1.613 -39.753 -10.621 1.00 43.09 618 VAL A O 1
ATOM 4864 N N . LYS A 1 619 ? -0.630 -40.597 -12.467 1.00 49.25 619 LYS A N 1
ATOM 4865 C CA . LYS A 1 619 ? 0.738 -40.342 -12.048 1.00 49.25 619 LYS A CA 1
ATOM 4866 C C . LYS A 1 619 ? 0.801 -38.839 -11.911 1.00 49.25 619 LYS A C 1
ATOM 4868 O O . LYS A 1 619 ? 0.677 -38.146 -12.920 1.00 49.25 619 LYS A O 1
ATOM 4873 N N . GLU A 1 620 ? 0.879 -38.369 -10.668 1.00 47.28 620 GLU A N 1
ATOM 4874 C CA . GLU A 1 620 ? 1.043 -36.959 -10.368 1.00 47.28 620 GLU A CA 1
ATOM 4875 C C . GLU A 1 620 ? 2.137 -36.455 -11.301 1.00 47.28 620 GLU A C 1
ATOM 4877 O O . GLU A 1 620 ? 3.262 -36.970 -11.273 1.00 47.28 620 GLU A O 1
ATOM 4882 N N . ALA A 1 621 ? 1.759 -35.554 -12.214 1.00 50.44 621 ALA A N 1
ATOM 4883 C CA . ALA A 1 621 ? 2.708 -34.959 -13.132 1.00 50.44 621 ALA A CA 1
ATOM 4884 C C . ALA A 1 621 ? 3.853 -34.448 -12.268 1.00 50.44 621 ALA A C 1
ATOM 4886 O O . ALA A 1 621 ? 3.632 -33.777 -11.251 1.00 50.44 621 ALA A O 1
ATOM 4887 N N . PHE A 1 622 ? 5.070 -34.869 -12.604 1.00 66.81 622 PHE A N 1
ATOM 4888 C CA . PHE A 1 622 ? 6.226 -34.532 -11.794 1.00 66.81 622 PHE A CA 1
ATOM 4889 C C . PHE A 1 622 ? 6.236 -33.008 -11.689 1.00 66.81 622 PHE A C 1
ATOM 4891 O O . PHE A 1 622 ? 6.143 -32.346 -12.715 1.00 66.81 622 PHE A O 1
ATOM 4898 N N . TRP A 1 623 ? 6.319 -32.436 -10.485 1.00 60.09 623 TRP A N 1
ATOM 4899 C CA . TRP A 1 623 ? 6.151 -30.989 -10.242 1.00 60.09 623 TRP A CA 1
ATOM 4900 C C . TRP A 1 623 ? 6.911 -30.072 -11.228 1.00 60.09 623 TRP A C 1
ATOM 4902 O O . TRP A 1 623 ? 6.496 -28.947 -11.496 1.00 60.09 623 TRP A O 1
ATOM 4912 N N . LYS A 1 624 ? 8.010 -30.571 -11.809 1.00 53.34 624 LYS A N 1
ATOM 4913 C CA . LYS A 1 624 ? 8.778 -29.933 -12.885 1.00 53.34 624 LYS A CA 1
ATOM 4914 C C . LYS A 1 624 ? 8.000 -29.741 -14.194 1.00 53.34 624 LYS A C 1
ATOM 4916 O O . LYS A 1 624 ? 8.156 -28.697 -14.812 1.00 53.34 624 LYS A O 1
ATOM 4921 N N . GLU A 1 625 ? 7.206 -30.717 -14.625 1.00 68.00 625 GLU A N 1
ATOM 4922 C CA . GLU A 1 625 ? 6.358 -30.636 -15.824 1.00 68.00 625 GLU A CA 1
ATOM 4923 C C . GLU A 1 625 ? 5.254 -29.599 -15.614 1.00 68.00 625 GLU A C 1
ATOM 4925 O O . GLU A 1 625 ? 5.103 -28.702 -16.437 1.00 68.00 625 GLU A O 1
ATOM 4930 N N . THR A 1 626 ? 4.615 -29.613 -14.440 1.00 63.03 626 THR A N 1
ATOM 4931 C CA . THR A 1 626 ? 3.647 -28.590 -14.025 1.00 63.03 626 THR A CA 1
ATOM 4932 C C . THR A 1 626 ? 4.276 -27.194 -14.043 1.00 63.03 626 THR A C 1
ATOM 4934 O O . THR A 1 626 ? 3.710 -26.272 -14.618 1.00 63.03 626 THR A O 1
ATOM 4937 N N . ILE A 1 627 ? 5.483 -27.015 -13.494 1.00 55.53 627 ILE A N 1
ATOM 4938 C CA . ILE A 1 627 ? 6.188 -25.721 -13.531 1.00 55.53 627 ILE A CA 1
ATOM 4939 C C . ILE A 1 627 ? 6.521 -25.278 -14.960 1.00 55.53 627 ILE A C 1
ATOM 4941 O O . ILE A 1 627 ? 6.424 -24.089 -15.250 1.00 55.53 627 ILE A O 1
ATOM 4945 N N . LEU A 1 628 ? 6.918 -26.190 -15.851 1.00 60.97 628 LEU A N 1
ATOM 4946 C CA . LEU A 1 628 ? 7.218 -25.850 -17.246 1.00 60.97 628 LEU A CA 1
ATOM 4947 C C . LEU A 1 628 ? 5.957 -25.471 -18.031 1.00 60.97 628 LEU A C 1
ATOM 4949 O O . LEU A 1 628 ? 6.009 -24.540 -18.834 1.00 60.97 628 LEU A O 1
ATOM 4953 N N . GLU A 1 629 ? 4.827 -26.131 -17.775 1.00 62.78 629 GLU A N 1
ATOM 4954 C CA . GLU A 1 629 ? 3.530 -25.729 -18.327 1.00 62.78 629 GLU A CA 1
ATOM 4955 C C . GLU A 1 629 ? 3.114 -24.349 -17.812 1.00 62.78 629 GLU A C 1
ATOM 4957 O O . GLU A 1 629 ? 2.793 -23.469 -18.611 1.00 62.78 629 GLU A O 1
ATOM 4962 N N . TRP A 1 630 ? 3.212 -24.110 -16.501 1.00 56.84 630 TRP A N 1
ATOM 4963 C CA . TRP A 1 630 ? 2.959 -22.790 -15.915 1.00 56.84 630 TRP A CA 1
ATOM 4964 C C . TRP A 1 630 ? 3.905 -21.721 -16.461 1.00 56.84 630 TRP A C 1
ATOM 4966 O O . TRP A 1 630 ? 3.477 -20.596 -16.699 1.00 56.84 630 TRP A O 1
ATOM 4976 N N . TRP A 1 631 ? 5.168 -22.064 -16.716 1.00 58.00 631 TRP A N 1
ATOM 4977 C CA . TRP A 1 631 ? 6.131 -21.171 -17.351 1.00 58.00 631 TRP A CA 1
ATOM 4978 C C . TRP A 1 631 ? 5.734 -20.830 -18.787 1.00 58.00 631 TRP A C 1
ATOM 4980 O O . TRP A 1 631 ? 5.784 -19.666 -19.171 1.00 58.00 631 TRP A O 1
ATOM 4990 N N . TYR A 1 632 ? 5.308 -21.814 -19.581 1.00 63.38 632 TYR A N 1
ATOM 4991 C CA . TYR A 1 632 ? 4.841 -21.578 -20.947 1.00 63.38 632 TYR A CA 1
ATOM 4992 C C . TYR A 1 632 ? 3.575 -20.708 -20.970 1.00 63.38 632 TYR A C 1
ATOM 4994 O O . TYR A 1 632 ? 3.491 -19.757 -21.746 1.00 63.38 632 TYR A O 1
ATOM 5002 N N . ILE A 1 633 ? 2.629 -20.969 -20.062 1.00 58.81 633 ILE A N 1
ATOM 5003 C CA . ILE A 1 633 ? 1.432 -20.138 -19.866 1.00 58.81 633 ILE A CA 1
ATOM 5004 C C . ILE A 1 633 ? 1.827 -18.713 -19.469 1.00 58.81 633 ILE A C 1
ATOM 5006 O O . ILE A 1 633 ? 1.285 -17.757 -20.017 1.00 58.81 633 ILE A O 1
ATOM 5010 N N . ALA A 1 634 ? 2.786 -18.561 -18.555 1.00 52.62 634 ALA A N 1
ATOM 5011 C CA . ALA A 1 634 ? 3.275 -17.264 -18.113 1.00 52.62 634 ALA A CA 1
ATOM 5012 C C . ALA A 1 634 ? 3.931 -16.481 -19.259 1.00 52.62 634 ALA A C 1
ATOM 5014 O O . ALA A 1 634 ? 3.601 -15.317 -19.456 1.00 52.62 634 ALA A O 1
ATOM 5015 N N . VAL A 1 635 ? 4.797 -17.115 -20.056 1.00 60.62 635 VAL A N 1
ATOM 5016 C CA . VAL A 1 635 ? 5.420 -16.489 -21.235 1.00 60.62 635 VAL A CA 1
ATOM 5017 C C . VAL A 1 635 ? 4.359 -16.030 -22.237 1.00 60.62 635 VAL A C 1
ATOM 5019 O O . VAL A 1 635 ? 4.389 -14.873 -22.646 1.00 60.62 635 VAL A O 1
ATOM 5022 N N . ASN A 1 636 ? 3.381 -16.881 -22.564 1.00 59.62 636 ASN A N 1
ATOM 5023 C CA . ASN A 1 636 ? 2.287 -16.508 -23.467 1.00 59.62 636 ASN A CA 1
ATOM 5024 C C . ASN A 1 636 ? 1.440 -15.358 -22.899 1.00 59.62 636 ASN A C 1
ATOM 5026 O O . ASN A 1 636 ? 1.039 -14.458 -23.631 1.00 59.62 636 ASN A O 1
ATOM 5030 N N . ALA A 1 637 ? 1.170 -15.363 -21.590 1.00 51.38 637 ALA A N 1
ATOM 5031 C CA . ALA A 1 637 ? 0.451 -14.278 -20.933 1.00 51.38 637 ALA A CA 1
ATOM 5032 C C . ALA A 1 637 ? 1.246 -12.964 -20.981 1.00 51.38 637 ALA A C 1
ATOM 5034 O O . ALA A 1 637 ? 0.666 -11.921 -21.270 1.00 51.38 637 ALA A O 1
ATOM 5035 N N . ALA A 1 638 ? 2.561 -13.000 -20.744 1.00 50.41 638 ALA A N 1
ATOM 5036 C CA . ALA A 1 638 ? 3.414 -11.819 -20.835 1.00 50.41 638 ALA A CA 1
ATOM 5037 C C . ALA A 1 638 ? 3.497 -11.256 -22.255 1.00 50.41 638 ALA A C 1
ATOM 5039 O O . ALA A 1 638 ? 3.427 -10.040 -22.397 1.00 50.41 638 ALA A O 1
ATOM 5040 N N . GLU A 1 639 ? 3.561 -12.101 -23.290 1.00 57.59 639 GLU A N 1
ATOM 5041 C CA . GLU A 1 639 ? 3.469 -11.645 -24.686 1.00 57.59 639 GLU A CA 1
ATOM 5042 C C . GLU A 1 639 ? 2.143 -10.902 -24.936 1.00 57.59 639 GLU A C 1
ATOM 5044 O O . GLU A 1 639 ? 2.150 -9.784 -25.447 1.00 57.59 639 GLU A O 1
ATOM 5049 N N . ILE A 1 640 ? 1.012 -11.439 -24.457 1.00 58.00 640 ILE A N 1
ATOM 5050 C CA . ILE A 1 640 ? -0.303 -10.778 -24.560 1.00 58.00 640 ILE A CA 1
ATOM 5051 C C . ILE A 1 640 ? -0.333 -9.438 -23.799 1.00 58.00 640 ILE A C 1
ATOM 5053 O O . ILE A 1 640 ? -0.867 -8.448 -24.304 1.00 58.00 640 ILE A O 1
ATOM 5057 N N . PHE A 1 641 ? 0.219 -9.377 -22.581 1.00 49.16 641 PHE A N 1
ATOM 5058 C CA . PHE A 1 641 ? 0.271 -8.140 -21.788 1.00 49.16 641 PHE A CA 1
ATOM 5059 C C . PHE A 1 641 ? 1.241 -7.104 -22.367 1.00 49.16 641 PHE A C 1
ATOM 5061 O O . PHE A 1 641 ? 1.003 -5.902 -22.231 1.00 49.16 641 PHE A O 1
ATOM 5068 N N . GLU A 1 642 ? 2.340 -7.534 -22.983 1.00 56.91 642 GLU A N 1
ATOM 5069 C CA . GLU A 1 642 ? 3.260 -6.655 -23.699 1.00 56.91 642 GLU A CA 1
ATOM 5070 C C . GLU A 1 642 ? 2.584 -6.064 -24.941 1.00 56.91 642 GLU A C 1
ATOM 5072 O O . GLU A 1 642 ? 2.640 -4.850 -25.141 1.00 56.91 642 GLU A O 1
ATOM 5077 N N . ASP A 1 643 ? 1.873 -6.882 -25.719 1.00 57.66 643 ASP A N 1
ATOM 5078 C CA . ASP A 1 643 ? 1.086 -6.421 -26.865 1.00 57.66 643 ASP A CA 1
ATOM 5079 C C . ASP A 1 643 ? -0.015 -5.436 -26.435 1.00 57.66 643 ASP A C 1
ATOM 5081 O O . ASP A 1 643 ? -0.212 -4.399 -27.074 1.00 57.66 643 ASP A O 1
ATOM 5085 N N . ALA A 1 644 ? -0.673 -5.686 -25.296 1.00 51.22 644 ALA A N 1
ATOM 5086 C CA . ALA A 1 644 ? -1.648 -4.764 -24.712 1.00 51.22 644 ALA A CA 1
ATOM 5087 C C . ALA A 1 644 ? -1.018 -3.436 -24.244 1.00 51.22 644 ALA A C 1
ATOM 5089 O O . ALA A 1 644 ? -1.615 -2.378 -24.443 1.00 51.22 644 ALA A O 1
ATOM 5090 N N . ARG A 1 645 ? 0.192 -3.467 -23.658 1.00 51.38 645 ARG A N 1
ATOM 5091 C CA . ARG A 1 645 ? 0.945 -2.268 -23.230 1.00 51.38 645 ARG A CA 1
ATOM 5092 C C . ARG A 1 645 ? 1.496 -1.458 -24.402 1.00 51.38 645 ARG A C 1
ATOM 5094 O O . ARG A 1 645 ? 1.601 -0.239 -24.305 1.00 51.38 645 ARG A O 1
ATOM 5101 N N . ARG A 1 646 ? 1.860 -2.121 -25.502 1.00 51.50 646 ARG A N 1
ATOM 5102 C CA . ARG A 1 646 ? 2.365 -1.483 -26.729 1.00 51.50 646 ARG A CA 1
ATOM 5103 C C . ARG A 1 646 ? 1.252 -0.911 -27.613 1.00 51.50 646 ARG A C 1
ATOM 5105 O O . ARG A 1 646 ? 1.550 -0.133 -28.520 1.00 51.50 646 ARG A O 1
ATOM 5112 N N . GLY A 1 647 ? -0.010 -1.255 -27.356 1.00 51.59 647 GLY A N 1
ATOM 5113 C CA . GLY A 1 647 ? -1.160 -0.646 -28.021 1.00 51.59 647 GLY A CA 1
ATOM 5114 C C . GLY A 1 647 ? -1.280 0.851 -27.685 1.00 51.59 647 GLY A C 1
ATOM 5115 O O . GLY A 1 647 ? -1.156 1.222 -26.518 1.00 51.59 647 GLY A O 1
ATOM 5116 N N . PRO A 1 648 ? -1.515 1.747 -28.666 1.00 44.94 648 PRO A N 1
ATOM 5117 C CA . PRO A 1 648 ? -1.671 3.173 -28.400 1.00 44.94 648 PRO A CA 1
ATOM 5118 C C . PRO A 1 648 ? -2.827 3.401 -27.421 1.00 44.94 648 PRO A C 1
ATOM 5120 O O . PRO A 1 648 ? -3.940 2.919 -27.629 1.00 44.94 648 PRO A O 1
ATOM 5123 N N . GLY A 1 649 ? -2.520 4.126 -26.341 1.00 42.50 649 GLY A N 1
ATOM 5124 C CA . GLY A 1 649 ? -3.385 4.310 -25.186 1.00 42.50 649 GLY A CA 1
ATOM 5125 C C . GLY A 1 649 ? -4.831 4.638 -25.548 1.00 42.50 649 GLY A C 1
ATOM 5126 O O . GLY A 1 649 ? -5.114 5.565 -26.309 1.00 42.50 649 GLY A O 1
ATOM 5127 N N . MET A 1 650 ? -5.753 3.902 -24.927 1.00 41.91 650 MET A N 1
ATOM 5128 C CA . MET A 1 650 ? -7.153 4.284 -24.772 1.00 41.91 650 MET A CA 1
ATOM 5129 C C . MET A 1 650 ? -7.254 5.573 -23.935 1.00 41.91 650 MET A C 1
ATOM 5131 O O . MET A 1 650 ? -7.736 5.572 -22.807 1.00 41.91 650 MET A O 1
ATOM 5135 N N . ALA A 1 651 ? -6.856 6.713 -24.494 1.00 41.69 651 ALA A N 1
ATOM 5136 C CA . ALA A 1 651 ? -7.433 7.992 -24.106 1.00 41.69 651 ALA A CA 1
ATOM 5137 C C . ALA A 1 651 ? -8.829 8.067 -24.746 1.00 41.69 651 ALA A C 1
ATOM 5139 O O . ALA A 1 651 ? -9.047 8.751 -25.744 1.00 41.69 651 ALA A O 1
ATOM 5140 N N . SER A 1 652 ? -9.770 7.270 -24.226 1.00 40.56 652 SER A N 1
ATOM 5141 C CA . SER A 1 652 ? -11.169 7.344 -24.640 1.00 40.56 652 SER A CA 1
ATOM 5142 C C . SER A 1 652 ? -11.837 8.504 -23.908 1.00 40.56 652 SER A C 1
ATOM 5144 O O . SER A 1 652 ? -11.707 8.652 -22.696 1.00 40.56 652 SER A O 1
ATOM 5146 N N . THR A 1 653 ? -12.583 9.306 -24.652 1.00 40.47 653 THR A N 1
ATOM 5147 C CA . THR A 1 653 ? -13.380 10.461 -24.219 1.00 40.47 653 THR A CA 1
ATOM 5148 C C . THR A 1 653 ? -14.560 10.120 -23.295 1.00 40.47 653 THR A C 1
ATOM 5150 O O . THR A 1 653 ? -15.369 10.993 -22.984 1.00 40.47 653 THR A O 1
ATOM 5153 N N . GLY A 1 654 ? -14.675 8.881 -22.813 1.00 43.22 654 GLY A N 1
ATOM 5154 C CA . GLY A 1 654 ? -15.546 8.551 -21.692 1.00 43.22 654 GLY A CA 1
ATOM 5155 C C . GLY A 1 654 ? -14.791 8.813 -20.397 1.00 43.22 654 GLY A C 1
ATOM 5156 O O . GLY A 1 654 ? -13.831 8.105 -20.114 1.00 43.22 654 GLY A O 1
ATOM 5157 N N . GLY A 1 655 ? -15.206 9.818 -19.617 1.00 44.16 655 GLY A N 1
ATOM 5158 C CA . GLY A 1 655 ? -14.653 10.072 -18.279 1.00 44.16 655 GLY A CA 1
ATOM 5159 C C . GLY A 1 655 ? -14.686 8.831 -17.371 1.00 44.16 655 GLY A C 1
ATOM 5160 O O . GLY A 1 655 ? -15.161 7.776 -17.774 1.00 44.16 655 GLY A O 1
ATOM 5161 N N . TRP A 1 656 ? -14.212 8.952 -16.127 1.00 40.03 656 TRP A N 1
ATOM 5162 C CA . TRP A 1 656 ? -14.054 7.874 -15.123 1.00 40.03 656 TRP A CA 1
ATOM 5163 C C . TRP A 1 656 ? -15.097 6.730 -15.140 1.00 40.03 656 TRP A C 1
ATOM 5165 O O . TRP A 1 656 ? -14.756 5.572 -14.900 1.00 40.03 656 TRP A O 1
ATOM 5175 N N . THR A 1 657 ? -16.356 7.020 -15.472 1.00 46.53 657 THR A N 1
ATOM 5176 C CA . THR A 1 657 ? -17.430 6.033 -15.649 1.00 46.53 657 THR A CA 1
ATOM 5177 C C . THR A 1 657 ? -17.166 4.999 -16.753 1.00 46.53 657 THR A C 1
ATOM 5179 O O . THR A 1 657 ? -17.509 3.836 -16.565 1.00 46.53 657 THR A O 1
ATOM 5182 N N . GLY A 1 658 ? -16.533 5.365 -17.871 1.00 49.84 658 GLY A N 1
ATOM 5183 C CA . GLY A 1 658 ? -16.199 4.458 -18.975 1.00 49.84 658 GLY A CA 1
ATOM 5184 C C . GLY A 1 658 ? -15.109 3.447 -18.616 1.00 49.84 658 GLY A C 1
ATOM 5185 O O . GLY A 1 658 ? -15.212 2.278 -18.981 1.00 49.84 658 GLY A O 1
ATOM 5186 N N . ILE A 1 659 ? -14.120 3.867 -17.822 1.00 48.84 659 ILE A N 1
ATOM 5187 C CA . ILE A 1 659 ? -13.047 2.998 -17.313 1.00 48.84 659 ILE A CA 1
ATOM 5188 C C . ILE A 1 659 ? -13.620 1.993 -16.310 1.00 48.84 659 ILE A C 1
ATOM 5190 O O . ILE A 1 659 ? -13.404 0.789 -16.447 1.00 48.84 659 ILE A O 1
ATOM 5194 N N . ILE A 1 660 ? -14.434 2.463 -15.357 1.00 46.25 660 ILE A N 1
ATOM 5195 C CA . ILE A 1 660 ? -15.112 1.593 -14.383 1.00 46.25 660 ILE A CA 1
ATOM 5196 C C . ILE A 1 660 ? -16.040 0.602 -15.097 1.00 46.25 660 ILE A C 1
ATOM 5198 O O . ILE A 1 660 ? -16.074 -0.578 -14.747 1.00 46.25 660 ILE A O 1
ATOM 5202 N N . GLN A 1 661 ? -16.766 1.046 -16.126 1.00 47.09 661 GLN A N 1
ATOM 5203 C CA . GLN A 1 661 ? -17.643 0.175 -16.902 1.00 47.09 661 GLN A CA 1
ATOM 5204 C C . GLN A 1 661 ? -16.848 -0.837 -17.745 1.00 47.09 661 GLN A C 1
ATOM 5206 O O . GLN A 1 661 ? -17.270 -1.983 -17.849 1.00 47.09 661 GLN A O 1
ATOM 5211 N N . GLY A 1 662 ? -15.690 -0.458 -18.295 1.00 49.66 662 GLY A N 1
ATOM 5212 C CA . GLY A 1 662 ? -14.783 -1.357 -19.015 1.00 49.66 662 GLY A CA 1
ATOM 5213 C C . GLY A 1 662 ? -14.217 -2.459 -18.120 1.00 49.66 662 GLY A C 1
ATOM 5214 O O . GLY A 1 662 ? -14.316 -3.635 -18.464 1.00 49.66 662 GLY A O 1
ATOM 5215 N N . ILE A 1 663 ? -13.737 -2.095 -16.926 1.00 43.84 663 ILE A N 1
ATOM 5216 C CA . ILE A 1 663 ? -13.266 -3.046 -15.907 1.00 43.84 663 ILE A CA 1
ATOM 5217 C C . ILE A 1 663 ? -14.413 -3.962 -15.469 1.00 43.84 663 ILE A C 1
ATOM 5219 O O . ILE A 1 663 ? -14.259 -5.179 -15.429 1.00 43.84 663 ILE A O 1
ATOM 5223 N N . ARG A 1 664 ? -15.602 -3.401 -15.218 1.00 44.09 664 ARG A N 1
ATOM 5224 C CA . ARG A 1 664 ? -16.804 -4.166 -14.860 1.00 44.09 664 ARG A CA 1
ATOM 5225 C C . ARG A 1 664 ? -17.243 -5.125 -15.971 1.00 44.09 664 ARG A C 1
ATOM 5227 O O . ARG A 1 664 ? -17.683 -6.231 -15.672 1.00 44.09 664 ARG A O 1
ATOM 5234 N N . ASN A 1 665 ? -17.168 -4.723 -17.236 1.00 49.66 665 ASN A N 1
ATOM 5235 C CA . ASN A 1 665 ? -17.579 -5.549 -18.374 1.00 49.66 665 ASN A CA 1
ATOM 5236 C C . ASN A 1 665 ? -16.565 -6.667 -18.657 1.00 49.66 665 ASN A C 1
ATOM 5238 O O . ASN A 1 665 ? -16.976 -7.791 -18.945 1.00 49.66 665 ASN A O 1
ATOM 5242 N N . TRP A 1 666 ? -15.268 -6.378 -18.511 1.00 46.16 666 TRP A N 1
ATOM 5243 C CA . TRP A 1 666 ? -14.201 -7.380 -18.534 1.00 46.16 666 TRP A CA 1
ATOM 5244 C C . TRP A 1 666 ? -14.389 -8.404 -17.408 1.00 46.16 666 TRP A C 1
ATOM 5246 O O . TRP A 1 666 ? -14.439 -9.603 -17.668 1.00 46.16 666 TRP A O 1
ATOM 5256 N N . TRP A 1 667 ? -14.632 -7.927 -16.183 1.00 36.97 667 TRP A N 1
ATOM 5257 C CA . TRP A 1 667 ? -14.869 -8.768 -15.007 1.00 36.97 667 TRP A CA 1
ATOM 5258 C C . TRP A 1 667 ? -16.100 -9.673 -15.142 1.00 36.97 667 TRP A C 1
ATOM 5260 O O . TRP A 1 667 ? -16.107 -10.808 -14.679 1.00 36.97 667 TRP A O 1
ATOM 5270 N N . ASN A 1 668 ? -17.152 -9.192 -15.807 1.00 47.16 668 ASN A N 1
ATOM 5271 C CA . ASN A 1 668 ? -18.382 -9.957 -16.017 1.00 47.16 668 ASN A CA 1
ATOM 5272 C C . ASN A 1 668 ? -18.364 -10.824 -17.290 1.00 47.16 668 ASN A C 1
ATOM 5274 O O . ASN A 1 668 ? -19.390 -11.416 -17.628 1.00 47.16 668 ASN A O 1
ATOM 5278 N N . GLY A 1 669 ? -17.242 -10.884 -18.020 1.00 32.16 669 GLY A N 1
ATOM 5279 C CA . GLY A 1 669 ? -17.126 -11.650 -19.266 1.00 32.16 669 GLY A CA 1
ATOM 5280 C C . GLY A 1 669 ? -18.070 -11.179 -20.381 1.00 32.16 669 GLY A C 1
ATOM 5281 O O . GLY A 1 669 ? -18.367 -11.934 -21.306 1.00 32.16 669 GLY A O 1
ATOM 5282 N N . SER A 1 670 ? -18.581 -9.947 -20.302 1.00 40.22 670 SER A N 1
ATOM 5283 C CA . SER A 1 670 ? -19.491 -9.393 -21.300 1.00 40.22 670 SER A CA 1
ATOM 5284 C C . SER A 1 670 ? -18.687 -8.638 -22.355 1.00 40.22 670 SER A C 1
ATOM 5286 O O . SER A 1 670 ? -18.339 -7.472 -22.162 1.00 40.22 670 SER A O 1
ATOM 5288 N N . SER A 1 671 ? -18.387 -9.284 -23.479 1.00 36.50 671 SER A N 1
ATOM 5289 C CA . SER A 1 671 ? -17.806 -8.609 -24.637 1.00 36.50 671 SER A CA 1
ATOM 5290 C C . SER A 1 671 ? -18.840 -7.661 -25.257 1.00 36.50 671 SER A C 1
ATOM 5292 O O . SER A 1 671 ? -19.824 -8.074 -25.870 1.00 36.50 671 SER A O 1
ATOM 5294 N N . THR A 1 672 ? -18.637 -6.353 -25.092 1.00 43.16 672 THR A N 1
ATOM 5295 C CA . THR A 1 672 ? -19.392 -5.318 -25.809 1.00 43.16 672 THR A CA 1
ATOM 5296 C C . THR A 1 672 ? -18.857 -5.189 -27.231 1.00 43.16 672 THR A C 1
ATOM 5298 O O . THR A 1 672 ? -18.154 -4.238 -27.557 1.00 43.16 672 THR A O 1
ATOM 5301 N N . ALA A 1 673 ? -19.195 -6.149 -28.089 1.00 36.84 673 ALA A N 1
ATOM 5302 C CA . ALA A 1 673 ? -19.176 -5.933 -29.529 1.00 36.84 673 ALA A CA 1
ATOM 5303 C C . ALA A 1 673 ? -20.586 -5.504 -29.960 1.00 36.84 673 ALA A C 1
ATOM 5305 O O . ALA A 1 673 ? -21.503 -6.323 -30.015 1.00 36.84 673 ALA A O 1
ATOM 5306 N N . GLY A 1 674 ? -20.753 -4.210 -30.243 1.00 37.16 674 GLY A N 1
ATOM 5307 C CA . GLY A 1 674 ? -21.907 -3.702 -30.988 1.00 37.16 674 GLY A CA 1
ATOM 5308 C C . GLY A 1 674 ? -22.762 -2.662 -30.271 1.00 37.16 674 GLY A C 1
ATOM 5309 O O . GLY A 1 674 ? -23.940 -2.916 -30.049 1.00 37.16 674 GLY A O 1
ATOM 5310 N N . GLN A 1 675 ? -22.196 -1.489 -29.975 1.00 30.94 675 GLN A N 1
ATOM 5311 C CA . GLN A 1 675 ? -22.928 -0.214 -29.992 1.00 30.94 675 GLN A CA 1
ATOM 5312 C C . GLN A 1 675 ? -21.972 0.911 -30.423 1.00 30.94 675 GLN A C 1
ATOM 5314 O O . GLN A 1 675 ? -21.285 1.501 -29.592 1.00 30.94 675 GLN A O 1
ATOM 5319 N N . SER A 1 676 ? -21.921 1.183 -31.727 1.00 32.06 676 SER A N 1
ATOM 5320 C CA . SER A 1 676 ? -21.687 2.512 -32.302 1.00 32.06 676 SER A CA 1
ATOM 5321 C C . SER A 1 676 ? -22.316 2.595 -33.686 1.00 32.06 676 SER A C 1
ATOM 5323 O O . SER A 1 676 ? -22.311 1.566 -34.401 1.00 32.06 676 SER A O 1
#

Secondary structure (DSSP, 8-state):
--PPP-GGGSSS-S-HHHHHHHHHHHHTT-HHHHHHTHHHHHHHHH-S--TTTT-HHHHHHHHHHHHHHHHHHHHHHHHHT--SHHHHHHHHHHHHHHHHHHHHHHHHHHHHHHHHHHHHHHHHTT--GGG--HHHHHHHHHHHHHHHGGGHHHHHHGGGG------S-HHHHHHHHHHHHHHHHHHHHHHHHHHHHHHHHHHHHHHHHHS---TTTT-STTS--SS-HHHHHHHHHHHTTTS-PPPHHHHHHHHHHHHHHHHHHHHHHHHHHHHHHHHHHTTSTT---HHHHHHHHHHHHHHHHHHT-THHHIIIIIHHHHHHHHHHHHHHHHHHHHHHHHHTTT---GGGS--HHHHHHHHTTHHHHHHHHHHHHHHHS------S-----PPP-------S--------------------TTTHHHHHHHHHHHHHHHHTT-TT--TTTS-TT---S-EEEEEEETTEEEEEEEPPPTT-TTS-HHHHHHHHHHHHHHHTTT--------PPP-BTB---HHHHHHHHHHHHHHHHHHHHHHHHHHSTT------HHHHHHHTT--GGGSHHHHHHHS-SSSEEEEEETTEEEEEE-TT---PPP----S--------HHHHHHHHHHHHHHHHHHHHHHHHS-----SS-HHHHHHHHHHHHTT-------

Radius of gyration: 35.59 Å; chains: 1; bounding box: 72×88×116 Å

Foldseek 3Di:
DDDQFDLPCLQWDLAPLVSLVSCCVRQVLDLVNLLSNQQSLLCLQANLDDQLQLAPLVLVLLVCLLCQLLVLLVLLVVLVPDDDDVSVLSNLLSLLLLLLSLVLLLVSLVVLLVVLLVLLCSCVVSRTSNSNNPLSNLSSLLVNLSSLLSLLRNLVRNVPPLDPPPDPDPPVSVVVVVVSLVSSVVSLVSSVVSLVSNVSSVVSLCCCVPPPPQDQQLVDDPRHRSADPVSVVSSVCSLCVPFDDDDPVLVVLSSVLSNVSNVLSVVSSVLVVVVVVLVVVVVVPDDDDPVSVVVCVVNVVVVCVCVPDPVVCCSRNVSSSVSSVSSSVSSVSSSVRSCVSQVVSVHHRCSHDDDPSSVCSVVSSVLSVLSSVLSSVVSPPDPPPPPDPPPPDDDDDDDDDDDPPDDDDDDDDDDDDDDDDDDDPPVVVVVVVVVVVVCQCVQFVVPVDDAPDPDPQGDQAWDWGWGADPNHIDIDIDFGDPPRPVDDNVVSVVVVVVVCVVCVVPDDCPDDDDDDDDPDDDCPPVNVVVVVVVVVVVVVVVVVVCVVVVPVPDDPDDDQLVVCVVVVNPNCPRQVVVVVLDDPPQWDWDQDPNDTDTDRPPPPDRDPPPPPDPPPPPPPDDVVVVVVVVSVVSNVVSVVVVVVVPPDDPPDPDPPVVVVVVVVCVVVVNDPDDDD

Organism: Fusarium equiseti (NCBI:txid61235)

Sequence (676 aa):
MDSTPNCTNLLTMGDFNKYIDKLRLETNFDGNNLTLCRQGICNAIWGTGNPDISGIGIAVGYIMEITLGFGLAATLMATRSKEGRKWAFLQFVTSGGLEAFFDFAIYFALSILIATIVVLANKDFGVTTSGFGACEAEIALAMSVACVLPLIYPVGLLPAHSSHPDQTQESASDRSRESKRDSYHFRLLLFSLLTVLFFYPFVSQSIHNWAPSRIGEGKGPGGKTVVTNEEFQRVQKVCFKDVEYLAFWESQLLAVTEMTSSLLIYLFLLWHLITAHVRRMELDEEDISGFTSGLLLILGRIESVWKGSESLITVYLVMPAALDGILLYCIFRLRHIQAQMTEGLDGQYAGNEWGFGQIVSIVMFVPVLVDMAFTGWTYRRPKFKQHHVLPYNFIVKSFKTFSKAELHRGPEVSLFKTKNAVVDCDRRAFAAMSDLRRSIVDMAGLTALQPGKILKSGTKRYSVHCGLVDDEQYLFIDTAGFGDPDRNDIDTFEESVSWLIALGSFIGVVGVLYVINSPGTRLDQQDAKTLRWLKERQEELKNMIRRRFAEQKYKPVKLQFMQRVERKVPFLETEAAKVLRGPAVGVTVNIVKGKCTVATASTAQEAPPLNFGPIPEVKEAFWKETILEWWYIAVNAAEIFEDARRGPGMASTGGWTGIIQGIRNWWNGSSTAGQS

pLDDT: mean 73.81, std 21.37, range [24.45, 98.06]